Protein AF-A0A2D6K7B0-F1 (afdb_monomer_lite)

Structure (mmCIF, N/CA/C/O backbone):
data_AF-A0A2D6K7B0-F1
#
_entry.id   AF-A0A2D6K7B0-F1
#
loop_
_atom_site.group_PDB
_atom_site.id
_atom_site.type_symbol
_atom_site.label_atom_id
_atom_site.label_alt_id
_atom_site.label_comp_id
_atom_site.label_asym_id
_atom_site.label_entity_id
_atom_site.label_seq_id
_atom_site.pdbx_PDB_ins_code
_atom_site.Cartn_x
_atom_site.Cartn_y
_atom_site.Cartn_z
_atom_site.occupancy
_atom_site.B_iso_or_equiv
_atom_site.auth_seq_id
_atom_site.auth_comp_id
_atom_site.auth_asym_id
_atom_site.auth_atom_id
_atom_site.pdbx_PDB_model_num
ATOM 1 N N . MET A 1 1 ? 42.293 37.777 -3.695 1.00 48.22 1 MET A N 1
ATOM 2 C CA . MET A 1 1 ? 41.413 36.636 -4.018 1.00 48.22 1 MET A CA 1
ATOM 3 C C . MET A 1 1 ? 41.972 35.950 -5.250 1.00 48.22 1 MET A C 1
ATOM 5 O O . MET A 1 1 ? 42.041 36.563 -6.309 1.00 48.22 1 MET A O 1
ATOM 9 N N . GLY A 1 2 ? 42.546 34.761 -5.072 1.00 50.84 2 GLY A N 1
ATOM 10 C CA . GLY A 1 2 ? 43.280 34.048 -6.122 1.00 50.84 2 GLY A CA 1
ATOM 11 C C . GLY A 1 2 ? 42.358 33.192 -6.993 1.00 50.84 2 GLY A C 1
ATOM 12 O O . GLY A 1 2 ? 41.311 32.753 -6.537 1.00 50.84 2 GLY A O 1
ATOM 13 N N . LYS A 1 3 ? 42.783 32.881 -8.224 1.00 57.03 3 LYS A N 1
ATOM 14 C CA . LYS A 1 3 ? 42.071 32.052 -9.228 1.00 57.03 3 LYS A CA 1
ATOM 15 C C . LYS A 1 3 ? 41.494 30.724 -8.673 1.00 57.03 3 LYS A C 1
ATOM 17 O O . LYS A 1 3 ? 40.497 30.215 -9.177 1.00 57.03 3 LYS A O 1
ATOM 22 N N . LYS A 1 4 ? 42.100 30.191 -7.604 1.00 60.16 4 LYS A N 1
ATOM 23 C CA . LYS A 1 4 ? 41.690 28.977 -6.875 1.00 60.16 4 LYS A CA 1
ATOM 24 C C . LYS A 1 4 ? 40.402 29.161 -6.051 1.00 60.16 4 LYS A C 1
ATOM 26 O O . LYS A 1 4 ? 39.578 28.261 -6.008 1.00 60.16 4 LYS A O 1
ATOM 31 N N . GLU A 1 5 ? 40.200 30.337 -5.461 1.00 63.31 5 GLU A N 1
ATOM 32 C CA . GLU A 1 5 ? 39.039 30.683 -4.622 1.00 63.31 5 GLU A CA 1
ATOM 33 C C . GLU A 1 5 ? 37.771 30.871 -5.474 1.00 63.31 5 GLU A C 1
ATOM 35 O O . GLU A 1 5 ? 36.699 30.378 -5.141 1.00 63.31 5 GLU A O 1
ATOM 40 N N . THR A 1 6 ? 37.920 31.469 -6.661 1.00 72.56 6 THR A N 1
ATOM 41 C CA . THR A 1 6 ? 36.835 31.620 -7.647 1.00 72.56 6 THR A CA 1
ATOM 42 C C . THR A 1 6 ? 36.363 30.277 -8.215 1.00 72.56 6 THR A C 1
ATOM 44 O O . THR A 1 6 ? 35.193 30.127 -8.549 1.00 72.56 6 THR A O 1
ATOM 47 N N . THR A 1 7 ? 37.262 29.295 -8.316 1.00 80.69 7 THR A N 1
ATOM 48 C CA . THR A 1 7 ? 36.951 27.959 -8.850 1.00 80.69 7 THR A CA 1
ATOM 49 C C . THR A 1 7 ? 36.152 27.129 -7.840 1.00 80.69 7 THR A C 1
ATOM 51 O O . THR A 1 7 ? 35.154 26.516 -8.201 1.00 80.69 7 THR A O 1
ATOM 54 N N . VAL A 1 8 ? 36.534 27.170 -6.559 1.00 85.00 8 VAL A N 1
ATOM 55 C CA . VAL A 1 8 ? 35.813 26.482 -5.473 1.00 85.00 8 VAL A CA 1
ATOM 56 C C . VAL A 1 8 ? 34.386 27.019 -5.314 1.00 85.00 8 VAL A C 1
ATOM 58 O O . VAL A 1 8 ? 33.452 26.233 -5.179 1.00 85.00 8 VAL A O 1
ATOM 61 N N . ASN A 1 9 ? 34.191 28.338 -5.409 1.00 85.69 9 ASN A N 1
ATOM 62 C CA . ASN A 1 9 ? 32.853 28.931 -5.308 1.00 85.69 9 ASN A CA 1
ATOM 63 C C . ASN A 1 9 ? 31.925 28.479 -6.445 1.00 85.69 9 ASN A C 1
ATOM 65 O O . ASN A 1 9 ? 30.778 28.129 -6.183 1.00 85.69 9 ASN A O 1
ATOM 69 N N . LYS A 1 10 ? 32.429 28.399 -7.685 1.00 89.06 10 LYS A N 1
ATOM 70 C CA . LYS A 1 10 ? 31.655 27.878 -8.826 1.00 89.06 10 LYS A CA 1
ATOM 71 C C . LYS A 1 10 ? 31.235 26.423 -8.632 1.00 89.06 10 LYS A C 1
ATOM 73 O O . LYS A 1 10 ? 30.094 26.073 -8.924 1.00 89.06 10 LYS A O 1
ATOM 78 N N . VAL A 1 11 ? 32.140 25.588 -8.117 1.00 94.00 11 VAL A N 1
ATOM 79 C CA . VAL A 1 11 ? 31.839 24.187 -7.782 1.00 94.00 11 VAL A CA 1
ATOM 80 C C . VAL A 1 11 ? 30.726 24.115 -6.737 1.00 94.00 11 VAL A C 1
ATOM 82 O O . VAL A 1 11 ? 29.757 23.390 -6.941 1.00 94.00 11 VAL A O 1
ATOM 85 N N . MET A 1 12 ? 30.816 24.907 -5.664 1.00 91.62 12 MET A N 1
ATOM 86 C CA . MET A 1 12 ? 29.788 24.945 -4.620 1.00 91.62 12 MET A CA 1
ATOM 87 C C . MET A 1 12 ? 28.432 25.424 -5.147 1.00 91.62 12 MET A C 1
ATOM 89 O O . MET A 1 12 ? 27.411 24.819 -4.839 1.00 91.62 12 MET A O 1
ATOM 93 N N . GLU A 1 13 ? 28.392 26.483 -5.957 1.00 91.25 13 GLU A N 1
ATOM 94 C CA . GLU A 1 13 ? 27.142 27.005 -6.525 1.00 91.25 13 GLU A CA 1
ATOM 95 C C . GLU A 1 13 ? 26.471 26.015 -7.483 1.00 91.25 13 GLU A C 1
ATOM 97 O O . GLU A 1 13 ? 25.242 25.871 -7.458 1.00 91.25 13 GLU A O 1
ATOM 102 N N . THR A 1 14 ? 27.278 25.325 -8.293 1.00 94.25 14 THR A N 1
ATOM 103 C CA . THR A 1 14 ? 26.829 24.280 -9.222 1.00 94.25 14 THR A CA 1
ATOM 104 C C . THR A 1 14 ? 26.290 23.081 -8.450 1.00 94.25 14 THR A C 1
ATOM 106 O O . THR A 1 14 ? 25.169 22.647 -8.702 1.00 94.25 14 THR A O 1
ATOM 109 N N . ALA A 1 15 ? 27.036 22.598 -7.451 1.00 94.62 15 ALA A N 1
ATOM 110 C CA . ALA A 1 15 ? 26.608 21.504 -6.586 1.00 94.62 15 ALA A CA 1
ATOM 111 C C . ALA A 1 15 ? 25.300 21.843 -5.856 1.00 94.62 15 ALA A C 1
ATOM 113 O O . ALA A 1 15 ? 24.371 21.044 -5.879 1.00 94.62 15 ALA A O 1
ATOM 114 N N . GLN A 1 16 ? 25.173 23.051 -5.293 1.00 94.38 16 GLN A N 1
ATOM 115 C CA . GLN A 1 16 ? 23.931 23.503 -4.654 1.00 94.38 16 GLN A CA 1
ATOM 116 C C . GLN A 1 16 ? 22.740 23.460 -5.608 1.00 94.38 16 GLN A C 1
ATOM 118 O O . GLN A 1 16 ? 21.641 23.140 -5.173 1.00 94.38 16 GLN A O 1
ATOM 123 N N . GLN A 1 17 ? 22.934 23.825 -6.880 1.00 93.31 17 GLN A N 1
ATOM 124 C CA . GLN A 1 17 ? 21.851 23.791 -7.860 1.00 93.31 17 GLN A CA 1
ATOM 125 C C . GLN A 1 17 ? 21.443 22.351 -8.162 1.00 93.31 17 GLN A C 1
ATOM 127 O O . GLN A 1 17 ? 20.287 21.994 -7.985 1.00 93.31 17 GLN A O 1
ATOM 132 N N . LEU A 1 18 ? 22.418 21.518 -8.525 1.00 94.75 18 LEU A N 1
ATOM 133 C CA . LEU A 1 18 ? 22.181 20.125 -8.886 1.00 94.75 18 LEU A CA 1
ATOM 134 C C . LEU A 1 18 ? 21.539 19.340 -7.736 1.00 94.75 18 LEU A C 1
ATOM 136 O O . LEU A 1 18 ? 20.592 18.598 -7.961 1.00 94.75 18 LEU A O 1
ATOM 140 N N . PHE A 1 19 ? 21.986 19.550 -6.495 1.00 94.50 19 PHE A N 1
ATOM 141 C CA . PHE A 1 19 ? 21.373 18.903 -5.335 1.00 94.50 19 PHE A CA 1
ATOM 142 C C . PHE A 1 19 ? 19.998 19.472 -4.974 1.00 94.50 19 PHE A C 1
ATOM 144 O O . PHE A 1 19 ? 19.234 18.778 -4.318 1.00 94.50 19 PHE A O 1
ATOM 151 N N . LEU A 1 20 ? 19.646 20.701 -5.351 1.00 90.69 20 LEU A N 1
ATOM 152 C CA . LEU A 1 20 ? 18.271 21.180 -5.175 1.00 90.69 20 LEU A CA 1
ATOM 153 C C . LEU A 1 20 ? 17.330 20.563 -6.211 1.00 90.69 20 LEU A C 1
ATOM 155 O O . LEU A 1 20 ? 16.216 20.192 -5.846 1.00 90.69 20 LEU A O 1
ATOM 159 N N . ASP A 1 21 ? 17.805 20.420 -7.447 1.00 89.44 21 ASP A N 1
ATOM 160 C CA . ASP A 1 21 ? 17.005 19.987 -8.594 1.00 89.44 21 ASP A CA 1
ATOM 161 C C . ASP A 1 21 ? 16.885 18.454 -8.713 1.00 89.44 21 ASP A C 1
ATOM 163 O O . ASP A 1 21 ? 15.920 17.969 -9.294 1.00 89.44 21 ASP A O 1
ATOM 167 N N . GLY A 1 22 ? 17.831 17.690 -8.154 1.00 83.56 22 GLY A N 1
ATOM 168 C CA . GLY A 1 22 ? 17.846 16.221 -8.181 1.00 83.56 22 GLY A CA 1
ATOM 169 C C . GLY A 1 22 ? 18.024 15.581 -6.802 1.00 83.56 22 GLY A C 1
ATOM 170 O O . GLY A 1 22 ? 18.278 16.265 -5.801 1.00 83.56 22 GLY A O 1
ATOM 171 N N . SER A 1 23 ? 17.896 14.253 -6.729 1.00 84.50 23 SER A N 1
ATOM 172 C CA . SER A 1 23 ? 18.199 13.500 -5.509 1.00 84.50 23 SER A CA 1
ATOM 173 C C . SER A 1 23 ? 19.710 13.477 -5.239 1.00 84.50 23 SER A C 1
ATOM 175 O O . SER A 1 23 ? 20.532 13.791 -6.102 1.00 84.50 23 SER A O 1
ATOM 177 N N . TYR A 1 24 ? 20.118 13.109 -4.019 1.00 87.75 24 TYR A N 1
ATOM 178 C CA . TYR A 1 24 ? 21.546 12.947 -3.729 1.00 87.75 24 TYR A CA 1
ATOM 179 C C . TYR A 1 24 ? 22.201 11.897 -4.645 1.00 87.75 24 TYR A C 1
ATOM 181 O O . TYR A 1 24 ? 23.381 12.043 -4.969 1.00 87.75 24 TYR A O 1
ATOM 189 N N . ALA A 1 25 ? 21.457 10.872 -5.076 1.00 83.69 25 ALA A N 1
ATOM 190 C CA . ALA A 1 25 ? 21.939 9.812 -5.957 1.00 83.69 25 ALA A CA 1
ATOM 191 C C . ALA A 1 25 ? 22.197 10.322 -7.386 1.00 83.69 25 ALA A C 1
ATOM 193 O O . ALA A 1 25 ? 23.311 10.140 -7.882 1.00 83.69 25 ALA A O 1
ATOM 194 N N . ASP A 1 26 ? 21.239 11.055 -7.965 1.00 86.56 26 ASP A N 1
ATOM 195 C CA . ASP A 1 26 ? 21.258 11.527 -9.365 1.00 86.56 26 ASP A CA 1
ATOM 196 C C . ASP A 1 26 ? 22.415 12.477 -9.675 1.00 86.56 26 ASP A C 1
ATOM 198 O O . ASP A 1 26 ? 22.890 12.562 -10.809 1.00 86.56 26 ASP A O 1
ATOM 202 N N . VAL A 1 27 ? 22.874 13.218 -8.663 1.00 91.88 27 VAL A N 1
ATOM 203 C CA . VAL A 1 27 ? 23.976 14.164 -8.814 1.00 91.88 27 VAL A CA 1
ATOM 204 C C . VAL A 1 27 ? 25.302 13.412 -8.820 1.00 91.88 27 VAL A C 1
ATOM 206 O O . VAL A 1 27 ? 25.688 12.763 -7.844 1.00 91.88 27 VAL A O 1
ATOM 209 N N . THR A 1 28 ? 26.056 13.548 -9.904 1.00 94.62 28 THR A N 1
ATOM 210 C CA . THR A 1 28 ? 27.384 12.948 -10.061 1.00 94.62 28 THR A CA 1
ATOM 211 C C . THR A 1 28 ? 28.491 13.994 -9.969 1.00 94.62 28 THR A C 1
ATOM 213 O O . THR A 1 28 ? 28.319 15.170 -10.295 1.00 94.62 28 THR A O 1
ATOM 216 N N . MET A 1 29 ? 29.687 13.550 -9.571 1.00 94.94 29 MET A N 1
ATOM 217 C CA . MET A 1 29 ? 30.884 14.401 -9.594 1.00 94.94 29 MET A CA 1
ATOM 218 C C . MET A 1 29 ? 31.209 14.895 -11.013 1.00 94.94 29 MET A C 1
ATOM 220 O O . MET A 1 29 ? 31.764 15.980 -11.167 1.00 94.94 29 MET A O 1
ATOM 224 N N . ASP A 1 30 ? 30.823 14.142 -12.047 1.00 93.62 30 ASP A N 1
ATOM 225 C CA . ASP A 1 30 ? 31.042 14.513 -13.447 1.00 93.62 30 ASP A CA 1
ATOM 226 C C . ASP A 1 30 ? 30.111 15.640 -13.897 1.00 93.62 30 ASP A C 1
ATOM 228 O O . ASP A 1 30 ? 30.575 16.599 -14.512 1.00 93.62 30 ASP A O 1
ATOM 232 N N . GLN A 1 31 ? 28.830 15.590 -13.521 1.00 94.50 31 GLN A N 1
ATOM 233 C CA . GLN A 1 31 ? 27.890 16.690 -13.762 1.00 94.50 31 GLN A CA 1
ATOM 234 C C . GLN A 1 31 ? 28.327 17.971 -13.046 1.00 94.50 31 GLN A C 1
ATOM 236 O O . GLN A 1 31 ? 28.267 19.051 -13.631 1.00 94.50 31 GLN A O 1
ATOM 241 N N . ILE A 1 32 ? 28.810 17.864 -11.803 1.00 95.56 32 ILE A N 1
ATOM 242 C CA . ILE A 1 32 ? 29.315 19.021 -11.052 1.00 95.56 32 ILE A CA 1
ATOM 243 C C . ILE A 1 32 ? 30.571 19.590 -11.721 1.00 95.56 32 ILE A C 1
ATOM 245 O O . ILE A 1 32 ? 30.683 20.805 -11.874 1.00 95.56 32 ILE A O 1
ATOM 249 N N . ALA A 1 33 ? 31.509 18.734 -12.138 1.00 93.88 33 ALA A N 1
ATOM 250 C CA . ALA A 1 33 ? 32.723 19.167 -12.822 1.00 93.88 33 ALA A CA 1
ATOM 251 C C . ALA A 1 33 ? 32.401 19.871 -14.152 1.00 93.88 33 ALA A C 1
ATOM 253 O O . ALA A 1 33 ? 32.903 20.967 -14.405 1.00 93.88 33 ALA A O 1
ATOM 254 N N . ALA A 1 34 ? 31.509 19.282 -14.955 1.00 93.31 34 ALA A N 1
ATOM 255 C CA . ALA A 1 34 ? 31.050 19.852 -16.216 1.00 93.31 34 ALA A CA 1
ATOM 256 C C . ALA A 1 34 ? 30.317 21.187 -16.011 1.00 93.31 34 ALA A C 1
ATOM 258 O O . ALA A 1 34 ? 30.639 22.172 -16.671 1.00 93.31 34 ALA A O 1
ATOM 259 N N . GLY A 1 35 ? 29.379 21.250 -15.061 1.00 91.69 35 GLY A N 1
ATOM 260 C CA . GLY A 1 35 ? 28.611 22.463 -14.769 1.00 91.69 35 GLY A CA 1
ATOM 261 C C . GLY A 1 35 ? 29.456 23.602 -14.188 1.00 91.69 35 GLY A C 1
ATOM 262 O O . GLY A 1 35 ? 29.164 24.770 -14.434 1.00 91.69 35 GLY A O 1
ATOM 263 N N . ALA A 1 36 ? 30.535 23.278 -13.471 1.00 93.00 36 ALA A N 1
ATOM 264 C CA . ALA A 1 36 ? 31.458 24.261 -12.907 1.00 93.00 36 ALA A CA 1
ATOM 265 C C . ALA A 1 36 ? 32.610 24.655 -13.856 1.00 93.00 36 ALA A C 1
ATOM 267 O O . ALA A 1 36 ? 33.428 25.499 -13.477 1.00 93.00 36 ALA A O 1
ATOM 268 N N . ASP A 1 37 ? 32.673 24.074 -15.063 1.00 91.31 37 ASP A N 1
ATOM 269 C CA . ASP A 1 37 ? 33.753 24.251 -16.048 1.00 91.31 37 ASP A CA 1
ATOM 270 C C . ASP A 1 37 ? 35.142 23.907 -15.468 1.00 91.31 37 ASP A C 1
ATOM 272 O O . ASP A 1 37 ? 36.117 24.658 -15.568 1.00 91.31 37 ASP A O 1
ATOM 276 N N . VAL A 1 38 ? 35.226 22.758 -14.786 1.00 92.00 38 VAL A N 1
ATOM 277 C CA . VAL A 1 38 ? 36.466 22.218 -14.213 1.00 92.00 38 VAL A CA 1
ATOM 278 C C . VAL A 1 38 ? 36.691 20.776 -14.652 1.00 92.00 38 VAL A C 1
ATOM 280 O O . VAL A 1 38 ? 35.763 20.026 -14.934 1.00 92.00 38 VAL A O 1
ATOM 283 N N . THR A 1 39 ? 37.950 20.343 -14.682 1.00 90.62 39 THR A N 1
ATOM 284 C CA . THR A 1 39 ? 38.248 18.929 -14.949 1.00 90.62 39 THR A CA 1
ATOM 285 C C . THR A 1 39 ? 37.871 18.059 -13.748 1.00 90.62 39 THR A C 1
ATOM 287 O O . THR A 1 39 ? 38.035 18.476 -12.598 1.00 90.62 39 THR A O 1
ATOM 290 N N . LYS A 1 40 ? 37.457 16.810 -14.003 1.00 88.12 40 LYS A N 1
ATOM 291 C CA . LYS A 1 40 ? 37.200 15.799 -12.961 1.00 88.12 40 LYS A CA 1
ATOM 292 C C . LYS A 1 40 ? 38.375 15.695 -11.980 1.00 88.12 40 LYS A C 1
ATOM 294 O O . LYS A 1 40 ? 38.187 15.796 -10.774 1.00 88.12 40 LYS A O 1
ATOM 299 N N . GLY A 1 41 ? 39.606 15.604 -12.490 1.00 87.44 41 GLY A N 1
ATOM 300 C CA . GLY A 1 41 ? 40.814 15.548 -11.657 1.00 87.44 41 GLY A CA 1
ATOM 301 C C . GLY A 1 41 ? 41.008 16.776 -10.757 1.00 87.44 41 GLY A C 1
ATOM 302 O O . GLY A 1 41 ? 41.420 16.630 -9.609 1.00 87.44 41 GLY A O 1
ATOM 303 N N . ALA A 1 42 ? 40.664 17.978 -11.235 1.00 85.56 42 ALA A N 1
ATOM 304 C CA . ALA A 1 42 ? 40.703 19.185 -10.412 1.00 85.56 42 ALA A CA 1
ATOM 305 C C . ALA A 1 42 ? 39.637 19.162 -9.305 1.00 85.56 42 ALA A C 1
ATOM 307 O O . ALA A 1 42 ? 39.934 19.565 -8.183 1.00 85.56 42 ALA A O 1
ATOM 308 N N . LEU A 1 43 ? 38.432 18.654 -9.582 1.00 91.81 43 LEU A N 1
ATOM 309 C CA . LEU A 1 43 ? 37.383 18.504 -8.570 1.00 91.81 43 LEU A CA 1
ATOM 310 C C . LEU A 1 43 ? 37.795 17.508 -7.471 1.00 91.81 43 LEU A C 1
ATOM 312 O O . LEU A 1 43 ? 37.723 17.844 -6.289 1.00 91.81 43 LEU A O 1
ATOM 316 N N . TYR A 1 44 ? 38.320 16.338 -7.853 1.00 90.06 44 TYR A N 1
ATOM 317 C CA . TYR A 1 44 ? 38.786 15.317 -6.902 1.00 90.06 44 TYR A CA 1
ATOM 318 C C . TYR A 1 44 ? 40.023 15.734 -6.093 1.00 90.06 44 TYR A C 1
ATOM 320 O O . TYR A 1 44 ? 40.237 15.241 -4.990 1.00 90.06 44 TYR A O 1
ATOM 328 N N . HIS A 1 45 ? 40.824 16.681 -6.592 1.00 87.62 45 HIS A N 1
ATOM 329 C CA . HIS A 1 45 ? 41.911 17.278 -5.809 1.00 87.62 45 HIS A CA 1
ATOM 330 C C . HIS A 1 45 ? 41.382 18.123 -4.632 1.00 87.62 45 HIS A C 1
ATOM 332 O O . HIS A 1 45 ? 42.092 18.337 -3.649 1.00 87.62 45 HIS A O 1
ATOM 338 N N . HIS A 1 46 ? 40.161 18.653 -4.734 1.00 87.12 46 HIS A N 1
ATOM 339 C CA . HIS A 1 46 ? 39.543 19.481 -3.697 1.00 87.12 46 HIS A CA 1
ATOM 340 C C . HIS A 1 46 ? 38.601 18.699 -2.778 1.00 87.12 46 HIS A C 1
ATOM 342 O O . HIS A 1 46 ? 38.534 19.016 -1.592 1.00 87.12 46 HIS A O 1
ATOM 348 N N . TYR A 1 47 ? 37.912 17.688 -3.310 1.00 93.50 47 TYR A N 1
ATOM 349 C CA . TYR A 1 47 ? 36.958 16.862 -2.575 1.00 93.50 47 TYR A CA 1
ATOM 350 C C . TYR A 1 47 ? 37.174 15.397 -2.935 1.00 93.50 47 TYR A C 1
ATOM 352 O O . TYR A 1 47 ? 37.007 15.009 -4.089 1.00 93.50 47 TYR A O 1
ATOM 360 N N . SER A 1 48 ? 37.539 14.579 -1.950 1.00 88.94 48 SER A N 1
ATOM 361 C CA . SER A 1 48 ? 37.830 13.154 -2.151 1.00 88.94 48 SER A CA 1
ATOM 362 C C . SER A 1 48 ? 36.610 12.345 -2.595 1.00 88.94 48 SER A C 1
ATOM 364 O O . SER A 1 48 ? 36.767 11.324 -3.264 1.00 88.94 48 SER A O 1
ATOM 366 N N . SER A 1 49 ? 35.402 12.806 -2.273 1.00 93.19 49 SER A N 1
ATOM 367 C CA . SER A 1 49 ? 34.147 12.151 -2.631 1.00 93.19 49 SER A CA 1
ATOM 368 C C . SER A 1 49 ? 33.005 13.155 -2.840 1.00 93.19 49 SER A C 1
ATOM 370 O O . SER A 1 49 ? 33.100 14.328 -2.466 1.00 93.19 49 SER A O 1
ATOM 372 N N . LYS A 1 50 ? 31.894 12.671 -3.417 1.00 93.88 50 LYS A N 1
ATOM 373 C CA . LYS A 1 50 ? 30.623 13.413 -3.496 1.00 93.88 50 LYS A CA 1
ATOM 374 C C . LYS A 1 50 ? 30.118 13.806 -2.107 1.00 93.88 50 LYS A C 1
ATOM 376 O O . LYS A 1 50 ? 29.616 14.911 -1.927 1.00 93.88 50 LYS A O 1
ATOM 381 N N . GLU A 1 51 ? 30.305 12.916 -1.139 1.00 94.19 51 GLU A N 1
ATOM 382 C CA . GLU A 1 51 ? 29.907 13.114 0.251 1.00 94.19 51 GLU A CA 1
ATOM 383 C C . GLU A 1 51 ? 30.718 14.221 0.928 1.00 94.19 51 GLU A C 1
ATOM 385 O O . GLU A 1 51 ? 30.138 15.098 1.566 1.00 94.19 51 GLU A O 1
ATOM 390 N N . ASP A 1 52 ? 32.032 14.263 0.695 1.00 93.62 52 ASP A N 1
ATOM 391 C CA . ASP A 1 52 ? 32.899 15.333 1.201 1.00 93.62 52 ASP A CA 1
ATOM 392 C C . ASP A 1 52 ? 32.514 16.697 0.620 1.00 93.62 52 ASP A C 1
ATOM 394 O O . ASP A 1 52 ? 32.475 17.701 1.336 1.00 93.62 52 ASP A O 1
ATOM 398 N N . LEU A 1 53 ? 32.204 16.742 -0.680 1.00 94.81 53 LEU A N 1
ATOM 399 C CA . LEU A 1 53 ? 31.728 17.956 -1.337 1.00 94.81 53 LEU A CA 1
ATOM 400 C C . LEU A 1 53 ? 30.375 18.402 -0.772 1.00 94.81 53 LEU A C 1
ATOM 402 O O . LEU A 1 53 ? 30.208 19.576 -0.438 1.00 94.81 53 LEU A O 1
ATOM 406 N N . TYR A 1 54 ? 29.427 17.475 -0.639 1.00 94.81 54 TYR A N 1
ATOM 407 C CA . TYR A 1 54 ? 28.105 17.750 -0.088 1.00 94.81 54 TYR A CA 1
ATOM 408 C C . TYR A 1 54 ? 28.194 18.284 1.343 1.00 94.81 54 TYR A C 1
ATOM 410 O O . TYR A 1 54 ? 27.600 19.313 1.669 1.00 94.81 54 TYR A O 1
ATOM 418 N N . LEU A 1 55 ? 28.990 17.636 2.192 1.00 94.81 55 LEU A N 1
ATOM 419 C CA . LEU A 1 55 ? 29.202 18.067 3.565 1.00 94.81 55 LEU A CA 1
ATOM 420 C C . LEU A 1 55 ? 29.855 19.451 3.625 1.00 94.81 55 LEU A C 1
ATOM 422 O O . LEU A 1 55 ? 29.386 20.315 4.364 1.00 94.81 55 LEU A O 1
ATOM 426 N N . ALA A 1 56 ? 30.899 19.697 2.830 1.00 94.62 56 ALA A N 1
ATOM 427 C CA . ALA A 1 56 ? 31.563 20.997 2.779 1.00 94.62 56 ALA A CA 1
ATOM 428 C C . ALA A 1 56 ? 30.611 22.113 2.318 1.00 94.62 56 ALA A C 1
ATOM 430 O O . ALA A 1 56 ? 30.606 23.202 2.900 1.00 94.62 56 ALA A O 1
ATOM 431 N N . MET A 1 57 ? 29.776 21.831 1.314 1.00 94.69 57 MET A N 1
ATOM 432 C CA . MET A 1 57 ? 28.731 22.727 0.822 1.00 94.69 57 MET A CA 1
ATOM 433 C C . MET A 1 57 ? 27.724 23.067 1.926 1.00 94.69 57 MET A C 1
ATOM 435 O O . MET A 1 57 ? 27.480 24.246 2.195 1.00 94.69 57 MET A O 1
ATOM 439 N N . MET A 1 58 ? 27.173 22.048 2.590 1.00 95.25 58 MET A N 1
ATOM 440 C CA . MET A 1 58 ? 26.163 22.221 3.634 1.00 95.25 58 MET A CA 1
ATOM 441 C C . MET A 1 58 ? 26.726 22.920 4.873 1.00 95.25 58 MET A C 1
ATOM 443 O O . MET A 1 58 ? 26.094 23.829 5.404 1.00 95.25 58 MET A O 1
ATOM 447 N N . ILE A 1 59 ? 27.939 22.574 5.312 1.00 94.56 59 ILE A N 1
ATOM 448 C CA . ILE A 1 59 ? 28.602 23.257 6.432 1.00 94.56 59 ILE A CA 1
ATOM 449 C C . ILE A 1 59 ? 28.855 24.729 6.100 1.00 94.56 59 ILE A C 1
ATOM 451 O O . ILE A 1 59 ? 28.684 25.581 6.972 1.00 94.56 59 ILE A O 1
ATOM 455 N N . SER A 1 60 ? 29.269 25.051 4.870 1.00 93.19 60 SER A N 1
ATOM 456 C CA . SER A 1 60 ? 29.475 26.445 4.459 1.00 93.19 60 SER A CA 1
ATOM 457 C C . SER A 1 60 ? 28.177 27.245 4.553 1.00 93.19 60 SER A C 1
ATOM 459 O O . SER A 1 60 ? 28.150 28.318 5.152 1.00 93.19 60 SER A O 1
ATOM 461 N N . ASP A 1 61 ? 27.087 26.692 4.021 1.00 94.00 61 ASP A N 1
ATOM 462 C CA . ASP A 1 61 ? 25.766 27.316 4.057 1.00 94.00 61 ASP A CA 1
ATOM 463 C C . ASP A 1 61 ? 25.230 27.483 5.493 1.00 94.00 61 ASP A C 1
ATOM 465 O O . ASP A 1 61 ? 24.741 28.553 5.861 1.00 94.00 61 ASP A O 1
ATOM 469 N N . LEU A 1 62 ? 25.395 26.469 6.346 1.00 94.38 62 LEU A N 1
ATOM 470 C CA . LEU A 1 62 ? 24.990 26.528 7.753 1.00 94.38 62 LEU A CA 1
ATOM 471 C C . LEU A 1 62 ? 25.829 27.525 8.564 1.00 94.38 62 LEU A C 1
ATOM 473 O O . LEU A 1 62 ? 25.291 28.199 9.440 1.00 94.38 62 LEU A O 1
ATOM 477 N N . LYS A 1 63 ? 27.123 27.686 8.260 1.00 94.19 63 LYS A N 1
ATOM 478 C CA . LYS A 1 63 ? 27.976 28.709 8.891 1.00 94.19 63 LYS A CA 1
ATOM 479 C C . LYS A 1 63 ? 27.537 30.127 8.533 1.00 94.19 63 LYS A C 1
ATOM 481 O O . LYS A 1 63 ? 27.479 30.977 9.421 1.00 94.19 63 LYS A O 1
ATOM 486 N N . GLU A 1 64 ? 27.209 30.377 7.266 1.00 91.56 64 GLU A N 1
ATOM 487 C CA . GLU A 1 64 ? 26.662 31.667 6.824 1.00 91.56 64 GLU A CA 1
ATOM 488 C C . GLU A 1 64 ? 25.346 31.979 7.545 1.00 91.56 64 GLU A C 1
ATOM 490 O O . GLU A 1 64 ? 25.180 33.068 8.100 1.00 91.56 64 GLU A O 1
ATOM 495 N N . LYS A 1 65 ? 24.441 30.995 7.610 1.00 92.62 65 LYS A N 1
ATOM 496 C CA . LYS A 1 65 ? 23.175 31.104 8.343 1.00 92.62 65 LYS A CA 1
ATOM 497 C C . LYS A 1 65 ? 23.389 31.375 9.831 1.00 92.62 65 LYS A C 1
ATOM 499 O O . LYS A 1 65 ? 22.794 32.307 10.361 1.00 92.62 65 LYS A O 1
ATOM 504 N N . LYS A 1 66 ? 24.285 30.632 10.490 1.00 93.31 66 LYS A N 1
ATOM 505 C CA . LYS A 1 66 ? 24.632 30.834 11.905 1.00 93.31 66 LYS A CA 1
ATOM 506 C C . LYS A 1 66 ? 25.084 32.272 12.164 1.00 93.31 66 LYS A C 1
ATOM 508 O O . LYS A 1 66 ? 24.577 32.902 13.081 1.00 93.31 66 LYS A O 1
ATOM 513 N N . ALA A 1 67 ? 25.982 32.817 11.341 1.00 91.56 67 ALA A N 1
ATOM 514 C CA . ALA A 1 67 ? 26.467 34.192 11.492 1.00 91.56 67 ALA A CA 1
ATOM 515 C C . ALA A 1 67 ? 25.354 35.242 11.313 1.00 91.56 67 ALA A C 1
ATOM 517 O O . ALA A 1 67 ? 25.276 36.212 12.077 1.00 91.56 67 ALA A O 1
ATOM 518 N N . LEU A 1 68 ? 24.470 35.031 10.332 1.00 89.19 68 LEU A N 1
ATOM 519 C CA . LEU A 1 68 ? 23.305 35.884 10.108 1.00 89.19 68 LEU A CA 1
ATOM 520 C C . LEU A 1 68 ? 22.349 35.845 11.308 1.00 89.19 68 LEU A C 1
ATOM 522 O O . LEU A 1 68 ? 21.966 36.892 11.830 1.00 89.19 68 LEU A O 1
ATOM 526 N N . PHE A 1 69 ? 21.999 34.649 11.783 1.00 89.31 69 PHE A N 1
ATOM 527 C CA . PHE A 1 69 ? 21.061 34.489 12.891 1.00 89.31 69 PHE A CA 1
ATOM 528 C C . PHE A 1 69 ? 21.641 34.951 14.217 1.00 89.31 69 PHE A C 1
ATOM 530 O O . PHE A 1 69 ? 20.938 35.632 14.949 1.00 89.31 69 PHE A O 1
ATOM 537 N N . SER A 1 70 ? 22.920 34.703 14.508 1.00 88.25 70 SER A N 1
ATOM 538 C CA . SER A 1 70 ? 23.561 35.237 15.716 1.00 88.25 70 SER A CA 1
ATOM 539 C C . SER A 1 70 ? 23.512 36.768 15.765 1.00 88.25 70 SER A C 1
ATOM 541 O O . SER A 1 70 ? 23.352 37.345 16.839 1.00 88.25 70 SER A O 1
ATOM 543 N N . THR A 1 71 ? 23.579 37.436 14.608 1.00 86.50 71 THR A N 1
ATOM 544 C CA . THR A 1 71 ? 23.394 38.893 14.519 1.00 86.50 71 THR A CA 1
ATOM 545 C C . THR A 1 71 ? 21.952 39.295 14.844 1.00 86.50 71 THR A C 1
ATOM 547 O O . THR A 1 71 ? 21.742 40.208 15.638 1.00 86.50 71 THR A O 1
ATOM 550 N N . ALA A 1 72 ? 20.962 38.594 14.278 1.00 83.12 72 ALA A N 1
ATOM 551 C CA . ALA A 1 72 ? 19.541 38.846 14.533 1.00 83.12 72 ALA A CA 1
ATOM 552 C C . ALA A 1 72 ? 19.140 38.572 15.998 1.00 83.12 72 ALA A C 1
ATOM 554 O O . ALA A 1 72 ? 18.414 39.360 16.599 1.00 83.12 72 ALA A O 1
ATOM 555 N N . VAL A 1 73 ? 19.664 37.494 16.592 1.00 81.81 73 VAL A N 1
ATOM 556 C CA . VAL A 1 73 ? 19.446 37.090 17.995 1.00 81.81 73 VAL A CA 1
ATOM 557 C C . VAL A 1 73 ? 20.018 38.116 18.974 1.00 81.81 73 VAL A C 1
ATOM 559 O O . VAL A 1 73 ? 19.442 38.321 20.044 1.00 81.81 73 VAL A O 1
ATOM 562 N N . GLY A 1 74 ? 21.148 38.744 18.622 1.00 80.94 74 GLY A N 1
ATOM 563 C CA . GLY A 1 74 ? 21.842 39.738 19.446 1.00 80.94 74 GLY A CA 1
ATOM 564 C C . GLY A 1 74 ? 21.158 41.107 19.513 1.00 80.94 74 GLY A C 1
ATOM 565 O O . GLY A 1 74 ? 21.588 41.969 20.284 1.00 80.94 74 GLY A O 1
ATOM 566 N N . LEU A 1 75 ? 20.099 41.327 18.728 1.00 83.81 75 LEU A N 1
ATOM 567 C CA . LEU A 1 75 ? 19.275 42.527 18.824 1.00 83.81 75 LEU A CA 1
ATOM 568 C C . LEU A 1 75 ? 18.468 42.515 20.130 1.00 83.81 75 LEU A C 1
ATOM 570 O O . LEU A 1 75 ? 17.937 41.488 20.551 1.00 83.81 75 LEU A O 1
ATOM 574 N N . LYS A 1 76 ? 18.368 43.679 20.779 1.00 85.19 76 LYS A N 1
ATOM 575 C CA . LYS A 1 76 ? 17.545 43.851 21.984 1.00 85.19 76 LYS A CA 1
ATOM 576 C C . LYS A 1 76 ? 16.063 43.858 21.609 1.00 85.19 76 LYS A C 1
ATOM 578 O O . LYS A 1 76 ? 15.700 44.461 20.605 1.00 85.19 76 LYS A O 1
ATOM 583 N N . GLY A 1 77 ? 15.230 43.259 22.452 1.00 89.06 77 GLY A N 1
ATOM 584 C CA . GLY A 1 77 ? 13.779 43.228 22.287 1.00 89.06 77 GLY A CA 1
ATOM 585 C C . GLY A 1 77 ? 13.147 42.103 23.101 1.00 89.06 77 GLY A C 1
ATOM 586 O O . GLY A 1 77 ? 13.859 41.317 23.732 1.00 89.06 77 GLY A O 1
ATOM 587 N N . SER A 1 78 ? 11.821 42.046 23.065 1.00 92.00 78 SER A N 1
ATOM 588 C CA . SER A 1 78 ? 11.011 40.924 23.553 1.00 92.00 78 SER A CA 1
ATOM 589 C C . SER A 1 78 ? 11.349 39.617 22.822 1.00 92.00 78 SER A C 1
ATOM 591 O O . SER A 1 78 ? 11.919 39.617 21.725 1.00 92.00 78 SER A O 1
ATOM 593 N N . CYS A 1 79 ? 10.972 38.484 23.411 1.00 91.94 79 CYS A N 1
ATOM 594 C CA . CYS A 1 79 ? 11.079 37.159 22.804 1.00 91.94 79 CYS A CA 1
ATOM 595 C C . CYS A 1 79 ? 10.418 37.137 21.414 1.00 91.94 79 CYS A C 1
ATOM 597 O O . CYS A 1 79 ? 11.038 36.718 20.436 1.00 91.94 79 CYS A O 1
ATOM 599 N N . GLN A 1 80 ? 9.206 37.693 21.300 1.00 92.81 80 GLN A N 1
ATOM 600 C CA . GLN A 1 80 ? 8.471 37.791 20.037 1.00 92.81 80 GLN A CA 1
ATOM 601 C C . GLN A 1 80 ? 9.212 38.633 18.986 1.00 92.81 80 GLN A C 1
ATOM 603 O O . GLN A 1 80 ? 9.312 38.210 17.835 1.00 92.81 80 GLN A O 1
ATOM 608 N N . GLU A 1 81 ? 9.753 39.799 19.352 1.00 91.81 81 GLU A N 1
ATOM 609 C CA . GLU A 1 81 ? 10.520 40.646 18.424 1.00 91.81 81 GLU A CA 1
ATOM 610 C C . GLU A 1 81 ? 11.795 39.946 17.943 1.00 91.81 81 GLU A C 1
ATOM 612 O O . GLU A 1 81 ? 12.131 40.005 16.761 1.00 91.81 81 GLU A O 1
ATOM 617 N N . ARG A 1 82 ? 12.492 39.230 18.831 1.00 94.00 82 ARG A N 1
ATOM 618 C CA . ARG A 1 82 ? 13.710 38.484 18.479 1.00 94.00 82 ARG A CA 1
ATOM 619 C C . ARG A 1 82 ? 13.406 37.294 17.563 1.00 94.00 82 ARG A C 1
ATOM 621 O O . ARG A 1 82 ? 14.114 37.108 16.573 1.00 94.00 82 ARG A O 1
ATOM 628 N N . LEU A 1 83 ? 12.333 36.539 17.826 1.00 94.75 83 LEU A N 1
ATOM 629 C CA . LEU A 1 83 ? 11.856 35.468 16.937 1.00 94.75 83 LEU A CA 1
ATOM 630 C C . LEU A 1 83 ? 11.403 36.013 15.575 1.00 94.75 83 LEU A C 1
ATOM 632 O O . LEU A 1 83 ? 11.712 35.413 14.540 1.00 94.75 83 LEU A O 1
ATOM 636 N N . ARG A 1 84 ? 10.727 37.170 15.557 1.00 94.25 84 ARG A N 1
ATOM 637 C CA . ARG A 1 84 ? 10.342 37.873 14.325 1.00 94.25 84 ARG A CA 1
ATOM 638 C C . ARG A 1 84 ? 11.572 38.257 13.509 1.00 94.25 84 ARG A C 1
ATOM 640 O O . ARG A 1 84 ? 11.655 37.861 12.352 1.00 94.25 84 ARG A O 1
ATOM 647 N N . ASN A 1 85 ? 12.542 38.940 14.116 1.00 91.50 85 ASN A N 1
ATOM 648 C CA . ASN A 1 85 ? 13.768 39.381 13.444 1.00 91.50 85 ASN A CA 1
ATOM 649 C C . ASN A 1 85 ? 14.565 38.203 12.864 1.00 91.50 85 ASN A C 1
ATOM 651 O O . ASN A 1 85 ? 15.069 38.284 11.744 1.00 91.50 85 ASN A O 1
ATOM 655 N N . LEU A 1 86 ? 14.664 37.092 13.603 1.00 93.31 86 LEU A N 1
ATOM 656 C CA . LEU A 1 86 ? 15.320 35.871 13.127 1.00 93.31 86 LEU A CA 1
ATOM 657 C C . LEU A 1 86 ? 14.592 35.287 11.909 1.00 93.31 86 LEU A C 1
ATOM 659 O O . LEU A 1 86 ? 15.223 34.975 10.896 1.00 93.31 86 LEU A O 1
ATOM 663 N N . THR A 1 87 ? 13.267 35.164 11.992 1.00 93.31 87 THR A N 1
ATOM 664 C CA . THR A 1 87 ? 12.440 34.587 10.922 1.00 93.31 87 THR A CA 1
ATOM 665 C C . THR A 1 87 ? 12.436 35.476 9.680 1.00 93.31 87 THR A C 1
ATOM 667 O O . THR A 1 87 ? 12.569 34.982 8.562 1.00 93.31 87 THR A O 1
ATOM 670 N N . GLU A 1 88 ? 12.365 36.794 9.854 1.00 92.25 88 GLU A N 1
ATOM 671 C CA . GLU A 1 88 ? 12.463 37.764 8.767 1.00 92.25 88 GLU A CA 1
ATOM 672 C C . GLU A 1 88 ? 13.835 37.699 8.085 1.00 92.25 88 GLU A C 1
ATOM 674 O O . GLU A 1 88 ? 13.904 37.584 6.859 1.00 92.25 88 GLU A O 1
ATOM 679 N N . ALA A 1 89 ? 14.927 37.670 8.859 1.00 91.19 89 ALA A N 1
ATOM 680 C CA . ALA A 1 89 ? 16.278 37.512 8.321 1.00 91.19 89 ALA A CA 1
ATOM 681 C C . ALA A 1 89 ? 16.406 36.235 7.474 1.00 91.19 89 ALA A C 1
ATOM 683 O O . ALA A 1 89 ? 17.032 36.253 6.412 1.00 91.19 89 ALA A O 1
ATOM 684 N N . PHE A 1 90 ? 15.763 35.141 7.894 1.00 92.19 90 PHE A N 1
ATOM 685 C CA . PHE A 1 90 ? 15.708 33.910 7.113 1.00 92.19 90 PHE A CA 1
ATOM 686 C C . PHE A 1 90 ? 14.863 34.043 5.836 1.00 92.19 90 PHE A C 1
ATOM 688 O O . PHE A 1 90 ? 15.325 33.675 4.756 1.00 92.19 90 PHE A O 1
ATOM 695 N N . LEU A 1 91 ? 13.647 34.593 5.916 1.00 90.38 91 LEU A N 1
ATOM 696 C CA . LEU A 1 91 ? 12.751 34.769 4.763 1.00 90.38 91 LEU A CA 1
ATOM 697 C C . LEU A 1 91 ? 13.285 35.786 3.739 1.00 90.38 91 LEU A C 1
ATOM 699 O O . LEU A 1 91 ? 12.916 35.746 2.559 1.00 90.38 91 LEU A O 1
ATOM 703 N N . MET A 1 92 ? 14.182 36.677 4.161 1.00 89.94 92 MET A N 1
ATOM 704 C CA . MET A 1 92 ? 14.889 37.619 3.296 1.00 89.94 92 MET A CA 1
ATOM 705 C C . MET A 1 92 ? 16.045 36.995 2.510 1.00 89.94 92 MET A C 1
ATOM 707 O O . MET A 1 92 ? 16.473 37.588 1.518 1.00 89.94 92 MET A O 1
ATOM 711 N N . LEU A 1 93 ? 16.491 35.783 2.860 1.00 90.12 93 LEU A N 1
ATOM 712 C CA . LEU A 1 93 ? 17.495 35.071 2.076 1.00 90.12 93 LEU A CA 1
ATOM 713 C C . LEU A 1 93 ? 17.003 34.779 0.643 1.00 90.12 93 LEU A C 1
ATOM 715 O O . LEU A 1 93 ? 15.808 34.526 0.415 1.00 90.12 93 LEU A O 1
ATOM 719 N N . PRO A 1 94 ? 17.927 34.729 -0.337 1.00 89.69 94 PRO A N 1
ATOM 720 C CA . PRO A 1 94 ? 17.614 34.273 -1.686 1.00 89.69 94 PRO A CA 1
ATOM 721 C C . PRO A 1 94 ? 16.896 32.909 -1.672 1.00 89.69 94 PRO A C 1
ATOM 723 O O . PRO A 1 94 ? 17.269 32.052 -0.865 1.00 89.69 94 PRO A O 1
ATOM 726 N N . PRO A 1 95 ? 15.908 32.657 -2.560 1.00 85.75 95 PRO A N 1
ATOM 727 C CA . PRO A 1 95 ? 15.134 31.409 -2.571 1.00 85.75 95 PRO A CA 1
ATOM 728 C C . PRO A 1 95 ? 15.997 30.145 -2.511 1.00 85.75 95 PRO A C 1
ATOM 730 O O . PRO A 1 95 ? 15.778 29.294 -1.654 1.00 85.75 95 PRO A O 1
ATOM 733 N N . LYS A 1 96 ? 17.055 30.086 -3.328 1.00 86.44 96 LYS A N 1
ATOM 734 C CA . LYS A 1 96 ? 18.034 28.991 -3.334 1.00 86.44 96 LYS A CA 1
ATOM 735 C C . LYS A 1 96 ? 18.629 28.733 -1.944 1.00 86.44 96 LYS A C 1
ATOM 737 O O . LYS A 1 96 ? 18.604 27.610 -1.457 1.00 86.44 96 LYS A O 1
ATOM 742 N N . LYS A 1 97 ? 19.093 29.786 -1.263 1.00 88.88 97 LYS A N 1
ATOM 743 C CA . LYS A 1 97 ? 19.689 29.706 0.082 1.00 88.88 97 LYS A CA 1
ATOM 744 C C . LYS A 1 97 ? 18.673 29.292 1.150 1.00 88.88 97 LYS A C 1
ATOM 746 O O . LYS A 1 97 ? 19.060 28.612 2.096 1.00 88.88 97 LYS A O 1
ATOM 751 N N . ARG A 1 98 ? 17.392 29.652 1.008 1.00 89.25 98 ARG A N 1
ATOM 752 C CA . ARG A 1 98 ? 16.322 29.167 1.903 1.00 89.25 98 ARG A CA 1
ATOM 753 C C . ARG A 1 98 ? 16.086 27.670 1.727 1.00 89.25 98 ARG A C 1
ATOM 755 O O . ARG A 1 98 ? 16.002 26.953 2.714 1.00 89.25 98 ARG A O 1
ATOM 762 N N . LEU A 1 99 ? 16.030 27.199 0.482 1.00 88.44 99 LEU A N 1
ATOM 763 C CA . LEU A 1 99 ? 15.694 25.811 0.157 1.00 88.44 99 LEU A CA 1
ATOM 764 C C . LEU A 1 99 ? 16.789 24.804 0.513 1.00 88.44 99 LEU A C 1
ATOM 766 O O . LEU A 1 99 ? 16.455 23.660 0.810 1.00 88.44 99 LEU A O 1
ATOM 770 N N . LEU A 1 100 ? 18.062 25.219 0.569 1.00 90.50 100 LEU A N 1
ATOM 771 C CA . LEU A 1 100 ? 19.161 24.336 0.988 1.00 90.50 100 LEU A CA 1
ATOM 772 C C . LEU A 1 100 ? 18.908 23.679 2.349 1.00 90.50 100 LEU A C 1
ATOM 774 O O . LEU A 1 100 ? 19.355 22.559 2.570 1.00 90.50 100 LEU A O 1
ATOM 778 N N . ILE A 1 101 ? 18.135 24.313 3.239 1.00 88.19 101 ILE A N 1
ATOM 779 C CA . ILE A 1 101 ? 17.843 23.724 4.547 1.00 88.19 101 ILE A CA 1
ATOM 780 C C . ILE A 1 101 ? 17.065 22.406 4.452 1.00 88.19 101 ILE A C 1
ATOM 782 O O . ILE A 1 101 ? 17.298 21.490 5.238 1.00 88.19 101 ILE A O 1
ATOM 786 N N . LYS A 1 102 ? 16.217 22.264 3.424 1.00 85.25 102 LYS A N 1
ATOM 787 C CA . LYS A 1 102 ? 15.447 21.041 3.175 1.00 85.25 102 LYS A CA 1
ATOM 788 C C . LYS A 1 102 ? 16.348 19.860 2.820 1.00 85.25 102 LYS A C 1
ATOM 790 O O . LYS A 1 102 ? 15.998 18.721 3.118 1.00 85.25 102 LYS A O 1
ATOM 795 N N . LEU A 1 103 ? 17.524 20.123 2.241 1.00 89.12 103 LEU A N 1
ATOM 796 C CA . LEU A 1 103 ? 18.486 19.082 1.881 1.00 89.12 103 LEU A CA 1
ATOM 797 C C . LEU A 1 103 ? 19.050 18.364 3.107 1.00 89.12 103 LEU A C 1
ATOM 799 O O . LEU A 1 103 ? 19.396 17.189 3.003 1.00 89.12 103 LEU A O 1
ATOM 803 N N . VAL A 1 104 ? 19.107 19.035 4.268 1.00 86.25 104 VAL A N 1
ATOM 804 C CA . VAL A 1 104 ? 19.522 18.389 5.519 1.00 86.25 104 VAL A CA 1
ATOM 805 C C . VAL A 1 104 ? 18.593 17.222 5.805 1.00 86.25 104 VAL A C 1
ATOM 807 O O . VAL A 1 104 ? 19.072 16.103 5.835 1.00 86.25 104 VAL A O 1
ATOM 810 N N . ARG A 1 105 ? 17.277 17.440 5.920 1.00 78.56 105 ARG A N 1
ATOM 811 C CA . ARG A 1 105 ? 16.317 16.354 6.191 1.00 78.56 105 ARG A CA 1
ATOM 812 C C . ARG A 1 105 ? 16.239 15.345 5.047 1.00 78.56 105 ARG A C 1
ATOM 814 O O . ARG A 1 105 ? 16.278 14.150 5.307 1.00 78.56 105 ARG A O 1
ATOM 821 N N . ARG A 1 106 ? 16.185 15.824 3.799 1.00 81.75 106 ARG A N 1
ATOM 822 C CA . ARG A 1 106 ? 15.993 14.976 2.612 1.00 81.75 106 ARG A CA 1
ATOM 823 C C . ARG A 1 106 ? 17.105 13.944 2.428 1.00 81.75 106 ARG A C 1
ATOM 825 O O . ARG A 1 106 ? 16.825 12.815 2.059 1.00 81.75 106 ARG A O 1
ATOM 832 N N . ASN A 1 107 ? 18.356 14.324 2.689 1.00 85.94 107 ASN A N 1
ATOM 833 C CA . ASN A 1 107 ? 19.510 13.477 2.384 1.00 85.94 107 ASN A CA 1
ATOM 834 C C . ASN A 1 107 ? 20.225 12.962 3.650 1.00 85.94 107 ASN A C 1
ATOM 836 O O . ASN A 1 107 ? 21.267 12.329 3.539 1.00 85.94 107 ASN A O 1
ATOM 840 N N . ILE A 1 108 ? 19.733 13.221 4.874 1.00 81.69 108 ILE A N 1
ATOM 841 C CA . ILE A 1 108 ? 20.490 12.857 6.091 1.00 81.69 108 ILE A CA 1
ATOM 842 C C . ILE A 1 108 ? 20.746 11.351 6.212 1.00 81.69 108 ILE A C 1
ATOM 844 O O . ILE A 1 108 ? 21.775 10.940 6.747 1.00 81.69 108 ILE A O 1
ATOM 848 N N . ASN A 1 109 ? 19.820 10.544 5.695 1.00 79.12 109 ASN A N 1
ATOM 849 C CA . ASN A 1 109 ? 19.897 9.088 5.723 1.00 79.12 109 ASN A CA 1
ATOM 850 C C . ASN A 1 109 ? 20.741 8.510 4.574 1.00 79.12 109 ASN A C 1
ATOM 852 O O . ASN A 1 109 ? 21.032 7.321 4.595 1.00 79.12 109 ASN A O 1
ATOM 856 N N . THR A 1 110 ? 21.182 9.334 3.614 1.00 82.12 110 THR A N 1
ATOM 857 C CA . THR A 1 110 ? 22.032 8.905 2.488 1.00 82.12 110 THR A CA 1
ATOM 858 C C . THR A 1 110 ? 23.527 9.092 2.761 1.00 82.12 110 THR A C 1
ATOM 860 O O . THR A 1 110 ? 24.354 8.747 1.921 1.00 82.12 110 THR A O 1
ATOM 863 N N . LEU A 1 111 ? 23.889 9.696 3.897 1.00 85.56 111 LEU A N 1
ATOM 864 C CA . LEU A 1 111 ? 25.272 9.995 4.274 1.00 85.56 111 LEU A CA 1
ATOM 865 C C . LEU A 1 111 ? 25.805 8.941 5.247 1.00 85.56 111 LEU A C 1
ATOM 867 O O . LEU A 1 111 ? 25.080 8.456 6.120 1.00 85.56 111 LEU A O 1
ATOM 871 N N . GLY A 1 112 ? 27.101 8.646 5.163 1.00 84.88 112 GLY A N 1
ATOM 872 C CA . GLY A 1 112 ? 27.786 7.807 6.133 1.00 84.88 112 GLY A CA 1
ATOM 873 C C . GLY A 1 112 ? 27.717 8.399 7.544 1.00 84.88 112 GLY A C 1
ATOM 874 O O . GLY A 1 112 ? 27.684 9.618 7.736 1.00 84.88 112 GLY A O 1
ATOM 875 N N . ILE A 1 113 ? 27.733 7.530 8.560 1.00 81.00 113 ILE A N 1
ATOM 876 C CA . ILE A 1 113 ? 27.578 7.905 9.980 1.00 81.00 113 ILE A CA 1
ATOM 877 C C . ILE A 1 113 ? 28.481 9.090 10.399 1.00 81.00 113 ILE A C 1
ATOM 879 O O . ILE A 1 113 ? 27.972 10.011 11.047 1.00 81.00 113 ILE A O 1
ATOM 883 N N . PRO A 1 114 ? 29.784 9.146 10.040 1.00 85.81 114 PRO A N 1
ATOM 884 C CA . PRO A 1 114 ? 30.643 10.265 10.434 1.00 85.81 114 PRO A CA 1
ATOM 885 C C . PRO A 1 114 ? 30.179 11.608 9.855 1.00 85.81 114 PRO A C 1
ATOM 887 O O . PRO A 1 114 ? 30.085 12.598 10.582 1.00 85.81 114 PRO A O 1
ATOM 890 N N . THR A 1 115 ? 29.849 11.632 8.566 1.00 87.94 115 THR A N 1
ATOM 891 C CA . THR A 1 115 ? 29.389 12.816 7.831 1.00 87.94 115 THR A CA 1
ATOM 892 C C . THR A 1 115 ? 28.024 13.273 8.327 1.00 87.94 115 THR A C 1
ATOM 894 O O . THR A 1 115 ? 27.822 14.457 8.600 1.00 87.94 115 THR A O 1
ATOM 897 N N . ARG A 1 116 ? 27.104 12.321 8.518 1.00 87.50 116 ARG A N 1
ATOM 898 C CA . ARG A 1 116 ? 25.775 12.548 9.087 1.00 87.50 116 ARG A CA 1
ATOM 899 C C . ARG A 1 116 ? 25.864 13.253 10.438 1.00 87.50 116 ARG A C 1
ATOM 901 O O . ARG A 1 116 ? 25.212 14.275 10.638 1.00 87.50 116 ARG A O 1
ATOM 908 N N . ASN A 1 117 ? 26.702 12.752 11.344 1.00 86.75 117 ASN A N 1
ATOM 909 C CA . ASN A 1 117 ? 26.871 13.345 12.671 1.00 86.75 117 ASN A CA 1
ATOM 910 C C . ASN A 1 117 ? 27.433 14.772 12.596 1.00 86.75 117 ASN A C 1
ATOM 912 O O . ASN A 1 117 ? 26.960 15.659 13.306 1.00 86.75 117 ASN A O 1
ATOM 916 N N . GLN A 1 118 ? 28.402 15.022 11.709 1.00 91.81 118 GLN A N 1
ATOM 917 C CA . GLN A 1 118 ? 28.936 16.371 11.495 1.00 91.81 118 GLN A CA 1
ATOM 918 C C . GLN A 1 118 ? 27.871 17.334 10.962 1.00 91.81 118 GLN A C 1
ATOM 920 O O . GLN A 1 118 ? 27.772 18.465 11.441 1.00 91.81 118 GLN A O 1
ATOM 925 N N . LEU A 1 119 ? 27.050 16.882 10.012 1.00 92.88 119 LEU A N 1
ATOM 926 C CA . LEU A 1 119 ? 25.975 17.686 9.444 1.00 92.88 119 LEU A CA 1
ATOM 927 C C . LEU A 1 119 ? 24.881 17.998 10.475 1.00 92.88 119 LEU A C 1
ATOM 929 O O . LEU A 1 119 ? 24.462 19.150 10.575 1.00 92.88 119 LEU A O 1
ATOM 933 N N . ILE A 1 120 ? 24.459 17.010 11.275 1.00 89.56 120 ILE A N 1
ATOM 934 C CA . ILE A 1 120 ? 23.470 17.200 12.350 1.00 89.56 120 ILE A CA 1
ATOM 935 C C . ILE A 1 120 ? 23.971 18.230 13.358 1.00 89.56 120 ILE A C 1
ATOM 937 O O . ILE A 1 120 ? 23.239 19.162 13.686 1.00 89.56 120 ILE A O 1
ATOM 941 N N . ASN A 1 121 ? 25.220 18.106 13.811 1.00 90.94 121 ASN A N 1
ATOM 942 C CA . ASN A 1 121 ? 25.796 19.042 14.776 1.00 90.94 121 ASN A CA 1
ATOM 943 C C . ASN A 1 121 ? 25.873 20.464 14.199 1.00 90.94 121 ASN A C 1
ATOM 945 O O . ASN A 1 121 ? 25.471 21.423 14.857 1.00 90.94 121 ASN A O 1
ATOM 949 N N . ALA A 1 122 ? 26.317 20.610 12.946 1.00 93.25 122 ALA A N 1
ATOM 950 C CA . ALA A 1 122 ? 26.362 21.909 12.278 1.00 93.25 122 ALA A CA 1
ATOM 951 C C . ALA A 1 122 ? 24.964 22.533 12.124 1.00 93.25 122 ALA A C 1
ATOM 953 O O . ALA A 1 122 ? 24.801 23.735 12.331 1.00 93.25 122 ALA A O 1
ATOM 954 N N . TYR A 1 123 ? 23.952 21.724 11.794 1.00 93.31 123 TYR A N 1
ATOM 955 C CA . TYR A 1 123 ? 22.565 22.172 11.676 1.00 93.31 123 TYR A CA 1
ATOM 956 C C . TYR A 1 123 ? 22.005 22.618 13.031 1.00 93.31 123 TYR A C 1
ATOM 958 O O . TYR A 1 123 ? 21.449 23.712 13.136 1.00 93.31 123 TYR A O 1
ATOM 966 N N . GLN A 1 124 ? 22.219 21.815 14.078 1.00 90.19 124 GLN A N 1
ATOM 967 C CA . GLN A 1 124 ? 21.810 22.121 15.451 1.00 90.19 124 GLN A CA 1
ATOM 968 C C . GLN A 1 124 ? 22.386 23.453 15.935 1.00 90.19 124 GLN A C 1
ATOM 970 O O . GLN A 1 124 ? 21.656 24.308 16.436 1.00 90.19 124 GLN A O 1
ATOM 975 N N . GLU A 1 125 ? 23.686 23.663 15.732 1.00 90.69 125 GLU A N 1
ATOM 976 C CA . GLU A 1 125 ? 24.353 24.905 16.114 1.00 90.69 125 GLU A CA 1
ATOM 977 C C . GLU A 1 125 ? 23.872 26.129 15.332 1.00 90.69 125 GLU A C 1
ATOM 979 O O . GLU A 1 125 ? 23.858 27.240 15.875 1.00 90.69 125 GLU A O 1
ATOM 984 N N . ALA A 1 126 ? 23.545 25.940 14.053 1.00 90.06 126 ALA A N 1
ATOM 985 C CA . ALA A 1 126 ? 23.151 27.023 13.169 1.00 90.06 126 ALA A CA 1
ATOM 986 C C . ALA A 1 126 ? 21.719 27.497 13.422 1.00 90.06 126 ALA A C 1
ATOM 988 O O . ALA A 1 126 ? 21.470 28.691 13.294 1.00 90.06 126 ALA A O 1
ATOM 989 N N . LEU A 1 127 ? 20.800 26.593 13.773 1.00 88.12 127 LEU A N 1
ATOM 990 C CA . LEU A 1 127 ? 19.366 26.882 13.840 1.00 88.12 127 LEU A CA 1
ATOM 991 C C . LEU A 1 127 ? 18.760 26.646 15.236 1.00 88.12 127 LEU A C 1
ATOM 993 O O . LEU A 1 127 ? 18.585 27.646 15.941 1.00 88.12 127 LEU A O 1
ATOM 997 N N . PRO A 1 128 ? 18.459 25.401 15.684 1.00 89.75 128 PRO A N 1
ATOM 998 C CA . PRO A 1 128 ? 17.815 25.176 16.978 1.00 89.75 128 PRO A CA 1
ATOM 999 C C . PRO A 1 128 ? 18.502 25.872 18.150 1.00 89.75 128 PRO A C 1
ATOM 1001 O O . PRO A 1 128 ? 17.813 26.472 18.963 1.00 89.75 128 PRO A O 1
ATOM 1004 N N . ASN A 1 129 ? 19.837 25.882 18.218 1.00 92.25 129 ASN A N 1
ATOM 1005 C CA . ASN A 1 129 ? 20.547 26.503 19.341 1.00 92.25 129 ASN A CA 1
ATOM 1006 C C . ASN A 1 129 ? 20.355 28.030 19.395 1.00 92.25 129 ASN A C 1
ATOM 1008 O O . ASN A 1 129 ? 20.308 28.609 20.479 1.00 92.25 129 ASN A O 1
ATOM 1012 N N . GLN A 1 130 ? 20.232 28.691 18.237 1.00 91.38 130 GLN A N 1
ATOM 1013 C CA . GLN A 1 130 ? 19.964 30.132 18.176 1.00 91.38 130 GLN A CA 1
ATOM 1014 C C . GLN A 1 130 ? 18.563 30.439 18.713 1.00 91.38 130 GLN A C 1
ATOM 1016 O O . GLN A 1 130 ? 18.400 31.325 19.550 1.00 91.38 130 GLN A O 1
ATOM 1021 N N . VAL A 1 131 ? 17.566 29.661 18.283 1.00 94.56 131 VAL A N 1
ATOM 1022 C CA . VAL A 1 131 ? 16.183 29.794 18.752 1.00 94.56 131 VAL A CA 1
ATOM 1023 C C . VAL A 1 131 ? 16.070 29.435 20.233 1.00 94.56 131 VAL A C 1
ATOM 1025 O O . VAL A 1 131 ? 15.453 30.180 20.985 1.00 94.56 131 VAL A O 1
ATOM 1028 N N . GLN A 1 132 ? 16.721 28.357 20.676 1.00 95.44 132 GLN A N 1
ATOM 1029 C CA . GLN A 1 132 ? 16.699 27.897 22.064 1.00 95.44 132 GLN A CA 1
ATOM 1030 C C . GLN A 1 132 ? 17.128 29.001 23.029 1.00 95.44 132 GLN A C 1
ATOM 1032 O O . GLN A 1 132 ? 16.431 29.224 24.011 1.00 95.44 132 GLN A O 1
ATOM 1037 N N . SER A 1 133 ? 18.185 29.757 22.715 1.00 93.25 133 SER A N 1
ATOM 1038 C CA . SER A 1 133 ? 18.592 30.897 23.550 1.00 93.25 133 SER A CA 1
ATOM 1039 C C . SER A 1 133 ? 17.494 31.962 23.707 1.00 93.25 133 SER A C 1
ATOM 1041 O O . SER A 1 133 ? 17.300 32.494 24.795 1.00 93.25 133 SER A O 1
ATOM 1043 N N . ILE A 1 134 ? 16.721 32.241 22.647 1.00 94.88 134 ILE A N 1
ATOM 1044 C CA . ILE A 1 134 ? 15.604 33.199 22.695 1.00 94.88 134 ILE A CA 1
ATOM 1045 C C . ILE A 1 134 ? 14.449 32.636 23.537 1.00 94.88 134 ILE A C 1
ATOM 1047 O O . ILE A 1 134 ? 13.800 33.381 24.273 1.00 94.88 134 ILE A O 1
ATOM 1051 N N . ILE A 1 135 ? 14.191 31.330 23.432 1.00 96.06 135 ILE A N 1
ATOM 1052 C CA . ILE A 1 135 ? 13.147 30.645 24.200 1.00 96.06 135 ILE A CA 1
ATOM 1053 C C . ILE A 1 135 ? 13.501 30.594 25.689 1.00 96.06 135 ILE A C 1
ATOM 1055 O O . ILE A 1 135 ? 12.644 30.878 26.521 1.00 96.06 135 ILE A O 1
ATOM 1059 N N . GLU A 1 136 ? 14.749 30.274 26.036 1.00 95.75 136 GLU A N 1
ATOM 1060 C CA . GLU A 1 136 ? 15.242 30.272 27.419 1.00 95.75 136 GLU A CA 1
ATOM 1061 C C . GLU A 1 136 ? 15.075 31.651 28.066 1.00 95.75 136 GLU A C 1
ATOM 1063 O O . GLU A 1 136 ? 14.506 31.752 29.157 1.00 95.75 136 GLU A O 1
ATOM 1068 N N . ASP A 1 137 ? 15.479 32.712 27.360 1.00 93.62 137 ASP A N 1
ATOM 1069 C CA . ASP A 1 137 ? 15.282 34.093 27.803 1.00 93.62 137 ASP A CA 1
ATOM 1070 C C . ASP A 1 137 ? 13.790 34.422 27.977 1.00 93.62 137 ASP A C 1
ATOM 1072 O O . ASP A 1 137 ? 13.407 34.994 28.996 1.00 93.62 137 ASP A O 1
ATOM 1076 N N . GLY A 1 138 ? 12.943 34.024 27.020 1.00 94.50 138 GLY A N 1
ATOM 1077 C CA . GLY A 1 138 ? 11.496 34.260 27.052 1.00 94.50 138 GLY A CA 1
ATOM 1078 C C . GLY A 1 138 ? 10.776 33.527 28.189 1.00 94.50 138 GLY A C 1
ATOM 1079 O O . GLY A 1 138 ? 9.842 34.063 28.783 1.00 94.50 138 GLY A O 1
ATOM 1080 N N . ILE A 1 139 ? 11.218 32.317 28.542 1.00 95.12 139 ILE A N 1
ATOM 1081 C CA . ILE A 1 139 ? 10.709 31.586 29.712 1.00 95.12 139 ILE A CA 1
ATOM 1082 C C . ILE A 1 139 ? 11.168 32.282 30.999 1.00 95.12 139 ILE A C 1
ATOM 1084 O O . ILE A 1 139 ? 10.364 32.490 31.911 1.00 95.12 139 ILE A O 1
ATOM 1088 N N . ALA A 1 140 ? 12.441 32.684 31.079 1.00 93.56 140 ALA A N 1
ATOM 1089 C CA . ALA A 1 140 ? 12.994 33.367 32.247 1.00 93.56 140 ALA A CA 1
ATOM 1090 C C . ALA A 1 140 ? 12.340 34.740 32.493 1.00 93.56 140 ALA A C 1
ATOM 1092 O O . ALA A 1 140 ? 12.077 35.101 33.645 1.00 93.56 140 ALA A O 1
ATOM 1093 N N . SER A 1 141 ? 12.026 35.482 31.426 1.00 93.31 141 SER A N 1
ATOM 1094 C CA . SER A 1 141 ? 11.309 36.762 31.477 1.00 93.31 141 SER A CA 1
ATOM 1095 C C . SER A 1 141 ? 9.790 36.614 31.630 1.00 93.31 141 SER A C 1
ATOM 1097 O O . SER A 1 141 ? 9.108 37.618 31.839 1.00 93.31 141 SER A O 1
ATOM 1099 N N . LYS A 1 142 ? 9.264 35.377 31.608 1.00 92.19 142 LYS A N 1
ATOM 1100 C CA . LYS A 1 142 ? 7.830 35.030 31.665 1.00 92.19 142 LYS A CA 1
ATOM 1101 C C . LYS A 1 142 ? 7.005 35.529 30.473 1.00 92.19 142 LYS A C 1
ATOM 1103 O O . LYS A 1 142 ? 5.792 35.683 30.586 1.00 92.19 142 LYS A O 1
ATOM 1108 N N . GLU A 1 143 ? 7.649 35.761 29.336 1.00 91.38 143 GLU A N 1
ATOM 1109 C CA . GLU A 1 143 ? 6.980 36.009 28.055 1.00 91.38 143 GLU A CA 1
ATOM 1110 C C . GLU A 1 143 ? 6.446 34.711 27.431 1.00 91.38 143 GLU A C 1
ATOM 1112 O O . GLU A 1 143 ? 5.454 34.736 26.707 1.00 91.38 143 GLU A O 1
ATOM 1117 N N . LEU A 1 144 ? 7.073 33.570 27.742 1.00 92.06 144 LEU A N 1
ATOM 1118 C CA . LEU A 1 144 ? 6.636 32.233 27.338 1.00 92.06 144 LEU A CA 1
ATOM 1119 C C . LEU A 1 144 ? 6.233 31.384 28.549 1.00 92.06 144 LEU A C 1
ATOM 1121 O O . LEU A 1 144 ? 6.731 31.563 29.663 1.00 92.06 144 LEU A O 1
ATOM 1125 N N . LYS A 1 145 ? 5.337 30.416 28.318 1.00 89.06 145 LYS A N 1
ATOM 1126 C CA . LYS A 1 145 ? 4.955 29.422 29.332 1.00 89.06 145 LYS A CA 1
ATOM 1127 C C . LYS A 1 145 ? 6.151 28.515 29.679 1.00 89.06 145 LYS A C 1
ATOM 1129 O O . LYS A 1 145 ? 6.970 28.245 28.800 1.00 89.06 145 LYS A O 1
ATOM 1134 N N . PRO A 1 146 ? 6.242 27.991 30.919 1.00 88.81 146 PRO A N 1
ATOM 1135 C CA . PRO A 1 146 ? 7.252 26.996 31.272 1.00 88.81 146 PRO A CA 1
ATOM 1136 C C . PRO A 1 146 ? 7.165 25.754 30.374 1.00 88.81 146 PRO A C 1
ATOM 1138 O O . PRO A 1 146 ? 6.074 25.244 30.125 1.00 88.81 146 PRO A O 1
ATOM 1141 N N . GLY A 1 147 ? 8.313 25.250 29.925 1.00 90.00 147 GLY A N 1
ATOM 1142 C CA . GLY A 1 147 ? 8.428 24.070 29.070 1.00 90.00 147 GLY A CA 1
ATOM 1143 C C . GLY A 1 147 ? 9.892 23.724 28.802 1.00 90.00 147 GLY A C 1
ATOM 1144 O O . GLY A 1 147 ? 10.784 24.447 29.247 1.00 90.00 147 GLY A O 1
ATOM 1145 N N . ASP A 1 148 ? 10.143 22.626 28.087 1.00 94.12 148 ASP A N 1
ATOM 1146 C CA . ASP A 1 148 ? 11.495 22.273 27.643 1.00 94.12 148 ASP A CA 1
ATOM 1147 C C . ASP A 1 148 ? 11.939 23.238 26.519 1.00 94.12 148 ASP A C 1
ATOM 1149 O O . ASP A 1 148 ? 11.334 23.234 25.437 1.00 94.12 148 ASP A O 1
ATOM 1153 N N . PRO A 1 149 ? 12.970 24.081 26.734 1.00 92.69 149 PRO A N 1
ATOM 1154 C CA . PRO A 1 149 ? 13.355 25.103 25.761 1.00 92.69 149 PRO A CA 1
ATOM 1155 C C . PRO A 1 149 ? 13.870 24.518 24.446 1.00 92.69 149 PRO A C 1
ATOM 1157 O O . PRO A 1 149 ? 13.704 25.126 23.387 1.00 92.69 149 PRO A O 1
ATOM 1160 N N . ARG A 1 150 ? 14.480 23.329 24.501 1.00 90.62 150 ARG A N 1
ATOM 1161 C CA . ARG A 1 150 ? 14.986 22.639 23.319 1.00 90.62 150 ARG A CA 1
ATOM 1162 C C . ARG A 1 150 ? 13.811 22.161 22.476 1.00 90.62 150 ARG A C 1
ATOM 1164 O O . ARG A 1 150 ? 13.781 22.471 21.289 1.00 90.62 150 ARG A O 1
ATOM 1171 N N . LEU A 1 151 ? 12.827 21.476 23.060 1.00 88.62 151 LEU A N 1
ATOM 1172 C CA . LEU A 1 151 ? 11.633 21.032 22.329 1.00 88.62 151 LEU A CA 1
ATOM 1173 C C . LEU A 1 151 ? 10.903 22.209 21.671 1.00 88.62 151 LEU A C 1
ATOM 1175 O O . LEU A 1 151 ? 10.599 22.150 20.483 1.00 88.62 151 LEU A O 1
ATOM 1179 N N . LEU A 1 152 ? 10.705 23.309 22.400 1.00 94.06 152 LEU A N 1
ATOM 1180 C CA . LEU A 1 152 ? 10.073 24.517 21.864 1.00 94.06 152 LEU A CA 1
ATOM 1181 C C . LEU A 1 152 ? 10.865 25.135 20.701 1.00 94.06 152 LEU A C 1
ATOM 1183 O O . LEU A 1 152 ? 10.272 25.544 19.702 1.00 94.06 152 LEU A O 1
ATOM 1187 N N . ALA A 1 153 ? 12.196 25.162 20.788 1.00 94.94 153 ALA A N 1
ATOM 1188 C CA . ALA A 1 153 ? 13.045 25.648 19.705 1.00 94.94 153 ALA A CA 1
ATOM 1189 C C . ALA A 1 153 ? 12.941 24.781 18.443 1.00 94.94 153 ALA A C 1
ATOM 1191 O O . ALA A 1 153 ? 12.841 25.311 17.336 1.00 94.94 153 ALA A O 1
ATOM 1192 N N . TRP A 1 154 ? 12.920 23.455 18.600 1.00 91.56 154 TRP A N 1
ATOM 1193 C CA . TRP A 1 154 ? 12.733 22.526 17.483 1.00 91.56 154 TRP A CA 1
ATOM 1194 C C . TRP A 1 154 ? 11.352 22.668 16.838 1.00 91.56 154 TRP A C 1
ATOM 1196 O O . TRP A 1 154 ? 11.265 22.702 15.610 1.00 91.56 154 TRP A O 1
ATOM 1206 N N . SER A 1 155 ? 10.297 22.834 17.639 1.00 93.88 155 SER A N 1
ATOM 1207 C CA . SER A 1 155 ? 8.947 23.107 17.137 1.00 93.88 155 SER A CA 1
ATOM 1208 C C . SER A 1 155 ? 8.891 24.409 16.338 1.00 93.88 155 SER A C 1
ATOM 1210 O O . SER A 1 155 ? 8.339 24.433 15.240 1.00 93.88 155 SER A O 1
ATOM 1212 N N . PHE A 1 156 ? 9.521 25.482 16.827 1.00 95.62 156 PHE A N 1
ATOM 1213 C CA . PHE A 1 156 ? 9.579 26.754 16.103 1.00 95.62 156 PHE A CA 1
ATOM 1214 C C . PHE A 1 156 ? 10.305 26.626 14.758 1.00 95.62 156 PHE A C 1
ATOM 1216 O O . PHE A 1 156 ? 9.803 27.085 13.732 1.00 95.62 156 PHE A O 1
ATOM 1223 N N . VAL A 1 157 ? 11.470 25.964 14.737 1.00 93.31 157 VAL A N 1
ATOM 1224 C CA . VAL A 1 157 ? 12.223 25.721 13.495 1.00 93.31 157 VAL A CA 1
ATOM 1225 C C . VAL A 1 157 ? 11.389 24.906 12.505 1.00 93.31 157 VAL A C 1
ATOM 1227 O O . VAL A 1 157 ? 1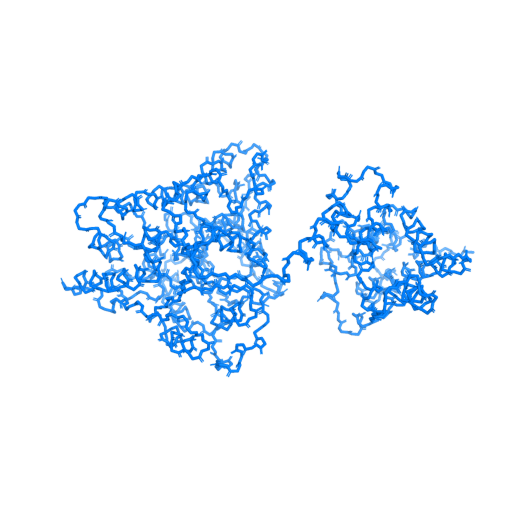1.370 25.233 11.319 1.00 93.31 157 VAL A O 1
ATOM 1230 N N . ALA A 1 158 ? 10.651 23.895 12.975 1.00 90.81 158 ALA A N 1
ATOM 1231 C CA . ALA A 1 158 ? 9.758 23.115 12.125 1.00 90.81 158 ALA A CA 1
ATOM 1232 C C . ALA A 1 158 ? 8.662 23.986 11.486 1.00 90.81 158 ALA A C 1
ATOM 1234 O O . ALA A 1 158 ? 8.460 23.895 10.279 1.00 90.81 158 ALA A O 1
ATOM 1235 N N . LEU A 1 159 ? 8.026 24.887 12.246 1.00 94.62 159 LEU A N 1
ATOM 1236 C CA . LEU A 1 159 ? 7.026 25.821 11.707 1.00 94.62 159 LEU A CA 1
ATOM 1237 C C . LEU A 1 159 ? 7.602 26.727 10.607 1.00 94.62 159 LEU A C 1
ATOM 1239 O O . LEU A 1 159 ? 6.969 26.923 9.567 1.00 94.62 159 LEU A O 1
ATOM 1243 N N . VAL A 1 160 ? 8.817 27.247 10.807 1.00 92.81 160 VAL A N 1
ATOM 1244 C CA . VAL A 1 160 ? 9.516 28.067 9.802 1.00 92.81 160 VAL A CA 1
ATOM 1245 C C . VAL A 1 160 ? 9.822 27.259 8.537 1.00 92.81 160 VAL A C 1
ATOM 1247 O O . VAL A 1 160 ? 9.683 27.772 7.426 1.00 92.81 160 VAL A O 1
ATOM 1250 N N . GLU A 1 161 ? 10.230 25.998 8.669 1.00 90.06 161 GLU A N 1
ATOM 1251 C CA . GLU A 1 161 ? 10.505 25.131 7.519 1.00 90.06 161 GLU A CA 1
ATOM 1252 C C . GLU A 1 161 ? 9.223 24.759 6.751 1.00 90.06 161 GLU A C 1
ATOM 1254 O O . GLU A 1 161 ? 9.245 24.731 5.517 1.00 90.06 161 GLU A O 1
ATOM 1259 N N . THR A 1 162 ? 8.094 24.568 7.443 1.00 89.12 162 THR A N 1
ATOM 1260 C CA . THR A 1 162 ? 6.783 24.278 6.832 1.00 89.12 162 THR A CA 1
ATOM 1261 C C . THR A 1 162 ? 6.342 25.374 5.863 1.00 89.12 162 THR A C 1
ATOM 1263 O O . THR A 1 162 ? 5.886 25.081 4.751 1.00 89.12 162 THR A O 1
ATOM 1266 N N . VAL A 1 163 ? 6.551 26.649 6.215 1.00 91.81 163 VAL A N 1
ATOM 1267 C CA . VAL A 1 163 ? 6.177 27.777 5.341 1.00 91.81 163 VAL A CA 1
ATOM 1268 C C . VAL A 1 163 ? 7.093 27.949 4.122 1.00 91.81 163 VAL A C 1
ATOM 1270 O O . VAL A 1 163 ? 6.845 28.813 3.279 1.00 91.81 163 VAL A O 1
ATOM 1273 N N . LEU A 1 164 ? 8.137 27.128 3.973 1.00 87.00 164 LEU A N 1
ATOM 1274 C CA . LEU A 1 164 ? 8.952 27.060 2.754 1.00 87.00 164 LEU A CA 1
ATOM 1275 C C . LEU A 1 164 ? 8.387 26.094 1.705 1.00 87.00 164 LEU A C 1
ATOM 1277 O O . LEU A 1 164 ? 9.001 25.933 0.649 1.00 87.00 164 LEU A O 1
ATOM 1281 N N . SER A 1 165 ? 7.311 25.364 1.999 1.00 82.69 165 SER A N 1
ATOM 1282 C CA . SER A 1 165 ? 6.678 24.444 1.048 1.00 82.69 165 SER A CA 1
ATOM 1283 C C . SER A 1 165 ? 6.014 25.187 -0.118 1.00 82.69 165 SER A C 1
ATOM 1285 O O . SER A 1 165 ? 5.593 26.337 0.020 1.00 82.69 165 SER A O 1
ATOM 1287 N N . LEU A 1 166 ? 5.888 24.504 -1.263 1.00 78.75 166 LEU A N 1
ATOM 1288 C CA . LEU A 1 166 ? 5.154 25.031 -2.419 1.00 78.75 166 LEU A CA 1
ATOM 1289 C C . LEU A 1 166 ? 3.679 25.272 -2.076 1.00 78.75 166 LEU A C 1
ATOM 1291 O O . LEU A 1 166 ? 3.093 26.245 -2.534 1.00 78.75 166 LEU A O 1
ATOM 1295 N N . HIS A 1 167 ? 3.096 24.425 -1.223 1.00 81.25 167 HIS A N 1
ATOM 1296 C CA . HIS A 1 167 ? 1.743 24.618 -0.713 1.00 81.25 167 HIS A CA 1
ATOM 1297 C C . HIS A 1 167 ? 1.624 25.933 0.073 1.00 81.25 167 HIS A C 1
ATOM 1299 O O . HIS A 1 167 ? 0.755 26.755 -0.213 1.00 81.25 167 HIS A O 1
ATOM 1305 N N . ALA A 1 168 ? 2.555 26.200 0.994 1.00 85.38 168 ALA A N 1
ATOM 1306 C CA . ALA A 1 168 ? 2.572 27.460 1.729 1.00 85.38 168 ALA A CA 1
ATOM 1307 C C . ALA A 1 168 ? 2.800 28.683 0.822 1.00 85.38 168 ALA A C 1
ATOM 1309 O O . ALA A 1 168 ? 2.278 29.748 1.127 1.00 85.38 168 ALA A O 1
ATOM 1310 N N . ASP A 1 169 ? 3.551 28.569 -0.283 1.00 82.75 169 ASP A N 1
ATOM 1311 C CA . ASP A 1 169 ? 3.655 29.640 -1.294 1.00 82.75 169 ASP A CA 1
ATOM 1312 C C . ASP A 1 169 ? 2.309 29.949 -1.983 1.00 82.75 169 ASP A C 1
ATOM 1314 O O . ASP A 1 169 ? 2.086 31.096 -2.361 1.00 82.75 169 ASP A O 1
ATOM 1318 N N . ARG A 1 170 ? 1.411 28.961 -2.134 1.00 79.94 170 ARG A N 1
ATOM 1319 C CA . ARG A 1 170 ? 0.078 29.149 -2.742 1.00 79.94 170 ARG A CA 1
ATOM 1320 C C . ARG A 1 170 ? -0.923 29.793 -1.781 1.00 79.94 170 ARG A C 1
ATOM 1322 O O . ARG A 1 170 ? -1.750 30.588 -2.213 1.00 79.94 170 ARG A O 1
ATOM 1329 N N . ILE A 1 171 ? -0.863 29.422 -0.501 1.00 86.50 171 ILE A N 1
ATOM 1330 C CA . ILE A 1 171 ? -1.844 29.843 0.511 1.00 86.50 171 ILE A CA 1
ATOM 1331 C C . ILE A 1 171 ? -1.426 31.138 1.222 1.00 86.50 171 ILE A C 1
ATOM 1333 O O . ILE A 1 171 ? -2.265 31.986 1.519 1.00 86.50 171 ILE A O 1
ATOM 1337 N N . LEU A 1 172 ? -0.131 31.314 1.501 1.00 88.94 172 LEU A N 1
ATOM 1338 C CA . LEU A 1 172 ? 0.390 32.460 2.245 1.00 88.94 172 LEU A CA 1
ATOM 1339 C C . LEU A 1 172 ? 1.027 33.457 1.273 1.00 88.94 172 LEU A C 1
ATOM 1341 O O . LEU A 1 172 ? 2.142 33.260 0.781 1.00 88.94 172 LEU A O 1
ATOM 1345 N N . ASN A 1 173 ? 0.308 34.553 1.021 1.00 78.94 173 ASN A N 1
ATOM 1346 C CA . ASN A 1 173 ? 0.664 35.574 0.036 1.00 78.94 173 ASN A CA 1
ATOM 1347 C C . ASN A 1 173 ? 1.870 36.425 0.467 1.00 78.94 173 ASN A C 1
ATOM 1349 O O . ASN A 1 173 ? 1.746 37.559 0.927 1.00 78.94 173 ASN A O 1
ATOM 1353 N N . GLY A 1 174 ? 3.070 35.894 0.244 1.00 82.31 174 GLY A N 1
ATOM 1354 C CA . GLY A 1 174 ? 4.325 36.608 0.449 1.00 82.31 174 GLY A CA 1
ATOM 1355 C C . GLY A 1 174 ? 4.937 36.417 1.837 1.00 82.31 174 GLY A C 1
ATOM 1356 O O . GLY A 1 174 ? 4.465 35.651 2.674 1.00 82.31 174 GLY A O 1
ATOM 1357 N N . LYS A 1 175 ? 6.073 37.085 2.060 1.00 87.62 175 LYS A N 1
ATOM 1358 C CA . LYS A 1 175 ? 6.922 36.861 3.241 1.00 87.62 175 LYS A CA 1
ATOM 1359 C C . LYS A 1 175 ? 6.245 37.272 4.549 1.00 87.62 175 LYS A C 1
ATOM 1361 O O . LYS A 1 175 ? 6.408 36.561 5.533 1.00 87.62 175 LYS A O 1
ATOM 1366 N N . GLU A 1 176 ? 5.480 38.365 4.544 1.00 88.88 176 GLU A N 1
ATOM 1367 C CA . GLU A 1 176 ? 4.826 38.863 5.761 1.00 88.88 176 GLU A CA 1
ATOM 1368 C C . GLU A 1 176 ? 3.743 37.897 6.246 1.00 88.88 176 GLU A C 1
ATOM 1370 O O . GLU A 1 176 ? 3.762 37.504 7.404 1.00 88.88 176 GLU A O 1
ATOM 1375 N N . SER A 1 177 ? 2.882 37.392 5.355 1.00 89.69 177 SER A N 1
ATOM 1376 C CA . SER A 1 177 ? 1.864 36.401 5.733 1.00 89.69 177 SER A CA 1
ATOM 1377 C C . SER A 1 177 ? 2.476 35.111 6.284 1.00 89.69 177 SER A C 1
ATOM 1379 O O . SER A 1 177 ? 1.928 34.507 7.200 1.00 89.69 177 SER A O 1
ATOM 1381 N N . LYS A 1 178 ? 3.641 34.695 5.770 1.00 93.12 178 LYS A N 1
ATOM 1382 C CA . LYS A 1 178 ? 4.390 33.545 6.304 1.00 93.12 178 LYS A CA 1
ATOM 1383 C C . LYS A 1 178 ? 4.965 33.817 7.687 1.00 93.12 178 LYS A C 1
ATOM 1385 O O . LYS A 1 178 ? 4.892 32.956 8.558 1.00 93.12 178 LYS A O 1
ATOM 1390 N N . LEU A 1 179 ? 5.530 35.005 7.879 1.00 93.12 179 LEU A N 1
ATOM 1391 C CA . LEU A 1 179 ? 6.068 35.456 9.157 1.00 93.12 179 LEU A CA 1
ATOM 1392 C C . LEU A 1 179 ? 4.969 35.529 10.225 1.00 93.12 179 LEU A C 1
ATOM 1394 O O . LEU A 1 179 ? 5.136 34.986 11.315 1.00 93.12 179 LEU A O 1
ATOM 1398 N N . GLU A 1 180 ? 3.835 36.147 9.895 1.00 91.12 180 GLU A N 1
ATOM 1399 C CA . GLU A 1 180 ? 2.675 36.242 10.781 1.00 91.12 180 GLU A CA 1
ATOM 1400 C C . GLU A 1 180 ? 2.099 34.869 11.114 1.00 91.12 180 GLU A C 1
ATOM 1402 O O . GLU A 1 180 ? 1.846 34.600 12.286 1.00 91.12 180 GLU A O 1
ATOM 1407 N N . PHE A 1 181 ? 1.956 33.982 10.124 1.00 93.25 181 PHE A N 1
ATOM 1408 C CA . PHE A 1 181 ? 1.476 32.617 10.342 1.00 93.25 181 PHE A CA 1
ATOM 1409 C C . PHE A 1 181 ? 2.348 31.861 11.352 1.00 93.25 181 PHE A C 1
ATOM 1411 O O . PHE A 1 181 ? 1.829 31.332 12.332 1.00 93.25 181 PHE A O 1
ATOM 1418 N N . VAL A 1 182 ? 3.673 31.857 11.154 1.00 95.31 182 VAL A N 1
ATOM 1419 C CA . VAL A 1 182 ? 4.616 31.166 12.051 1.00 95.31 182 VAL A CA 1
ATOM 1420 C C . VAL A 1 182 ? 4.544 31.730 13.467 1.00 95.31 182 VAL A C 1
ATOM 1422 O O . VAL A 1 182 ? 4.433 30.969 14.426 1.00 95.31 182 VAL A O 1
ATOM 1425 N N . LEU A 1 183 ? 4.608 33.057 13.609 1.00 94.06 183 LEU A N 1
ATOM 1426 C CA . LEU A 1 183 ? 4.618 33.697 14.924 1.00 94.06 183 LEU A CA 1
ATOM 1427 C C . LEU A 1 183 ? 3.290 33.506 15.657 1.00 94.06 183 LEU A C 1
ATOM 1429 O O . LEU A 1 183 ? 3.301 33.216 16.850 1.00 94.06 183 LEU A O 1
ATOM 1433 N N . ASN A 1 184 ? 2.163 33.654 14.960 1.00 91.44 184 ASN A N 1
ATOM 1434 C CA . ASN A 1 184 ? 0.841 33.506 15.556 1.00 91.44 184 ASN A CA 1
ATOM 1435 C C . ASN A 1 184 ? 0.615 32.064 16.015 1.00 91.44 184 ASN A C 1
ATOM 1437 O O . ASN A 1 184 ? 0.313 31.838 17.182 1.00 91.44 184 ASN A O 1
ATOM 1441 N N . LEU A 1 185 ? 0.873 31.088 15.141 1.00 93.19 185 LEU A N 1
ATOM 1442 C CA . LEU A 1 185 ? 0.713 29.678 15.478 1.00 93.19 185 LEU A CA 1
ATOM 1443 C C . LEU A 1 185 ? 1.621 29.261 16.643 1.00 93.19 185 LEU A C 1
ATOM 1445 O O . LEU A 1 185 ? 1.193 28.516 17.520 1.00 93.19 185 LEU A O 1
ATOM 1449 N N . PHE A 1 186 ? 2.857 29.762 16.695 1.00 94.69 186 PHE A N 1
ATOM 1450 C CA . PHE A 1 186 ? 3.771 29.426 17.785 1.00 94.69 186 PHE A CA 1
ATOM 1451 C C . PHE A 1 186 ? 3.393 30.076 19.122 1.00 94.69 186 PHE A C 1
ATOM 1453 O O . PHE A 1 186 ? 3.461 29.422 20.160 1.00 94.69 186 PHE A O 1
ATOM 1460 N N . LEU A 1 187 ? 3.020 31.359 19.118 1.00 91.19 187 LEU A N 1
ATOM 1461 C CA . LEU A 1 187 ? 2.754 32.110 20.350 1.00 91.19 187 LEU A CA 1
ATOM 1462 C C . LEU A 1 187 ? 1.334 31.892 20.883 1.00 91.19 187 LEU A C 1
ATOM 1464 O O . LEU A 1 187 ? 1.137 31.876 22.097 1.00 91.19 187 LEU A O 1
ATOM 1468 N N . ASN A 1 188 ? 0.362 31.704 19.990 1.00 87.62 188 ASN A N 1
ATOM 1469 C CA . ASN A 1 188 ? -1.060 31.638 20.328 1.00 87.62 188 ASN A CA 1
ATOM 1470 C C . ASN A 1 188 ? -1.684 30.253 20.083 1.00 87.62 188 ASN A C 1
ATOM 1472 O O . ASN A 1 188 ? -2.783 29.998 20.570 1.00 87.62 188 ASN A O 1
ATOM 1476 N N . GLY A 1 189 ? -0.989 29.342 19.394 1.00 85.62 189 GLY A N 1
ATOM 1477 C CA . GLY A 1 189 ? -1.525 28.032 19.020 1.00 85.62 189 GLY A CA 1
ATOM 1478 C C . GLY A 1 189 ? -2.465 28.089 17.810 1.00 85.62 189 GLY A C 1
ATOM 1479 O O . GLY A 1 189 ? -2.607 29.119 17.158 1.00 85.62 189 GLY A O 1
ATOM 1480 N N . ALA A 1 190 ? -3.084 26.950 17.485 1.00 82.50 190 ALA A N 1
ATOM 1481 C CA . ALA A 1 190 ? -3.994 26.813 16.339 1.00 82.50 190 ALA A CA 1
ATOM 1482 C C . ALA A 1 190 ? -5.474 27.059 16.688 1.00 82.50 190 ALA A C 1
ATOM 1484 O O . ALA A 1 190 ? -6.311 27.135 15.791 1.00 82.50 190 ALA A O 1
ATOM 1485 N N . CYS A 1 191 ? -5.811 27.148 17.978 1.00 75.31 191 CYS A N 1
ATOM 1486 C CA . CYS A 1 191 ? -7.184 27.366 18.422 1.00 75.31 191 CYS A CA 1
ATOM 1487 C C . CYS A 1 191 ? -7.626 28.806 18.145 1.00 75.31 191 CYS A C 1
ATOM 1489 O O . CYS A 1 191 ? -6.883 29.754 18.401 1.00 75.31 191 CYS A O 1
ATOM 1491 N N . ASP A 1 192 ? -8.868 28.977 17.691 1.00 66.06 192 ASP A N 1
ATOM 1492 C CA . ASP A 1 192 ? -9.478 30.301 17.589 1.00 66.06 192 ASP A CA 1
ATOM 1493 C C . ASP A 1 192 ? -9.626 30.899 19.002 1.00 66.06 192 ASP A C 1
ATOM 1495 O O . ASP A 1 192 ? -10.157 30.259 19.920 1.00 66.06 192 ASP A O 1
ATOM 1499 N N . GLN A 1 193 ? -9.165 32.137 19.201 1.00 56.78 193 GLN A N 1
ATOM 1500 C CA . GLN A 1 193 ? -9.311 32.838 20.480 1.00 56.78 193 GLN A CA 1
ATOM 1501 C C . GLN A 1 193 ? -10.791 32.953 20.886 1.00 56.78 193 GLN A C 1
ATOM 1503 O O . GLN A 1 193 ? -11.095 32.855 22.073 1.00 56.78 193 GLN A O 1
ATOM 1508 N N . LYS A 1 194 ? -11.723 33.025 19.920 1.00 55.47 194 LYS A N 1
ATOM 1509 C CA . LYS A 1 194 ? -13.174 32.993 20.190 1.00 55.47 194 LYS A CA 1
ATOM 1510 C C . LYS A 1 194 ? -13.684 31.625 20.650 1.00 55.47 194 LYS A C 1
ATOM 1512 O O . LYS A 1 194 ? -14.592 31.559 21.473 1.00 55.47 194 LYS A O 1
ATOM 1517 N N . ALA A 1 195 ? -13.099 30.535 20.155 1.00 52.47 195 ALA A N 1
ATOM 1518 C CA . ALA A 1 195 ? -13.425 29.185 20.618 1.00 52.47 195 ALA A CA 1
ATOM 1519 C C . ALA A 1 195 ? -12.879 28.931 22.033 1.00 52.47 195 ALA A C 1
ATOM 1521 O O . ALA A 1 195 ? -13.465 28.178 22.802 1.00 52.47 195 ALA A O 1
ATOM 1522 N N . THR A 1 196 ? -11.786 29.602 22.403 1.00 48.53 196 THR A N 1
ATOM 1523 C CA . THR A 1 196 ? -11.150 29.448 23.718 1.00 48.53 196 THR A CA 1
ATOM 1524 C C . THR A 1 196 ? -11.980 30.091 24.839 1.00 48.53 196 THR A C 1
ATOM 1526 O O . THR A 1 196 ? -12.076 29.521 25.924 1.00 48.53 196 THR A O 1
ATOM 1529 N N . GLU A 1 197 ? -12.650 31.220 24.576 1.00 50.06 197 GLU A N 1
ATOM 1530 C CA . GLU A 1 197 ? -13.632 31.809 25.506 1.00 50.06 197 GLU A CA 1
ATOM 1531 C C . GLU A 1 197 ? -14.854 30.888 25.684 1.00 50.06 197 GLU A C 1
ATOM 1533 O O . GLU A 1 197 ? -15.216 30.575 26.815 1.00 50.06 197 GLU A O 1
ATOM 1538 N N . ALA A 1 198 ? -15.390 30.324 24.594 1.00 49.88 198 ALA A N 1
ATOM 1539 C CA . ALA A 1 198 ? -16.513 29.379 24.643 1.00 49.88 198 ALA A CA 1
ATOM 1540 C C . ALA A 1 198 ? -16.183 28.065 25.384 1.00 49.88 198 ALA A C 1
ATOM 1542 O O . ALA A 1 198 ? -17.031 27.513 26.081 1.00 49.88 198 ALA A O 1
ATOM 1543 N N . VAL A 1 199 ? -14.943 27.571 25.276 1.00 49.59 199 VAL A N 1
ATOM 1544 C CA . VAL A 1 199 ? -14.466 26.389 26.020 1.00 49.59 199 VAL A CA 1
ATOM 1545 C C . VAL A 1 199 ? -14.239 26.711 27.501 1.00 49.59 199 VAL A C 1
ATOM 1547 O O . VAL A 1 199 ? -14.449 25.850 28.353 1.00 49.59 199 VAL A O 1
ATOM 1550 N N . THR A 1 200 ? -13.857 27.946 27.836 1.00 49.03 200 THR A N 1
ATOM 1551 C CA . THR A 1 200 ? -13.690 28.373 29.235 1.00 49.03 200 THR A CA 1
ATOM 1552 C C . THR A 1 200 ? -15.044 28.517 29.940 1.00 49.03 200 THR A C 1
ATOM 1554 O O . THR A 1 200 ? -15.155 28.126 31.102 1.00 49.03 200 THR A O 1
ATOM 1557 N N . ASP A 1 201 ? -16.077 28.972 29.224 1.00 48.69 201 ASP A N 1
ATOM 1558 C CA . ASP A 1 201 ? -17.464 28.995 29.710 1.00 48.69 201 ASP A CA 1
ATOM 1559 C C . ASP A 1 201 ? -18.033 27.570 29.870 1.00 48.69 201 ASP A C 1
ATOM 1561 O O . ASP A 1 201 ? -18.619 27.247 30.904 1.00 48.69 201 ASP A O 1
ATOM 1565 N N . LEU A 1 202 ? -17.756 26.659 28.924 1.00 48.50 202 LEU A N 1
ATOM 1566 C CA . LEU A 1 202 ? -18.162 25.246 29.024 1.00 48.50 202 LEU A CA 1
ATOM 1567 C C . LEU A 1 202 ? -17.529 24.515 30.222 1.00 48.50 202 LEU A C 1
ATOM 1569 O O . LEU A 1 202 ? -18.149 23.638 30.823 1.00 48.50 202 LEU A O 1
ATOM 1573 N N . LEU A 1 203 ? -16.293 24.869 30.587 1.00 46.66 203 LEU A N 1
ATOM 1574 C CA . LEU A 1 203 ? -15.588 24.281 31.730 1.00 46.66 203 LEU A CA 1
ATOM 1575 C C . LEU A 1 203 ? -16.069 24.828 33.085 1.00 46.66 203 LEU A C 1
ATOM 1577 O O . LEU A 1 203 ? -15.798 24.201 34.110 1.00 46.66 203 LEU A O 1
ATOM 1581 N N . GLN A 1 204 ? -16.799 25.950 33.112 1.00 48.62 204 GLN A N 1
ATOM 1582 C CA . GLN A 1 204 ? -17.464 26.450 34.322 1.00 48.62 204 GLN A CA 1
ATOM 1583 C C . GLN A 1 204 ? -18.839 25.799 34.551 1.00 48.62 204 GLN A C 1
ATOM 1585 O O . GLN A 1 204 ? -19.207 25.574 35.705 1.00 48.62 204 GLN A O 1
ATOM 1590 N N . ASP A 1 205 ? -19.547 25.405 33.487 1.00 44.00 205 ASP A N 1
ATOM 1591 C CA . ASP A 1 205 ? -20.855 24.730 33.580 1.00 44.00 205 ASP A CA 1
ATOM 1592 C C . ASP A 1 205 ? -20.767 23.231 33.942 1.00 44.00 205 ASP A C 1
ATOM 1594 O O . ASP A 1 205 ? -21.724 22.650 34.460 1.00 44.00 205 ASP A O 1
ATOM 1598 N N . LEU A 1 206 ? -19.594 22.604 33.794 1.00 40.59 206 LEU A N 1
ATOM 1599 C CA . LEU A 1 206 ? -19.343 21.200 34.168 1.00 40.59 206 LEU A CA 1
ATOM 1600 C C . LEU A 1 206 ? -19.227 20.942 35.690 1.00 40.59 206 LEU A C 1
ATOM 1602 O O . LEU A 1 206 ? -18.866 19.844 36.112 1.00 40.59 206 LEU A O 1
ATOM 1606 N N . ALA A 1 207 ? -19.569 21.920 36.537 1.00 38.59 207 ALA A N 1
ATOM 1607 C CA . ALA A 1 207 ? -19.622 21.774 37.996 1.00 38.59 207 ALA A CA 1
ATOM 1608 C C . ALA A 1 207 ? -21.010 21.380 38.548 1.00 38.59 207 ALA A C 1
ATOM 1610 O O . ALA A 1 207 ? -21.233 21.466 39.759 1.00 38.59 207 ALA A O 1
ATOM 1611 N N . THR A 1 208 ? -21.946 20.926 37.708 1.00 45.00 208 THR A N 1
ATOM 1612 C CA . THR A 1 208 ? -23.228 20.372 38.173 1.00 45.00 208 THR A CA 1
ATOM 1613 C C . THR A 1 208 ? -23.429 18.936 37.698 1.00 45.00 208 THR A C 1
ATOM 1615 O O . THR A 1 208 ? -23.156 18.573 36.559 1.00 45.00 208 THR A O 1
ATOM 1618 N N . THR A 1 209 ? -23.815 18.087 38.646 1.00 33.06 209 THR A N 1
ATOM 1619 C CA . THR A 1 209 ? -23.942 16.631 38.515 1.00 33.06 209 THR A CA 1
ATOM 1620 C C . THR A 1 209 ? -25.151 16.282 37.638 1.00 33.06 209 THR A C 1
ATOM 1622 O O . THR A 1 209 ? -26.217 16.849 37.883 1.00 33.06 209 THR A O 1
ATOM 1625 N N . PRO A 1 210 ? -25.060 15.345 36.674 1.00 34.00 210 PRO A N 1
ATOM 1626 C CA . PRO A 1 210 ? -26.239 14.903 35.941 1.00 34.00 210 PRO A CA 1
ATOM 1627 C C . PRO A 1 210 ? -27.071 13.920 36.777 1.00 34.00 210 PRO A C 1
ATOM 1629 O O . PRO A 1 210 ? -26.531 13.046 37.457 1.00 34.00 210 PRO A O 1
ATOM 1632 N N . THR A 1 211 ? -28.394 14.079 36.721 1.00 37.81 211 THR A N 1
ATOM 1633 C CA . THR A 1 211 ? -29.399 13.121 37.204 1.00 37.81 211 THR A CA 1
ATOM 1634 C C . THR A 1 211 ? -29.748 12.092 36.126 1.00 37.81 211 THR A C 1
ATOM 1636 O O . THR A 1 211 ? -29.652 12.379 34.939 1.00 37.81 211 THR A O 1
ATOM 1639 N N . GLU A 1 212 ? -30.171 10.908 36.571 1.00 34.56 212 GLU A N 1
ATOM 1640 C CA . GLU A 1 212 ? -30.306 9.633 35.838 1.00 34.56 212 GLU A CA 1
ATOM 1641 C C . GLU A 1 212 ? -31.381 9.525 34.738 1.00 34.56 212 GLU A C 1
ATOM 1643 O O . GLU A 1 212 ? -31.542 8.447 34.178 1.00 34.56 212 GLU A O 1
ATOM 1648 N N . ASP A 1 213 ? -32.077 10.590 34.358 1.00 32.91 213 ASP A N 1
ATOM 1649 C CA . ASP A 1 213 ? -33.165 10.499 33.378 1.00 32.91 213 ASP A CA 1
ATOM 1650 C C . ASP A 1 213 ? -32.910 11.452 32.211 1.00 32.91 213 ASP A C 1
ATOM 1652 O O . ASP A 1 213 ? -33.304 12.607 32.281 1.00 32.91 213 ASP A O 1
ATOM 1656 N N . ASP A 1 214 ? -32.202 10.971 31.182 1.00 32.06 214 ASP A N 1
ATOM 1657 C CA . ASP A 1 214 ? -32.364 11.373 29.772 1.00 32.06 214 ASP A CA 1
ATOM 1658 C C . ASP A 1 214 ? -31.406 10.556 28.879 1.00 32.06 214 ASP A C 1
ATOM 1660 O O . ASP A 1 214 ? -30.412 11.046 28.342 1.00 32.06 214 ASP A O 1
ATOM 1664 N N . ILE A 1 215 ? -31.703 9.262 28.702 1.00 30.08 215 ILE A N 1
ATOM 1665 C CA . ILE A 1 215 ? -31.139 8.478 27.594 1.00 30.08 215 ILE A CA 1
ATOM 1666 C C . ILE A 1 215 ? -32.103 8.605 26.416 1.00 30.08 215 ILE A C 1
ATOM 1668 O O . ILE A 1 215 ? -33.057 7.840 26.278 1.00 30.08 215 ILE A O 1
ATOM 1672 N N . ILE A 1 216 ? -31.837 9.576 25.546 1.00 28.89 216 ILE A N 1
ATOM 1673 C CA . ILE A 1 216 ? -32.383 9.581 24.190 1.00 28.89 216 ILE A CA 1
ATOM 1674 C C . ILE A 1 216 ? -31.399 8.803 23.319 1.00 28.89 216 ILE A C 1
ATOM 1676 O O . ILE A 1 216 ? -30.325 9.291 22.979 1.00 28.89 216 ILE A O 1
ATOM 1680 N N . ILE A 1 217 ? -31.774 7.574 22.967 1.00 28.86 217 ILE A N 1
ATOM 1681 C CA . ILE A 1 217 ? -31.127 6.801 21.904 1.00 28.86 217 ILE A CA 1
ATOM 1682 C C . ILE A 1 217 ? -31.473 7.492 20.577 1.00 28.86 217 ILE A C 1
ATOM 1684 O O . ILE A 1 217 ? -32.664 7.588 20.257 1.00 28.86 217 ILE A O 1
ATOM 1688 N N . PRO A 1 218 ? -30.503 7.952 19.768 1.00 27.59 218 PRO A N 1
ATOM 1689 C CA . PRO A 1 218 ? -30.799 8.349 18.404 1.00 27.59 218 PRO A CA 1
ATOM 1690 C C . PRO A 1 218 ? -31.127 7.083 17.609 1.00 27.59 218 PRO A C 1
ATOM 1692 O O . PRO A 1 218 ? -30.260 6.262 17.323 1.00 27.59 218 PRO A O 1
ATOM 1695 N N . SER A 1 219 ? -32.405 6.912 17.273 1.00 27.28 219 SER A N 1
ATOM 1696 C CA . SER A 1 219 ? -32.835 5.955 16.260 1.00 27.28 219 SER A CA 1
ATOM 1697 C C . SER A 1 219 ? -32.719 6.625 14.893 1.00 27.28 219 SER A C 1
ATOM 1699 O O . SER A 1 219 ? -33.486 7.543 14.602 1.00 27.28 219 SER A O 1
ATOM 1701 N N . ALA A 1 220 ? -31.766 6.176 14.086 1.00 28.17 220 ALA A N 1
ATOM 1702 C CA . ALA A 1 220 ? -31.831 6.080 12.628 1.00 28.17 220 ALA A CA 1
ATOM 1703 C C . ALA A 1 220 ? -30.427 5.718 12.139 1.00 28.17 220 ALA A C 1
ATOM 1705 O O . ALA A 1 220 ? -29.491 6.489 12.339 1.00 28.17 220 ALA A O 1
ATOM 1706 N N . ALA A 1 221 ? -30.289 4.558 11.497 1.00 28.28 221 ALA A N 1
ATOM 1707 C CA . ALA A 1 221 ? -29.107 4.252 10.706 1.00 28.28 221 ALA A CA 1
ATOM 1708 C C . ALA A 1 221 ? -28.914 5.381 9.673 1.00 28.28 221 ALA A C 1
ATOM 1710 O O . ALA A 1 221 ? -29.863 5.680 8.933 1.00 28.28 221 ALA A O 1
ATOM 1711 N N . PRO A 1 222 ? -27.749 6.051 9.629 1.00 35.19 222 PRO A N 1
ATOM 1712 C CA . PRO A 1 222 ? -27.494 7.029 8.595 1.00 35.19 222 PRO A CA 1
ATOM 1713 C C . PRO A 1 222 ? -27.447 6.309 7.249 1.00 35.19 222 PRO A C 1
ATOM 1715 O O . PRO A 1 222 ? -26.780 5.294 7.067 1.00 35.19 222 PRO A O 1
ATOM 1718 N N . THR A 1 223 ? -28.192 6.846 6.292 1.00 37.22 223 THR A N 1
ATOM 1719 C CA . THR A 1 223 ? -28.092 6.486 4.880 1.00 37.22 223 THR A CA 1
ATOM 1720 C C . THR A 1 223 ? -26.631 6.534 4.433 1.00 37.22 223 THR A C 1
ATOM 1722 O O . THR A 1 223 ? -25.974 7.553 4.648 1.00 37.22 223 THR A O 1
ATOM 1725 N N . ARG A 1 224 ? -26.166 5.445 3.798 1.00 56.19 224 ARG A N 1
ATOM 1726 C CA . ARG A 1 224 ? -24.834 5.210 3.203 1.00 56.19 224 ARG A CA 1
ATOM 1727 C C . ARG A 1 224 ? -24.501 6.233 2.104 1.00 56.19 224 ARG A C 1
ATOM 1729 O O . ARG A 1 224 ? -24.471 5.900 0.921 1.00 56.19 224 ARG A O 1
ATOM 1736 N N . SER A 1 225 ? -24.372 7.506 2.466 1.00 49.03 225 SER A N 1
ATOM 1737 C CA . SER A 1 225 ? -24.182 8.580 1.500 1.00 49.03 225 SER A CA 1
ATOM 1738 C C . SER A 1 225 ? -22.708 8.916 1.325 1.00 49.03 225 SER A C 1
ATOM 1740 O O . SER A 1 225 ? -21.974 9.127 2.285 1.00 49.03 225 SER A O 1
ATOM 1742 N N . VAL A 1 226 ? -22.323 9.073 0.062 1.00 58.94 226 VAL A N 1
ATOM 1743 C CA . VAL A 1 226 ? -21.046 9.634 -0.392 1.00 58.94 226 VAL A CA 1
ATOM 1744 C C . VAL A 1 226 ? -20.890 11.116 0.025 1.00 58.94 226 VAL A C 1
ATOM 1746 O O . VAL A 1 226 ? -19.850 11.732 -0.211 1.00 58.94 226 VAL A O 1
ATOM 1749 N N . ASP A 1 227 ? -21.904 11.707 0.657 1.00 59.06 227 ASP A N 1
ATOM 1750 C CA . ASP A 1 227 ? -21.920 13.102 1.101 1.00 59.06 227 ASP A CA 1
ATOM 1751 C C . ASP A 1 227 ? -21.031 13.388 2.326 1.00 59.06 227 ASP A C 1
ATOM 1753 O O . ASP A 1 227 ? -20.648 14.542 2.510 1.00 59.06 227 ASP A O 1
ATOM 1757 N N . ASP A 1 228 ? -20.644 12.370 3.107 1.00 76.50 228 ASP A N 1
ATOM 1758 C CA . ASP A 1 228 ? -19.708 12.498 4.241 1.00 76.50 228 ASP A CA 1
ATOM 1759 C C . ASP A 1 228 ? -18.447 11.630 4.026 1.00 76.50 228 ASP A C 1
ATOM 1761 O O . ASP A 1 228 ? -18.330 10.533 4.582 1.00 76.50 228 ASP A O 1
ATOM 1765 N N . PRO A 1 229 ? -17.538 12.050 3.122 1.00 88.94 229 PRO A N 1
ATOM 1766 C CA . PRO A 1 229 ? -16.334 11.291 2.795 1.00 88.94 229 PRO A CA 1
ATOM 1767 C C . PRO A 1 229 ? -15.360 11.207 3.963 1.00 88.94 229 PRO A C 1
ATOM 1769 O O . PRO A 1 229 ? -15.077 12.207 4.625 1.00 88.94 229 PRO A O 1
ATOM 1772 N N . VAL A 1 230 ? -14.714 10.051 4.112 1.00 94.56 230 VAL A N 1
ATOM 1773 C CA . VAL A 1 230 ? -13.541 9.949 4.991 1.00 94.56 230 VAL A CA 1
ATOM 1774 C C . VAL A 1 230 ? -12.264 10.394 4.283 1.00 94.56 230 VAL A C 1
ATOM 1776 O O . VAL A 1 230 ? -11.285 10.692 4.964 1.00 94.56 230 VAL A O 1
ATOM 1779 N N . PHE A 1 231 ? -12.268 10.489 2.948 1.00 96.31 231 PHE A N 1
ATOM 1780 C CA . PHE A 1 231 ? -11.142 10.938 2.127 1.00 96.31 231 PHE A CA 1
ATOM 1781 C C . PHE A 1 231 ? -11.556 12.066 1.151 1.00 96.31 231 PHE A C 1
ATOM 1783 O O . PHE A 1 231 ? -11.511 11.902 -0.067 1.00 96.31 231 PHE A O 1
ATOM 1790 N N . PRO A 1 232 ? -11.990 13.245 1.642 1.00 93.19 232 PRO A N 1
ATOM 1791 C CA . PRO A 1 232 ? -12.400 14.372 0.798 1.00 93.19 232 PRO A CA 1
ATOM 1792 C C . PRO A 1 232 ? -11.277 14.970 -0.057 1.00 93.19 232 PRO A C 1
ATOM 1794 O O . PRO A 1 232 ? -11.568 15.686 -1.015 1.00 93.19 232 PRO A O 1
ATOM 1797 N N . GLU A 1 233 ? -10.013 14.734 0.296 1.00 93.62 233 GLU A N 1
ATOM 1798 C CA . GLU A 1 233 ? -8.860 15.470 -0.213 1.00 93.62 233 GLU A CA 1
ATOM 1799 C C . GLU A 1 233 ? -8.715 15.396 -1.731 1.00 93.62 233 GLU A C 1
ATOM 1801 O O . GLU A 1 233 ? -8.287 16.376 -2.333 1.00 93.62 233 GLU A O 1
ATOM 1806 N N . TRP A 1 234 ? -9.091 14.289 -2.371 1.00 94.06 234 TRP A N 1
ATOM 1807 C CA . TRP A 1 234 ? -8.964 14.116 -3.821 1.00 94.06 234 TRP A CA 1
ATOM 1808 C C . TRP A 1 234 ? -10.081 14.809 -4.625 1.00 94.06 234 TRP A C 1
ATOM 1810 O O . TRP A 1 234 ? -9.950 15.014 -5.833 1.00 94.06 234 TRP A O 1
ATOM 1820 N N . ARG A 1 235 ? -11.204 15.179 -3.996 1.00 91.06 235 ARG A N 1
ATOM 1821 C CA . ARG A 1 235 ? -12.396 15.640 -4.725 1.00 91.06 235 ARG A CA 1
ATOM 1822 C C . ARG A 1 235 ? -12.154 16.957 -5.462 1.00 91.06 235 ARG A C 1
ATOM 1824 O O . ARG A 1 235 ? -11.652 17.927 -4.902 1.00 91.06 235 ARG A O 1
ATOM 1831 N N . GLY A 1 236 ? -12.600 17.010 -6.718 1.00 87.88 236 GLY A N 1
ATOM 1832 C CA . GLY A 1 236 ? -12.557 18.220 -7.548 1.00 87.88 236 GLY A CA 1
ATOM 1833 C C . GLY A 1 236 ? -11.161 18.622 -8.038 1.00 87.88 236 GLY A C 1
ATOM 1834 O O . GLY A 1 236 ? -11.017 19.716 -8.584 1.00 87.88 236 GLY A O 1
ATOM 1835 N N . LYS A 1 237 ? -10.154 17.764 -7.849 1.00 91.75 237 LYS A N 1
ATOM 1836 C CA . LYS A 1 237 ? -8.785 17.951 -8.341 1.00 91.75 237 LYS A CA 1
ATOM 1837 C C . LYS A 1 237 ? -8.605 17.360 -9.741 1.00 91.75 237 LYS A C 1
ATOM 1839 O O . LYS A 1 237 ? -9.453 16.611 -10.230 1.00 91.75 237 LYS A O 1
ATOM 1844 N N . ASP A 1 238 ? -7.513 17.733 -10.402 1.00 94.06 238 ASP A N 1
ATOM 1845 C CA . ASP A 1 238 ? -7.082 17.047 -11.619 1.00 94.06 238 ASP A CA 1
ATOM 1846 C C . ASP A 1 238 ? -6.458 15.678 -11.295 1.00 94.06 238 ASP A C 1
ATOM 1848 O O . ASP A 1 238 ? -6.280 15.317 -10.133 1.00 94.06 238 ASP A O 1
ATOM 1852 N N . LEU A 1 239 ? -6.174 14.881 -12.328 1.00 95.75 239 LEU A N 1
ATOM 1853 C CA . LEU A 1 239 ? -5.727 13.500 -12.150 1.00 95.75 239 LEU A CA 1
ATOM 1854 C C . LEU A 1 239 ? -4.409 13.406 -11.373 1.00 95.75 239 LEU A C 1
ATOM 1856 O O . LEU A 1 239 ? -4.268 12.517 -10.539 1.00 95.75 239 LEU A O 1
ATOM 1860 N N . ASP A 1 240 ? -3.452 14.292 -11.640 1.00 92.25 240 ASP A N 1
ATOM 1861 C CA . ASP A 1 240 ? -2.122 14.205 -11.035 1.00 92.25 240 ASP A CA 1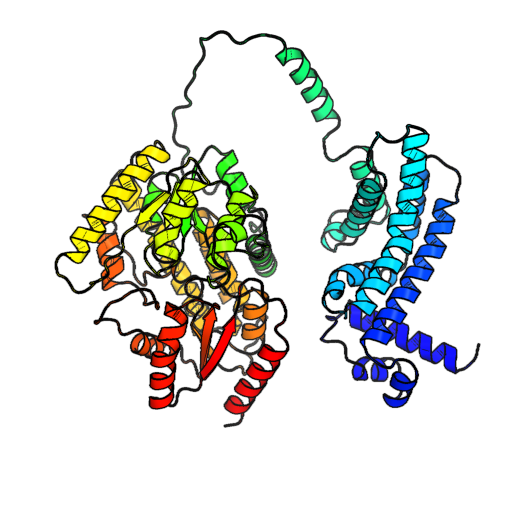
ATOM 1862 C C . ASP A 1 240 ? -2.178 14.556 -9.550 1.00 92.25 240 ASP A C 1
ATOM 1864 O O . ASP A 1 240 ? -1.567 13.869 -8.726 1.00 92.25 240 ASP A O 1
ATOM 1868 N N . ASP A 1 241 ? -2.972 15.572 -9.208 1.00 92.56 241 ASP A N 1
ATOM 1869 C CA . ASP A 1 241 ? -3.255 15.933 -7.828 1.00 92.56 241 ASP A CA 1
ATOM 1870 C C . ASP A 1 241 ? -4.061 14.821 -7.117 1.00 92.56 241 ASP A C 1
ATOM 1872 O O . ASP A 1 241 ? -3.744 14.489 -5.979 1.00 92.56 241 ASP A O 1
ATOM 1876 N N . ILE A 1 242 ? -5.040 14.170 -7.767 1.00 97.06 242 ILE A N 1
ATOM 1877 C CA . ILE A 1 242 ? -5.761 13.015 -7.183 1.00 97.06 242 ILE A CA 1
ATOM 1878 C C . ILE A 1 242 ? -4.801 11.861 -6.863 1.00 97.06 242 ILE A C 1
ATOM 1880 O O . ILE A 1 242 ? -4.855 11.290 -5.772 1.00 97.06 242 ILE A O 1
ATOM 1884 N N . LEU A 1 243 ? -3.926 11.503 -7.806 1.00 96.25 243 LEU A N 1
ATOM 1885 C CA . LEU A 1 243 ? -2.955 10.422 -7.619 1.00 96.25 243 LEU A CA 1
ATOM 1886 C C . LEU A 1 243 ? -1.941 10.767 -6.523 1.00 96.25 243 LEU A C 1
ATOM 1888 O O . LEU A 1 243 ? -1.531 9.881 -5.776 1.00 96.25 243 LEU A O 1
ATOM 1892 N N . LEU A 1 244 ? -1.575 12.046 -6.381 1.00 92.94 244 LEU A N 1
ATOM 1893 C CA . LEU A 1 244 ? -0.754 12.513 -5.268 1.00 92.94 244 LEU A CA 1
ATOM 1894 C C . LEU A 1 244 ? -1.447 12.306 -3.920 1.00 92.94 244 LEU A C 1
ATOM 1896 O O . LEU A 1 244 ? -0.842 11.692 -3.051 1.00 92.94 244 LEU A O 1
ATOM 1900 N N . GLU A 1 245 ? -2.711 12.710 -3.772 1.00 96.38 245 GLU A N 1
ATOM 1901 C CA . GLU A 1 245 ? -3.461 12.470 -2.528 1.00 96.38 245 GLU A CA 1
ATOM 1902 C C . GLU A 1 245 ? -3.575 10.972 -2.207 1.00 96.38 245 GLU A C 1
ATOM 1904 O O . GLU A 1 245 ? -3.496 10.571 -1.048 1.00 96.38 245 GLU A O 1
ATOM 1909 N N . CYS A 1 246 ? -3.737 10.118 -3.226 1.00 97.69 246 CYS A N 1
ATOM 1910 C CA . CYS A 1 246 ? -3.773 8.666 -3.028 1.00 97.69 246 CYS A CA 1
ATOM 1911 C C . CYS A 1 246 ? -2.433 8.122 -2.513 1.00 97.69 246 CYS A C 1
ATOM 1913 O O . CYS A 1 246 ? -2.427 7.228 -1.669 1.00 97.69 246 CYS A O 1
ATOM 1915 N N . ARG A 1 247 ? -1.301 8.636 -3.013 1.00 96.06 247 ARG A N 1
ATOM 1916 C CA . ARG A 1 247 ? 0.035 8.273 -2.512 1.00 96.06 247 ARG A CA 1
ATOM 1917 C C . ARG A 1 247 ? 0.233 8.761 -1.082 1.00 96.06 247 ARG A C 1
ATOM 1919 O O . ARG A 1 247 ? 0.581 7.950 -0.230 1.00 96.06 247 ARG A O 1
ATOM 1926 N N . ASP A 1 248 ? -0.089 10.025 -0.820 1.00 94.31 248 ASP A N 1
ATOM 1927 C CA . ASP A 1 248 ? 0.039 10.635 0.503 1.00 94.31 248 ASP A CA 1
ATOM 1928 C C . ASP A 1 248 ? -0.776 9.849 1.544 1.00 94.31 248 ASP A C 1
ATOM 1930 O O . ASP A 1 248 ? -0.240 9.486 2.585 1.00 94.31 248 ASP A O 1
ATOM 1934 N N . LEU A 1 249 ? -2.025 9.473 1.238 1.00 95.06 249 LEU A N 1
ATOM 1935 C CA . LEU A 1 249 ? -2.846 8.655 2.139 1.00 95.06 249 LEU A CA 1
ATOM 1936 C C . LEU A 1 249 ? -2.294 7.230 2.335 1.00 95.06 249 LEU A C 1
ATOM 1938 O O . LEU A 1 249 ? -2.426 6.660 3.416 1.00 95.06 249 LEU A O 1
ATOM 1942 N N . VAL A 1 250 ? -1.691 6.624 1.308 1.00 94.56 250 VAL A N 1
ATOM 1943 C CA . VAL A 1 250 ? -1.067 5.294 1.427 1.00 94.56 250 VAL A CA 1
ATOM 1944 C C . VAL A 1 250 ? 0.171 5.317 2.323 1.00 94.56 250 VAL A C 1
ATOM 1946 O O . VAL A 1 250 ? 0.429 4.313 2.989 1.00 94.56 250 VAL A O 1
ATOM 1949 N N . GLU A 1 251 ? 0.921 6.418 2.323 1.00 89.62 251 GLU A N 1
ATOM 1950 C CA . GLU A 1 251 ? 2.138 6.613 3.121 1.00 89.62 251 GLU A CA 1
ATOM 1951 C C . GLU A 1 251 ? 1.866 7.226 4.509 1.00 89.62 251 GLU A C 1
ATOM 1953 O O . GLU A 1 251 ? 2.751 7.209 5.367 1.00 89.62 251 GLU A O 1
ATOM 1958 N N . ASP A 1 252 ? 0.654 7.736 4.756 1.00 89.38 252 ASP A N 1
ATOM 1959 C CA . ASP A 1 252 ? 0.261 8.342 6.029 1.00 89.38 252 ASP A CA 1
ATOM 1960 C C . ASP A 1 252 ? 0.117 7.291 7.145 1.00 89.38 252 ASP A C 1
ATOM 1962 O O . ASP A 1 252 ? -0.854 6.533 7.231 1.00 89.38 252 ASP A O 1
ATOM 1966 N N . ASP A 1 253 ? 1.089 7.284 8.058 1.00 84.88 253 ASP A N 1
ATOM 1967 C CA . ASP A 1 253 ? 1.158 6.369 9.198 1.00 84.88 253 ASP A CA 1
ATOM 1968 C C . ASP A 1 253 ? 0.198 6.726 10.355 1.00 84.88 253 ASP A C 1
ATOM 1970 O O . ASP A 1 253 ? 0.175 6.032 11.382 1.00 84.88 253 ASP A O 1
ATOM 1974 N N . THR A 1 254 ? -0.596 7.794 10.209 1.00 87.44 254 THR A N 1
ATOM 1975 C CA . THR A 1 254 ? -1.608 8.246 11.178 1.00 87.44 254 THR A CA 1
ATOM 1976 C C . THR A 1 254 ? -3.025 7.778 10.843 1.00 87.44 254 THR A C 1
ATOM 1978 O O . THR A 1 254 ? -3.917 7.907 11.681 1.00 87.44 254 THR A O 1
ATOM 1981 N N . TYR A 1 255 ? -3.237 7.190 9.657 1.00 93.88 255 TYR A N 1
ATOM 1982 C CA . TYR A 1 255 ? -4.517 6.611 9.223 1.00 93.88 255 TYR A CA 1
ATOM 1983 C C . TYR A 1 255 ? -5.727 7.554 9.426 1.00 93.88 255 TYR A C 1
ATOM 1985 O O . TYR A 1 255 ? -6.704 7.198 10.105 1.00 93.88 255 TYR A O 1
ATOM 1993 N N . PRO A 1 256 ? -5.713 8.764 8.834 1.00 94.12 256 PRO A N 1
ATOM 1994 C CA . PRO A 1 256 ? -6.738 9.782 9.077 1.00 94.12 256 PRO A CA 1
ATOM 1995 C C . PRO A 1 256 ? -8.148 9.332 8.669 1.00 94.12 256 PRO A C 1
ATOM 1997 O O . PRO A 1 256 ? -9.123 9.693 9.329 1.00 94.12 256 PRO A O 1
ATOM 2000 N N . THR A 1 257 ? -8.280 8.502 7.630 1.00 96.44 257 THR A N 1
ATOM 2001 C CA . THR A 1 257 ? -9.578 7.983 7.164 1.00 96.44 257 THR A CA 1
ATOM 2002 C C . THR A 1 257 ? -10.232 7.058 8.188 1.00 96.44 257 THR A C 1
ATOM 2004 O O . THR A 1 257 ? -11.440 7.139 8.413 1.00 96.44 257 THR A O 1
ATOM 2007 N N . LEU A 1 258 ? -9.437 6.223 8.866 1.00 96.19 258 LEU A N 1
ATOM 2008 C CA . LEU A 1 258 ? -9.916 5.357 9.942 1.00 96.19 258 LEU A CA 1
ATOM 2009 C C . LEU A 1 258 ? -10.358 6.191 11.147 1.00 96.19 258 LEU A C 1
ATOM 2011 O O . LEU A 1 258 ? -11.399 5.918 11.742 1.00 96.19 258 LEU A O 1
ATOM 2015 N N . SER A 1 259 ? -9.598 7.237 11.479 1.00 94.38 259 SER A N 1
ATOM 2016 C CA . SER A 1 259 ? -9.948 8.160 12.563 1.00 94.38 259 SER A CA 1
ATOM 2017 C C . SER A 1 259 ? -11.285 8.862 12.296 1.00 94.38 259 SER A C 1
ATOM 2019 O O . SER A 1 259 ? -12.188 8.770 13.126 1.00 94.38 259 SER A O 1
ATOM 2021 N N . ARG A 1 260 ? -11.471 9.440 11.100 1.00 94.62 260 ARG A N 1
ATOM 2022 C CA . ARG A 1 260 ? -12.739 10.068 10.675 1.00 94.62 260 ARG A CA 1
ATOM 2023 C C . ARG A 1 260 ? -13.911 9.087 10.687 1.00 94.62 260 ARG A C 1
ATOM 2025 O O . ARG A 1 260 ? -14.997 9.420 11.158 1.00 94.62 260 ARG A O 1
ATOM 2032 N N . TRP A 1 261 ? -13.694 7.852 10.224 1.00 94.62 261 TRP A N 1
ATOM 2033 C CA . TRP A 1 261 ? -14.720 6.809 10.294 1.00 94.62 261 TRP A CA 1
ATOM 2034 C C . TRP A 1 261 ? -15.160 6.553 11.739 1.00 94.62 261 TRP A C 1
ATOM 2036 O O . TRP A 1 261 ? -16.357 6.531 12.026 1.00 94.62 261 TRP A O 1
ATOM 2046 N N . ARG A 1 262 ? -14.217 6.428 12.677 1.00 92.81 262 ARG A N 1
ATOM 2047 C CA . ARG A 1 262 ? -14.545 6.229 14.098 1.00 92.81 262 ARG A CA 1
ATOM 2048 C C . ARG A 1 262 ? -15.230 7.431 14.738 1.00 92.81 262 ARG A C 1
ATOM 2050 O O . ARG A 1 262 ? -16.104 7.237 15.577 1.00 92.81 262 ARG A O 1
ATOM 2057 N N . GLU A 1 263 ? -14.854 8.653 14.370 1.00 92.12 263 GLU A N 1
ATOM 2058 C CA . GLU A 1 263 ? -15.465 9.887 14.892 1.00 92.12 263 GLU A CA 1
ATOM 2059 C C . GLU A 1 263 ? -16.966 9.974 14.576 1.00 92.12 263 GLU A C 1
ATOM 2061 O O . GLU A 1 263 ? -17.727 10.531 15.364 1.00 92.12 263 GLU A O 1
ATOM 2066 N N . SER A 1 264 ? -17.415 9.331 13.492 1.00 88.31 264 SER A N 1
ATOM 2067 C CA . SER A 1 264 ? -18.843 9.178 13.172 1.00 88.31 264 SER A CA 1
ATOM 2068 C C . SER A 1 264 ? -19.589 8.145 14.039 1.00 88.31 264 SER A C 1
ATOM 2070 O O . SER A 1 264 ? -20.774 7.901 13.830 1.00 88.31 264 SER A O 1
ATOM 2072 N N . GLY A 1 265 ? -18.914 7.518 15.010 1.00 89.88 265 GLY A N 1
ATOM 2073 C CA . GLY A 1 265 ? -19.481 6.505 15.908 1.00 89.88 265 GLY A CA 1
ATOM 2074 C C . GLY A 1 265 ? -19.533 5.087 15.328 1.00 89.88 265 GLY A C 1
ATOM 2075 O O . GLY A 1 265 ? -20.005 4.171 16.002 1.00 89.88 265 GLY A O 1
ATOM 2076 N N . ARG A 1 266 ? -19.037 4.890 14.101 1.00 90.75 266 ARG A N 1
ATOM 2077 C CA . ARG A 1 266 ? -19.002 3.591 13.416 1.00 90.75 266 ARG A CA 1
ATOM 2078 C C . ARG A 1 266 ? -17.762 2.781 13.789 1.00 90.75 266 ARG A C 1
ATOM 2080 O O . ARG A 1 266 ? -16.737 3.319 14.213 1.00 90.75 266 ARG A O 1
ATOM 2087 N N . LYS A 1 267 ? -17.863 1.461 13.626 1.00 97.31 267 LYS A N 1
ATOM 2088 C CA . LYS A 1 267 ? -16.846 0.498 14.073 1.00 97.31 267 LYS A CA 1
ATOM 2089 C C . LYS A 1 267 ? -15.939 0.047 12.934 1.00 97.31 267 LYS A C 1
ATOM 2091 O O . LYS A 1 267 ? -16.317 0.096 11.763 1.00 97.31 267 LYS A O 1
ATOM 2096 N N . ILE A 1 268 ? -14.735 -0.391 13.285 1.00 98.44 268 ILE A N 1
ATOM 2097 C CA . ILE A 1 268 ? -13.711 -0.860 12.347 1.00 98.44 268 ILE A CA 1
ATOM 2098 C C . ILE A 1 268 ? -13.409 -2.331 12.613 1.00 98.44 268 ILE A C 1
ATOM 2100 O O . ILE A 1 268 ? -13.046 -2.713 13.729 1.00 98.44 268 ILE A O 1
ATOM 2104 N N . LEU A 1 269 ? -13.503 -3.141 11.559 1.00 98.56 269 LEU A N 1
ATOM 2105 C CA . LEU A 1 269 ? -13.035 -4.520 11.544 1.00 98.56 269 LEU A CA 1
ATOM 2106 C C . LEU A 1 269 ? -11.703 -4.563 10.802 1.00 98.56 269 LEU A C 1
ATOM 2108 O O . LEU A 1 269 ? -11.659 -4.378 9.589 1.00 98.56 269 LEU A O 1
ATOM 2112 N N . GLY A 1 270 ? -10.616 -4.826 11.522 1.00 98.38 270 GLY A N 1
ATOM 2113 C CA . GLY A 1 270 ? -9.325 -5.091 10.897 1.00 98.38 270 GLY A CA 1
ATOM 2114 C C . GLY A 1 270 ? -9.258 -6.538 10.425 1.00 98.38 270 GLY A C 1
ATOM 2115 O O . GLY A 1 270 ? -9.474 -7.452 11.217 1.00 98.38 270 GLY A O 1
ATOM 2116 N N . HIS A 1 271 ? -8.931 -6.778 9.160 1.00 98.19 271 HIS A N 1
ATOM 2117 C CA . HIS A 1 271 ? -8.657 -8.127 8.665 1.00 98.19 271 HIS A CA 1
ATOM 2118 C C . HIS A 1 271 ? -7.237 -8.236 8.133 1.00 98.19 271 HIS A C 1
ATOM 2120 O O . HIS A 1 271 ? -6.763 -7.387 7.379 1.00 98.19 271 HIS A O 1
ATOM 2126 N N . PHE A 1 272 ? -6.549 -9.295 8.545 1.00 97.50 272 PHE A N 1
ATOM 2127 C CA . PHE A 1 272 ? -5.247 -9.641 8.001 1.00 97.50 272 PHE A CA 1
ATOM 2128 C C . PHE A 1 272 ? -5.389 -10.143 6.560 1.00 97.50 272 PHE A C 1
ATOM 2130 O O . PHE A 1 272 ? -6.422 -10.695 6.171 1.00 97.50 272 PHE A O 1
ATOM 2137 N N . GLN A 1 273 ? -4.318 -10.021 5.779 1.00 92.75 273 GLN A N 1
ATOM 2138 C CA . GLN A 1 273 ? -4.204 -10.666 4.469 1.00 92.75 273 GLN A CA 1
ATOM 2139 C C . GLN A 1 273 ? -4.548 -12.179 4.573 1.00 92.75 273 GLN A C 1
ATOM 2141 O O . GLN A 1 273 ? -4.371 -12.807 5.615 1.00 92.75 273 GLN A O 1
ATOM 2146 N N . VAL A 1 274 ? -5.085 -12.855 3.559 1.00 92.81 274 VAL A N 1
ATOM 2147 C CA . VAL A 1 274 ? -5.351 -12.415 2.181 1.00 92.81 274 VAL A CA 1
ATOM 2148 C C . VAL A 1 274 ? -6.859 -12.396 1.890 1.00 92.81 274 VAL A C 1
ATOM 2150 O O . VAL A 1 274 ? -7.352 -11.394 1.381 1.00 92.81 274 VAL A O 1
ATOM 2153 N N . TYR A 1 275 ? -7.597 -13.454 2.246 1.00 94.38 275 TYR A N 1
ATOM 2154 C CA . TYR A 1 275 ? -8.944 -13.737 1.725 1.00 94.38 275 TYR A CA 1
ATOM 2155 C C . TYR A 1 275 ? -10.058 -13.507 2.752 1.00 94.38 275 TYR A C 1
ATOM 2157 O O . TYR A 1 275 ? -10.561 -14.452 3.358 1.00 94.38 275 TYR A O 1
ATOM 2165 N N . PHE A 1 276 ? -10.461 -12.252 2.922 1.00 97.00 276 PHE A N 1
ATOM 2166 C CA . PHE A 1 276 ? -11.589 -11.888 3.776 1.00 97.00 276 PHE A CA 1
ATOM 2167 C C . PHE A 1 276 ? -12.797 -11.446 2.929 1.00 97.00 276 PHE A C 1
ATOM 2169 O O . PHE A 1 276 ? -12.610 -10.632 2.018 1.00 97.00 276 PHE A O 1
ATOM 2176 N N . PRO A 1 277 ? -14.020 -11.943 3.201 1.00 97.38 277 PRO A N 1
ATOM 2177 C CA . PRO A 1 277 ? -15.247 -11.478 2.550 1.00 97.38 277 PRO A CA 1
ATOM 2178 C C . PRO A 1 277 ? -15.697 -10.135 3.153 1.00 97.38 277 PRO A C 1
ATOM 2180 O O . PRO A 1 277 ? -16.535 -10.081 4.056 1.00 97.38 277 PRO A O 1
ATOM 2183 N N . GLU A 1 278 ? -15.103 -9.041 2.672 1.00 98.31 278 GLU A N 1
ATOM 2184 C CA . GLU A 1 278 ? -15.353 -7.671 3.147 1.00 98.31 278 GLU A CA 1
ATOM 2185 C C . GLU A 1 278 ? -16.838 -7.269 3.109 1.00 98.31 278 GLU A C 1
ATOM 2187 O O . GLU A 1 278 ? -17.265 -6.440 3.915 1.00 98.31 278 GLU A O 1
ATOM 2192 N N . GLU A 1 279 ? -17.635 -7.895 2.239 1.00 98.62 279 GLU A N 1
ATOM 2193 C CA . GLU A 1 279 ? -19.080 -7.695 2.148 1.00 98.62 279 GLU A CA 1
ATOM 2194 C C . GLU A 1 279 ? -19.817 -7.937 3.467 1.00 98.62 279 GLU A C 1
ATOM 2196 O O . GLU A 1 279 ? -20.769 -7.227 3.777 1.00 98.62 279 GLU A O 1
ATOM 2201 N N . ILE A 1 280 ? -19.378 -8.913 4.266 1.00 98.44 280 ILE A N 1
ATOM 2202 C CA . ILE A 1 280 ? -20.052 -9.258 5.525 1.00 98.44 280 ILE A CA 1
ATOM 2203 C C . ILE A 1 280 ? -19.877 -8.126 6.546 1.00 98.44 280 ILE A C 1
ATOM 2205 O O . ILE A 1 280 ? -20.837 -7.713 7.191 1.00 98.44 280 ILE A O 1
ATOM 2209 N N . ALA A 1 281 ? -18.660 -7.586 6.659 1.00 98.25 281 ALA A N 1
ATOM 2210 C CA . ALA A 1 281 ? -18.365 -6.462 7.549 1.00 98.25 281 ALA A CA 1
ATOM 2211 C C . ALA A 1 281 ? -19.072 -5.181 7.089 1.00 98.25 281 ALA A C 1
ATOM 2213 O O . ALA A 1 281 ? -19.677 -4.476 7.894 1.00 98.25 281 ALA A O 1
ATOM 2214 N N . HIS A 1 282 ? -19.040 -4.917 5.781 1.00 98.06 282 HIS A N 1
ATOM 2215 C CA . HIS A 1 282 ? -19.704 -3.766 5.186 1.00 98.06 282 HIS A CA 1
ATOM 2216 C C . HIS A 1 282 ? -21.229 -3.814 5.373 1.00 98.06 282 HIS A C 1
ATOM 2218 O O . HIS A 1 282 ? -21.841 -2.805 5.718 1.00 98.06 282 HIS A O 1
ATOM 2224 N N . ALA A 1 283 ? -21.864 -4.974 5.165 1.00 97.94 283 ALA A N 1
ATOM 2225 C CA . ALA A 1 283 ? -23.309 -5.116 5.337 1.00 97.94 283 ALA A CA 1
ATOM 2226 C C . ALA A 1 283 ? -23.764 -4.810 6.776 1.00 97.94 283 ALA A C 1
ATOM 2228 O O . ALA A 1 283 ? -24.881 -4.336 6.959 1.00 97.94 283 ALA A O 1
ATOM 2229 N N . ALA A 1 284 ? -22.879 -5.000 7.761 1.00 97.00 284 ALA A N 1
ATOM 2230 C CA . ALA A 1 284 ? -23.090 -4.668 9.169 1.00 97.00 284 ALA A CA 1
ATOM 2231 C C . ALA A 1 284 ? -22.702 -3.219 9.552 1.00 97.00 284 ALA A C 1
ATOM 2233 O O . ALA A 1 284 ? -22.629 -2.897 10.739 1.00 97.00 284 ALA A O 1
ATOM 2234 N N . ASP A 1 285 ? -22.428 -2.346 8.574 1.00 95.12 285 ASP A N 1
ATOM 2235 C CA . ASP A 1 285 ? -21.974 -0.957 8.776 1.00 95.12 285 ASP A CA 1
ATOM 2236 C C . ASP A 1 285 ? -20.646 -0.845 9.558 1.00 95.12 285 ASP A C 1
ATOM 2238 O O . ASP A 1 285 ? -20.395 0.094 10.318 1.00 95.12 285 ASP A O 1
ATOM 2242 N N . MET A 1 286 ? -19.757 -1.824 9.373 1.00 96.94 286 MET A N 1
ATOM 2243 C CA . MET A 1 286 ? -18.362 -1.723 9.798 1.00 96.94 286 MET A CA 1
ATOM 2244 C C . MET A 1 286 ? -17.474 -1.376 8.605 1.00 96.94 286 MET A C 1
ATOM 2246 O O . MET A 1 286 ? -17.711 -1.834 7.489 1.00 96.94 286 MET A O 1
ATOM 2250 N N . LEU A 1 287 ? -16.394 -0.632 8.848 1.00 97.94 287 LEU A N 1
ATOM 2251 C CA . LEU A 1 287 ? -15.336 -0.459 7.852 1.00 97.94 287 LEU A CA 1
ATOM 2252 C C . LEU A 1 287 ? -14.422 -1.695 7.863 1.00 97.94 287 LEU A C 1
ATOM 2254 O O . LEU A 1 287 ? -13.748 -1.919 8.877 1.00 97.94 287 LEU A O 1
ATOM 2258 N N . PRO A 1 288 ? -14.359 -2.489 6.775 1.00 98.12 288 PRO A N 1
ATOM 2259 C CA . PRO A 1 288 ? -13.344 -3.523 6.630 1.00 98.12 288 PRO A CA 1
ATOM 2260 C C . PRO A 1 288 ? -11.985 -2.873 6.338 1.00 98.12 288 PRO A C 1
ATOM 2262 O O . PRO A 1 288 ? -11.682 -2.497 5.210 1.00 98.12 288 PRO A O 1
ATOM 2265 N N . PHE A 1 289 ? -11.154 -2.734 7.367 1.00 98.25 289 PHE A N 1
ATOM 2266 C CA . PHE A 1 289 ? -9.794 -2.223 7.240 1.00 98.25 289 PHE A CA 1
ATOM 2267 C C . PHE A 1 289 ? -8.828 -3.354 6.869 1.00 98.25 289 PHE A C 1
ATOM 2269 O O . PHE A 1 289 ? -8.668 -4.325 7.618 1.00 98.25 289 PHE A O 1
ATOM 2276 N N . LYS A 1 290 ? -8.141 -3.211 5.731 1.00 97.50 290 LYS A N 1
ATOM 2277 C CA . LYS A 1 290 ? -7.122 -4.165 5.279 1.00 97.50 290 LYS A CA 1
ATOM 2278 C C . LYS A 1 290 ? -5.822 -3.957 6.055 1.00 97.50 290 LYS A C 1
ATOM 2280 O O . LYS A 1 290 ? -5.018 -3.086 5.727 1.00 97.50 290 LYS A O 1
ATOM 2285 N N . VAL A 1 291 ? -5.574 -4.807 7.047 1.00 96.81 291 VAL A N 1
ATOM 2286 C CA . VAL A 1 291 ? -4.336 -4.787 7.831 1.00 96.81 291 VAL A CA 1
ATOM 2287 C C . VAL A 1 291 ? -3.205 -5.380 6.983 1.00 96.81 291 VAL A C 1
ATOM 2289 O O . VAL A 1 291 ? -3.193 -6.578 6.691 1.00 96.81 291 VAL A O 1
ATOM 2292 N N . ARG A 1 292 ? -2.270 -4.529 6.548 1.00 93.19 292 ARG A N 1
ATOM 2293 C CA . ARG A 1 292 ? -1.237 -4.865 5.548 1.00 93.19 292 ARG A CA 1
ATOM 2294 C C . ARG A 1 292 ? 0.197 -4.536 5.979 1.00 93.19 292 ARG A C 1
ATOM 2296 O O . ARG A 1 292 ? 1.047 -4.358 5.116 1.00 93.19 292 ARG A O 1
ATOM 2303 N N . GLY A 1 293 ? 0.446 -4.453 7.283 1.00 91.75 293 GLY A N 1
ATOM 2304 C CA . GLY A 1 293 ? 1.699 -3.913 7.809 1.00 91.75 293 GLY A CA 1
ATOM 2305 C C . GLY A 1 293 ? 1.788 -2.402 7.606 1.00 91.75 293 GLY A C 1
ATOM 2306 O O . GLY A 1 293 ? 0.771 -1.733 7.401 1.00 91.75 293 GLY A O 1
ATOM 2307 N N . GLY A 1 294 ? 2.997 -1.864 7.688 1.00 86.44 294 GLY A N 1
ATOM 2308 C CA . GLY A 1 294 ? 3.258 -0.441 7.493 1.00 86.44 294 GLY A CA 1
ATOM 2309 C C . GLY A 1 294 ? 4.688 -0.066 7.855 1.00 86.44 294 GLY A C 1
ATOM 2310 O O . GLY A 1 294 ? 5.359 -0.804 8.574 1.00 86.44 294 GLY A O 1
ATOM 2311 N N . THR A 1 295 ? 5.130 1.102 7.390 1.00 83.94 295 THR A N 1
ATOM 2312 C CA . THR A 1 295 ? 6.493 1.621 7.586 1.00 83.94 295 THR A CA 1
ATOM 2313 C C . THR A 1 295 ? 6.695 2.152 9.009 1.00 83.94 295 THR A C 1
ATOM 2315 O O . THR A 1 295 ? 6.917 3.340 9.240 1.00 83.94 295 THR A O 1
ATOM 2318 N N . VAL A 1 296 ? 6.553 1.265 9.992 1.00 87.00 296 VAL A N 1
ATOM 2319 C CA . VAL A 1 296 ? 6.700 1.547 11.420 1.00 87.00 296 VAL A CA 1
ATOM 2320 C C . VAL A 1 296 ? 7.745 0.620 12.027 1.00 87.00 296 VAL A C 1
ATOM 2322 O O . VAL A 1 296 ? 7.852 -0.554 11.674 1.00 87.00 296 VAL A O 1
ATOM 2325 N N . GLU A 1 297 ? 8.523 1.148 12.967 1.00 87.62 297 GLU A N 1
ATOM 2326 C CA . GLU A 1 297 ? 9.484 0.348 13.726 1.00 87.62 297 GLU A CA 1
ATOM 2327 C C . GLU A 1 297 ? 8.745 -0.452 14.814 1.00 87.62 297 GLU A C 1
ATOM 2329 O O . GLU A 1 297 ? 8.075 0.164 15.646 1.00 87.62 297 GLU A O 1
ATOM 2334 N N . PRO A 1 298 ? 8.847 -1.797 14.850 1.00 85.31 298 PRO A N 1
ATOM 2335 C CA . PRO A 1 298 ? 8.080 -2.656 15.756 1.00 85.31 298 PRO A CA 1
ATOM 2336 C C . PRO A 1 298 ? 8.628 -2.650 17.197 1.00 85.31 298 PRO A C 1
ATOM 2338 O O . PRO A 1 298 ? 9.086 -3.667 17.717 1.00 85.31 298 PRO A O 1
ATOM 2341 N N . THR A 1 299 ? 8.579 -1.501 17.871 1.00 86.88 299 THR A N 1
ATOM 2342 C CA . THR A 1 299 ? 9.138 -1.319 19.220 1.00 86.88 299 THR A CA 1
ATOM 2343 C C . THR A 1 299 ? 8.394 -2.099 20.305 1.00 86.88 299 THR A C 1
ATOM 2345 O O . THR A 1 299 ? 9.017 -2.600 21.247 1.00 86.88 299 THR A O 1
ATOM 2348 N N . HIS A 1 300 ? 7.074 -2.238 20.181 1.00 91.06 300 HIS A N 1
ATOM 2349 C CA . HIS A 1 300 ? 6.243 -2.980 21.124 1.00 91.06 300 HIS A CA 1
ATOM 2350 C C . HIS A 1 300 ? 6.038 -4.429 20.664 1.00 91.06 300 HIS A C 1
ATOM 2352 O O . HIS A 1 300 ? 6.132 -5.364 21.474 1.00 91.06 300 HIS A O 1
ATOM 2358 N N . ALA A 1 301 ? 5.802 -4.625 19.367 1.00 92.06 301 ALA A N 1
ATOM 2359 C CA . ALA A 1 301 ? 5.487 -5.912 18.764 1.00 92.06 301 ALA A CA 1
ATOM 2360 C C . ALA A 1 301 ? 6.649 -6.917 18.818 1.00 92.06 301 ALA A C 1
ATOM 2362 O O . ALA A 1 301 ? 6.395 -8.108 19.001 1.00 92.06 301 ALA A O 1
ATOM 2363 N N . ASP A 1 302 ? 7.913 -6.479 18.757 1.00 89.38 302 ASP A N 1
ATOM 2364 C CA . ASP A 1 302 ? 9.085 -7.377 18.752 1.00 89.38 302 ASP A CA 1
ATOM 2365 C C . ASP A 1 302 ? 9.140 -8.326 19.958 1.00 89.38 302 ASP A C 1
ATOM 2367 O O . ASP A 1 302 ? 9.617 -9.452 19.870 1.00 89.38 302 ASP A O 1
ATOM 2371 N N . SER A 1 303 ? 8.591 -7.916 21.099 1.00 91.00 303 SER A N 1
ATOM 2372 C CA . SER A 1 303 ? 8.542 -8.758 22.301 1.00 91.00 303 SER A CA 1
ATOM 2373 C C . SER A 1 303 ? 7.442 -9.835 22.279 1.00 91.00 303 SER A C 1
ATOM 2375 O O . SER A 1 303 ? 7.337 -10.625 23.219 1.00 91.00 303 SER A O 1
ATOM 2377 N N . ARG A 1 304 ? 6.603 -9.866 21.233 1.00 92.00 304 ARG A N 1
ATOM 2378 C CA . ARG A 1 304 ? 5.513 -10.839 21.027 1.00 92.00 304 ARG A CA 1
ATOM 2379 C C . ARG A 1 304 ? 5.837 -11.863 19.941 1.00 92.00 304 ARG A C 1
ATOM 2381 O O . ARG A 1 304 ? 5.177 -12.899 19.881 1.00 92.00 304 ARG A O 1
ATOM 2388 N N . PHE A 1 305 ? 6.844 -11.595 19.114 1.00 92.62 305 PHE A N 1
ATOM 2389 C CA . PHE A 1 305 ? 7.178 -12.389 17.938 1.00 92.62 305 PHE A CA 1
ATOM 2390 C C . PHE A 1 305 ? 8.644 -12.830 17.952 1.00 92.62 305 PHE A C 1
ATOM 2392 O O . PHE A 1 305 ? 9.510 -12.182 18.530 1.00 92.62 305 PHE A O 1
ATOM 2399 N N . GLY A 1 306 ? 8.937 -13.962 17.308 1.00 88.88 306 GLY A N 1
ATOM 2400 C CA . GLY A 1 306 ? 10.320 -14.355 17.042 1.00 88.88 306 GLY A CA 1
ATOM 2401 C C . GLY A 1 306 ? 10.942 -13.464 15.965 1.00 88.88 306 GLY A C 1
ATOM 2402 O O . GLY A 1 306 ? 10.260 -13.052 15.030 1.00 88.88 306 GLY A O 1
ATOM 2403 N N . SER A 1 307 ? 12.253 -13.224 16.043 1.00 88.62 307 SER A N 1
ATOM 2404 C CA . SER A 1 307 ? 12.988 -12.424 15.046 1.00 88.62 307 SER A CA 1
ATOM 2405 C C . SER A 1 307 ? 13.030 -13.047 13.644 1.00 88.62 307 SER A C 1
ATOM 2407 O O . SER A 1 307 ? 13.374 -12.370 12.683 1.00 88.62 307 SER A O 1
ATOM 2409 N N . TYR A 1 308 ? 12.682 -14.329 13.528 1.00 88.69 308 TYR A N 1
ATOM 2410 C CA . TYR A 1 308 ? 12.640 -15.106 12.288 1.00 88.69 308 TYR A CA 1
ATOM 2411 C C . TYR A 1 308 ? 11.262 -15.092 11.604 1.00 88.69 308 TYR A C 1
ATOM 2413 O O . TYR A 1 308 ? 11.020 -15.896 10.710 1.00 88.69 308 TYR A O 1
ATOM 2421 N N . LEU A 1 309 ? 10.339 -14.235 12.048 1.00 92.75 309 LEU A N 1
ATOM 2422 C CA . LEU A 1 309 ? 9.023 -14.064 11.433 1.00 92.75 309 LEU A CA 1
ATOM 2423 C C . LEU A 1 309 ? 9.003 -12.832 10.520 1.00 92.75 309 LEU A C 1
ATOM 2425 O O . LEU A 1 309 ? 9.713 -11.858 10.785 1.00 92.75 309 LEU A O 1
ATOM 2429 N N . CYS A 1 310 ? 8.176 -12.877 9.469 1.00 93.19 310 CYS A N 1
ATOM 2430 C CA . CYS A 1 310 ? 8.027 -11.775 8.516 1.00 93.19 310 CYS A CA 1
ATOM 2431 C C . CYS A 1 310 ? 7.570 -10.479 9.202 1.00 93.19 310 CYS A C 1
ATOM 2433 O O . CYS A 1 310 ? 6.903 -10.497 10.247 1.00 93.19 310 CYS A O 1
ATOM 2435 N N . SER A 1 311 ? 7.969 -9.344 8.632 1.00 93.94 311 SER A N 1
ATOM 2436 C CA . SER A 1 311 ? 7.786 -8.033 9.249 1.00 93.94 311 SER A CA 1
ATOM 2437 C C . SER A 1 311 ? 6.321 -7.624 9.320 1.00 93.94 311 SER A C 1
ATOM 2439 O O . SER A 1 311 ? 5.914 -7.142 10.379 1.00 93.94 311 SER A O 1
ATOM 2441 N N . ILE A 1 312 ? 5.506 -7.979 8.314 1.00 95.38 312 ILE A N 1
ATOM 2442 C CA . ILE A 1 312 ? 4.079 -7.623 8.266 1.00 95.38 312 ILE A CA 1
ATOM 2443 C C . ILE A 1 312 ? 3.318 -7.999 9.542 1.00 95.38 312 ILE A C 1
ATOM 2445 O O . ILE A 1 312 ? 2.412 -7.282 9.956 1.00 95.38 312 ILE A O 1
ATOM 2449 N N . LEU A 1 313 ? 3.660 -9.109 10.202 1.00 95.00 313 LEU A N 1
ATOM 2450 C CA . LEU A 1 313 ? 2.998 -9.532 11.444 1.00 95.00 313 LEU A CA 1
ATOM 2451 C C . LEU A 1 313 ? 3.273 -8.548 12.581 1.00 95.00 313 LEU A C 1
ATOM 2453 O O . LEU A 1 313 ? 2.376 -8.195 13.347 1.00 95.00 313 LEU A O 1
ATOM 2457 N N . LYS A 1 314 ? 4.536 -8.126 12.674 1.00 94.62 314 LYS A N 1
ATOM 2458 C CA . LYS A 1 314 ? 5.055 -7.256 13.722 1.00 94.62 314 LYS A CA 1
ATOM 2459 C C . LYS A 1 314 ? 4.538 -5.844 13.514 1.00 94.62 314 LYS A C 1
ATOM 2461 O O . LYS A 1 314 ? 3.948 -5.287 14.431 1.00 94.62 314 LYS A O 1
ATOM 2466 N N . THR A 1 315 ? 4.677 -5.298 12.312 1.00 94.94 315 THR A N 1
ATOM 2467 C CA . THR A 1 315 ? 4.224 -3.937 12.001 1.00 94.94 315 THR A CA 1
ATOM 2468 C C . THR A 1 315 ? 2.708 -3.818 12.055 1.00 94.94 315 THR A C 1
ATOM 2470 O O . THR A 1 315 ? 2.209 -2.877 12.660 1.00 94.94 315 THR A O 1
ATOM 2473 N N . SER A 1 316 ? 1.954 -4.814 11.574 1.00 95.94 316 SER A N 1
ATOM 2474 C CA . SER A 1 316 ? 0.489 -4.842 11.729 1.00 95.94 316 SER A CA 1
ATOM 2475 C C . SER A 1 316 ? 0.055 -4.755 13.193 1.00 95.94 316 SER A C 1
ATOM 2477 O O . SER A 1 316 ? -0.922 -4.080 13.509 1.00 95.94 316 SER A O 1
ATOM 2479 N N . MET A 1 317 ? 0.770 -5.436 14.095 1.00 95.62 317 MET A N 1
ATOM 2480 C CA . MET A 1 317 ? 0.479 -5.379 15.527 1.00 95.62 317 MET A CA 1
ATOM 2481 C C . MET A 1 317 ? 0.955 -4.065 16.143 1.00 95.62 317 MET A C 1
ATOM 2483 O O . MET A 1 317 ? 0.260 -3.505 16.988 1.00 95.62 317 MET A O 1
ATOM 2487 N N . GLU A 1 318 ? 2.107 -3.558 15.703 1.00 95.56 318 GLU A N 1
ATOM 2488 C CA . GLU A 1 318 ? 2.663 -2.280 16.141 1.00 95.56 318 GLU A CA 1
ATOM 2489 C C . GLU A 1 318 ? 1.699 -1.127 15.862 1.00 95.56 318 GLU A C 1
ATOM 2491 O O . GLU A 1 318 ? 1.512 -0.285 16.735 1.00 95.56 318 GLU A O 1
ATOM 2496 N N . LEU A 1 319 ? 1.026 -1.112 14.705 1.00 95.31 319 LEU A N 1
ATOM 2497 C CA . LEU A 1 319 ? 0.020 -0.096 14.370 1.00 95.31 319 LEU A CA 1
ATOM 2498 C C . LEU A 1 319 ? -1.071 0.028 15.439 1.00 95.31 319 LEU A C 1
ATOM 2500 O O . LEU A 1 319 ? -1.512 1.129 15.757 1.00 95.31 319 LEU A O 1
ATOM 2504 N N . VAL A 1 320 ? -1.490 -1.097 16.017 1.00 95.44 320 VAL A N 1
ATOM 2505 C CA . VAL A 1 320 ? -2.524 -1.107 17.055 1.00 95.44 320 VAL A CA 1
ATOM 2506 C C . VAL A 1 320 ? -1.921 -0.878 18.444 1.00 95.44 320 VAL A C 1
ATOM 2508 O O . VAL A 1 320 ? -2.479 -0.129 19.238 1.00 95.44 320 VAL A O 1
ATOM 2511 N N . LEU A 1 321 ? -0.762 -1.474 18.747 1.00 95.44 321 LEU A N 1
ATOM 2512 C CA . LEU A 1 321 ? -0.073 -1.298 20.035 1.00 95.44 321 LEU A CA 1
ATOM 2513 C C . LEU A 1 321 ? 0.403 0.142 20.272 1.00 95.44 321 LEU A C 1
ATOM 2515 O O . LEU A 1 321 ? 0.494 0.565 21.420 1.00 95.44 321 LEU A O 1
ATOM 2519 N N . SER A 1 322 ? 0.714 0.874 19.202 1.00 93.69 322 SER A N 1
ATOM 2520 C CA . SER A 1 322 ? 1.139 2.279 19.236 1.00 93.69 322 SER A CA 1
ATOM 2521 C C . SER A 1 322 ? -0.022 3.274 19.107 1.00 93.69 322 SER A C 1
ATOM 2523 O O . SER A 1 322 ? 0.219 4.459 18.889 1.00 93.69 322 SER A O 1
ATOM 2525 N N . ASP A 1 323 ? -1.274 2.811 19.232 1.00 92.38 323 ASP A N 1
ATOM 2526 C CA . ASP A 1 323 ? -2.501 3.621 19.145 1.00 92.38 323 ASP A CA 1
ATOM 2527 C C . ASP A 1 323 ? -2.714 4.363 17.806 1.00 92.38 323 ASP A C 1
ATOM 2529 O O . ASP A 1 323 ? -3.600 5.214 17.706 1.00 92.38 323 ASP A O 1
ATOM 2533 N N . ARG A 1 324 ? -1.961 4.018 16.751 1.00 93.25 324 ARG A N 1
ATOM 2534 C CA . ARG A 1 324 ? -2.146 4.584 15.401 1.00 93.25 324 ARG A CA 1
ATOM 2535 C C . ARG A 1 324 ? -3.448 4.116 14.762 1.00 93.25 324 ARG A C 1
ATOM 2537 O O . ARG A 1 324 ? -4.092 4.871 14.044 1.00 93.25 324 ARG A O 1
ATOM 2544 N N . VAL A 1 325 ? -3.844 2.874 15.035 1.00 95.25 325 VAL A N 1
ATOM 2545 C CA . VAL A 1 325 ? -5.097 2.285 14.559 1.00 95.25 325 VAL A CA 1
ATOM 2546 C C . VAL A 1 325 ? -5.868 1.685 15.728 1.00 95.25 325 VAL A C 1
ATOM 2548 O O . VAL A 1 325 ? -5.325 0.913 16.514 1.00 95.25 325 VAL A O 1
ATOM 2551 N N . LYS A 1 326 ? -7.168 1.987 15.810 1.00 95.81 326 LYS A N 1
ATOM 2552 C CA . LYS A 1 326 ? -8.084 1.416 16.808 1.00 95.81 326 LYS A CA 1
ATOM 2553 C C . LYS A 1 326 ? -9.125 0.533 16.136 1.00 95.81 326 LYS A C 1
ATOM 2555 O O . LYS A 1 326 ? -9.915 1.011 15.320 1.00 95.81 326 LYS A O 1
ATOM 2560 N N . LEU A 1 327 ? -9.129 -0.743 16.508 1.00 97.62 327 LEU A N 1
ATOM 2561 C CA . LEU A 1 327 ? -10.034 -1.762 15.982 1.00 97.62 327 LEU A CA 1
ATOM 2562 C C . LEU A 1 327 ? -11.107 -2.117 17.013 1.00 97.62 327 LEU A C 1
ATOM 2564 O O . LEU A 1 327 ? -10.851 -2.069 18.214 1.00 97.62 327 LEU A O 1
ATOM 2568 N N . ASP A 1 328 ? -12.281 -2.518 16.531 1.00 98.25 328 ASP A N 1
ATOM 2569 C CA . ASP A 1 328 ? -13.354 -3.098 17.353 1.00 98.25 328 ASP A CA 1
ATOM 2570 C C . ASP A 1 328 ? -13.450 -4.622 17.163 1.00 98.25 328 ASP A C 1
ATOM 2572 O O . ASP A 1 328 ? -14.103 -5.318 17.937 1.00 98.25 328 ASP A O 1
ATOM 2576 N N . MET A 1 329 ? -12.785 -5.146 16.132 1.00 97.88 329 MET A N 1
ATOM 2577 C CA . MET A 1 329 ? -12.632 -6.568 15.856 1.00 97.88 329 MET A CA 1
ATOM 2578 C C . MET A 1 329 ? -11.375 -6.791 15.017 1.00 97.88 329 MET A C 1
ATOM 2580 O O . MET A 1 329 ? -11.052 -5.972 14.151 1.00 97.88 329 MET A O 1
ATOM 2584 N N . PHE A 1 330 ? -10.701 -7.922 15.226 1.00 98.44 330 PHE A N 1
ATOM 2585 C CA . PHE A 1 330 ? -9.635 -8.382 14.340 1.00 98.44 330 PHE A CA 1
ATOM 2586 C C . PHE A 1 330 ? -9.922 -9.786 13.803 1.00 98.44 330 PHE A C 1
ATOM 2588 O O . PHE A 1 330 ? -10.304 -10.680 14.558 1.00 98.44 330 PHE A O 1
ATOM 2595 N N . VAL A 1 331 ? -9.712 -9.996 12.504 1.00 98.44 331 VAL A N 1
ATOM 2596 C CA . VAL A 1 331 ? -9.849 -11.303 11.851 1.00 98.44 331 VAL A CA 1
ATOM 2597 C C . VAL A 1 331 ? -8.543 -11.682 11.169 1.00 98.44 331 VAL A C 1
ATOM 2599 O O . VAL A 1 331 ? -7.967 -10.902 10.415 1.00 98.44 331 VAL A O 1
ATOM 2602 N N . THR A 1 332 ? -8.080 -12.904 11.404 1.00 97.50 332 THR A N 1
ATOM 2603 C CA . THR A 1 332 ? -6.942 -13.489 10.688 1.00 97.50 332 THR A CA 1
ATOM 2604 C C . THR A 1 332 ? -7.311 -14.829 10.063 1.00 97.50 332 THR A C 1
ATOM 2606 O O . THR A 1 332 ? -8.392 -15.368 10.301 1.00 97.50 332 THR A O 1
ATOM 2609 N N . HIS A 1 333 ? -6.391 -15.386 9.284 1.00 94.00 333 HIS A N 1
ATOM 2610 C CA . HIS A 1 333 ? -6.580 -16.620 8.535 1.00 94.00 333 HIS A CA 1
ATOM 2611 C C . HIS A 1 333 ? -5.402 -17.567 8.784 1.00 94.00 333 HIS A C 1
ATOM 2613 O O . HIS A 1 333 ? -4.262 -17.111 8.922 1.00 94.00 333 HIS A O 1
ATOM 2619 N N . PRO A 1 334 ? -5.619 -18.891 8.774 1.00 93.31 334 PRO A N 1
ATOM 2620 C CA . PRO A 1 334 ? -4.542 -19.867 8.853 1.00 93.31 334 PRO A CA 1
ATOM 2621 C C . PRO A 1 334 ? -3.853 -20.049 7.489 1.00 93.31 334 PRO A C 1
ATOM 2623 O O . PRO A 1 334 ? -3.808 -21.150 6.953 1.00 93.31 334 PRO A O 1
ATOM 2626 N N . ILE A 1 335 ? -3.354 -18.951 6.914 1.00 92.81 335 ILE A N 1
ATOM 2627 C CA . ILE A 1 335 ? -2.682 -18.926 5.603 1.00 92.81 335 ILE A CA 1
ATOM 2628 C C . ILE A 1 335 ? -1.209 -19.347 5.672 1.00 92.81 335 ILE A C 1
ATOM 2630 O O . ILE A 1 335 ? -0.644 -19.785 4.681 1.00 92.81 335 ILE A O 1
ATOM 2634 N N . CYS A 1 336 ? -0.587 -19.219 6.841 1.00 93.81 336 CYS A N 1
ATOM 2635 C CA . CYS A 1 336 ? 0.756 -19.709 7.133 1.00 93.81 336 CYS A CA 1
ATOM 2636 C C . CYS A 1 336 ? 0.884 -19.991 8.635 1.00 93.81 336 CYS A C 1
ATOM 2638 O O . CYS A 1 336 ? 0.001 -19.628 9.427 1.00 93.81 336 CYS A O 1
ATOM 2640 N N . ASP A 1 337 ? 1.999 -20.595 9.046 1.00 91.81 337 ASP A N 1
ATOM 2641 C CA . ASP A 1 337 ? 2.242 -20.943 10.449 1.00 91.81 337 ASP A CA 1
ATOM 2642 C C . ASP A 1 337 ? 2.329 -19.734 11.383 1.00 91.81 337 ASP A C 1
ATOM 2644 O O . ASP A 1 337 ? 1.973 -19.817 12.561 1.00 91.81 337 ASP A O 1
ATOM 2648 N N . ALA A 1 338 ? 2.734 -18.580 10.867 1.00 92.75 338 ALA A N 1
ATOM 2649 C CA . ALA A 1 338 ? 2.770 -17.365 11.658 1.00 92.75 338 ALA A CA 1
ATOM 2650 C C . ALA A 1 338 ? 1.373 -16.719 11.767 1.00 92.75 338 ALA A C 1
ATOM 2652 O O . ALA A 1 338 ? 0.894 -16.453 12.873 1.00 92.75 338 ALA A O 1
ATOM 2653 N N . ALA A 1 339 ? 0.668 -16.561 10.639 1.00 94.25 339 ALA A N 1
ATOM 2654 C CA . ALA A 1 339 ? -0.659 -15.943 10.573 1.00 94.25 339 ALA A CA 1
ATOM 2655 C C . ALA A 1 339 ? -1.722 -16.716 11.372 1.00 94.25 339 ALA A C 1
ATOM 2657 O O . ALA A 1 339 ? -2.513 -16.113 12.095 1.00 94.25 339 ALA A O 1
ATOM 2658 N N . ARG A 1 340 ? -1.691 -18.059 11.349 1.00 92.75 340 ARG A N 1
ATOM 2659 C CA . ARG A 1 340 ? -2.643 -18.895 12.109 1.00 92.75 340 ARG A CA 1
ATOM 2660 C C . ARG A 1 340 ? -2.609 -18.655 13.623 1.00 92.75 340 ARG A C 1
ATOM 2662 O O . ARG A 1 340 ? -3.569 -18.990 14.311 1.00 92.75 340 ARG A O 1
ATOM 2669 N N . ASN A 1 341 ? -1.504 -18.119 14.147 1.00 93.56 341 ASN A N 1
ATOM 2670 C CA . ASN A 1 341 ? -1.327 -17.824 15.567 1.00 93.56 341 ASN A CA 1
ATOM 2671 C C . ASN A 1 341 ? -1.689 -16.372 15.924 1.00 93.56 341 ASN A C 1
ATOM 2673 O O . ASN A 1 341 ? -1.812 -16.058 17.111 1.00 93.56 341 ASN A O 1
ATOM 2677 N N . LEU A 1 342 ? -1.897 -15.493 14.934 1.00 94.88 342 LEU A N 1
ATOM 2678 C CA . LEU A 1 342 ? -2.090 -14.061 15.166 1.00 94.88 342 LEU A CA 1
ATOM 2679 C C . LEU A 1 342 ? -3.282 -13.759 16.064 1.00 94.88 342 LEU A C 1
ATOM 2681 O O . LEU A 1 342 ? -3.127 -12.972 16.987 1.00 94.88 342 LEU A O 1
ATOM 2685 N N . ALA A 1 343 ? -4.435 -14.405 15.866 1.00 95.38 343 ALA A N 1
ATOM 2686 C CA . ALA A 1 343 ? -5.622 -14.142 16.684 1.00 95.38 343 ALA A CA 1
ATOM 2687 C C . ALA A 1 343 ? -5.358 -14.393 18.177 1.00 95.38 343 ALA A C 1
ATOM 2689 O O . ALA A 1 343 ? -5.788 -13.616 19.024 1.00 95.38 343 ALA A O 1
ATOM 2690 N N . ALA A 1 344 ? -4.595 -15.441 18.507 1.00 94.62 344 ALA A N 1
ATOM 2691 C CA . ALA A 1 344 ? -4.240 -15.760 19.886 1.00 94.62 344 ALA A CA 1
ATOM 2692 C C . ALA A 1 344 ? -3.180 -14.807 20.466 1.00 94.62 344 ALA A C 1
ATOM 2694 O O . ALA A 1 344 ? -3.121 -14.622 21.683 1.00 94.62 344 ALA A O 1
ATOM 2695 N N . VAL A 1 345 ? -2.311 -14.233 19.631 1.00 95.31 345 VAL A N 1
ATOM 2696 C CA . VAL A 1 345 ? -1.368 -13.185 20.053 1.00 95.31 345 VAL A CA 1
ATOM 2697 C C . VAL A 1 345 ? -2.118 -11.869 20.281 1.00 95.31 345 VAL A C 1
ATOM 2699 O O . VAL A 1 345 ? -1.952 -11.249 21.331 1.00 95.31 345 VAL A O 1
ATOM 2702 N N . TRP A 1 346 ? -3.003 -11.492 19.359 1.00 95.88 346 TRP A N 1
ATOM 2703 C CA . TRP A 1 346 ? -3.854 -10.304 19.446 1.00 95.88 346 TRP A CA 1
ATOM 2704 C C . TRP A 1 346 ? -4.767 -10.340 20.672 1.00 95.88 346 TRP A C 1
ATOM 2706 O O . TRP A 1 346 ? -4.715 -9.431 21.494 1.00 95.88 346 TRP A O 1
ATOM 2716 N N . GLY A 1 347 ? -5.501 -11.437 20.880 1.00 95.38 347 GLY A N 1
ATOM 2717 C CA . GLY A 1 347 ? -6.414 -11.593 22.018 1.00 95.38 347 GLY A CA 1
ATOM 2718 C C . GLY A 1 347 ? -5.735 -11.642 23.394 1.00 95.38 347 GLY A C 1
ATOM 2719 O O . GLY A 1 347 ? -6.416 -11.663 24.411 1.00 95.38 347 GLY A O 1
ATOM 2720 N N . ARG A 1 348 ? -4.394 -11.672 23.461 1.00 95.69 348 ARG A N 1
ATOM 2721 C CA . ARG A 1 348 ? -3.637 -11.476 24.715 1.00 95.69 348 ARG A CA 1
ATOM 2722 C C . ARG A 1 348 ? -3.279 -10.018 24.994 1.00 95.69 348 ARG A C 1
ATOM 2724 O O . ARG A 1 348 ? -2.825 -9.723 26.095 1.00 95.69 348 ARG A O 1
ATOM 2731 N N . ASN A 1 349 ? -3.394 -9.145 23.998 1.00 96.19 349 ASN A N 1
ATOM 2732 C CA . ASN A 1 349 ? -2.979 -7.746 24.075 1.00 96.19 349 ASN A CA 1
ATOM 2733 C C . ASN A 1 349 ? -4.164 -6.776 23.976 1.00 96.19 349 ASN A C 1
ATOM 2735 O O . ASN A 1 349 ? -3.996 -5.613 24.327 1.00 96.19 349 ASN A O 1
ATOM 2739 N N . PHE A 1 350 ? -5.337 -7.238 23.532 1.00 96.12 350 PHE A N 1
ATOM 2740 C CA . PHE A 1 350 ? -6.521 -6.407 23.339 1.00 96.12 350 PHE A CA 1
ATOM 2741 C C . PHE A 1 350 ? -7.788 -7.098 23.844 1.00 96.12 350 PHE A C 1
ATOM 2743 O O . PHE A 1 350 ? -7.897 -8.322 23.779 1.00 96.12 350 PHE A O 1
ATOM 2750 N N . ASP A 1 351 ? -8.753 -6.294 24.293 1.00 95.12 351 ASP A N 1
ATOM 2751 C CA . ASP A 1 351 ? -10.013 -6.771 24.880 1.00 95.12 351 ASP A CA 1
ATOM 2752 C C . ASP A 1 351 ? -11.132 -6.986 23.844 1.00 95.12 351 ASP A C 1
ATOM 2754 O O . ASP A 1 351 ? -12.186 -7.533 24.170 1.00 95.12 351 ASP A O 1
ATOM 2758 N N . TYR A 1 352 ? -10.926 -6.564 22.593 1.00 95.88 352 TYR A N 1
ATOM 2759 C CA . TYR A 1 352 ? -11.898 -6.772 21.522 1.00 95.88 352 TYR A CA 1
ATOM 2760 C C . TYR A 1 352 ? -11.781 -8.174 20.892 1.00 95.88 352 TYR A C 1
ATOM 2762 O O . TYR A 1 352 ? -10.707 -8.790 20.912 1.00 95.88 352 TYR A O 1
ATOM 2770 N N . PRO A 1 353 ? -12.861 -8.703 20.282 1.00 96.62 353 PRO A N 1
ATOM 2771 C CA . PRO A 1 353 ? -12.845 -10.039 19.698 1.00 96.62 353 PRO A CA 1
ATOM 2772 C C . PRO A 1 353 ? -11.812 -10.202 18.576 1.00 96.62 353 PRO A C 1
ATOM 2774 O O . PRO A 1 353 ? -11.758 -9.427 17.620 1.00 96.62 353 PRO A O 1
ATOM 2777 N N . CYS A 1 354 ? -11.020 -11.269 18.683 1.00 97.19 354 CYS A N 1
ATOM 2778 C CA . CYS A 1 354 ? -10.000 -11.649 17.710 1.00 97.19 354 CYS A CA 1
ATOM 2779 C C . CYS A 1 354 ? -10.326 -13.043 17.161 1.00 97.19 354 CYS A C 1
ATOM 2781 O O . CYS A 1 354 ? -10.206 -14.040 17.875 1.00 97.19 354 CYS A O 1
ATOM 2783 N N . GLN A 1 355 ? -10.772 -13.114 15.909 1.00 96.81 355 GLN A N 1
ATOM 2784 C CA . GLN A 1 355 ? -11.286 -14.333 15.286 1.00 96.81 355 GLN A CA 1
ATOM 2785 C C . GLN A 1 355 ? -10.306 -14.914 14.267 1.00 96.81 355 GLN A C 1
ATOM 2787 O O . GLN A 1 355 ? -9.543 -14.202 13.614 1.00 96.81 355 GLN A O 1
ATOM 2792 N N . ILE A 1 356 ? -10.369 -16.234 14.103 1.00 97.31 356 ILE A N 1
ATOM 2793 C CA . ILE A 1 356 ? -9.764 -16.929 12.966 1.00 97.31 356 ILE A CA 1
ATOM 2794 C C . ILE A 1 356 ? -10.899 -17.264 12.003 1.00 97.31 356 ILE A C 1
ATOM 2796 O O . ILE A 1 356 ? -11.864 -17.900 12.424 1.00 97.31 356 ILE A O 1
ATOM 2800 N N . LEU A 1 357 ? -10.795 -16.854 10.742 1.00 97.38 357 LEU A N 1
ATOM 2801 C CA . LEU A 1 357 ? -11.627 -17.364 9.655 1.00 97.38 357 LEU A CA 1
ATOM 2802 C C . LEU A 1 357 ? -10.911 -18.573 9.046 1.00 97.38 357 LEU A C 1
ATOM 2804 O O . LEU A 1 357 ? -9.848 -18.439 8.431 1.00 97.38 357 LEU A O 1
ATOM 2808 N N . TYR A 1 358 ? -11.460 -19.770 9.259 1.00 95.25 358 TYR A N 1
ATOM 2809 C CA . TYR A 1 358 ? -10.828 -20.996 8.790 1.00 95.25 358 TYR A CA 1
ATOM 2810 C C . TYR A 1 358 ? -11.152 -21.248 7.319 1.00 95.25 358 TYR A C 1
ATOM 2812 O O . TYR A 1 358 ? -12.229 -21.713 6.956 1.00 95.25 358 TYR A O 1
ATOM 2820 N N . LEU A 1 359 ? -10.176 -20.962 6.461 1.00 92.75 359 LEU A N 1
ATOM 2821 C CA . LEU A 1 359 ? -10.255 -21.286 5.042 1.00 92.75 359 LEU A CA 1
ATOM 2822 C C . LEU A 1 359 ? -10.029 -22.790 4.814 1.00 92.75 359 LEU A C 1
ATOM 2824 O O . LEU A 1 359 ? -9.220 -23.414 5.517 1.00 92.75 359 LEU A O 1
ATOM 2828 N N . PRO A 1 360 ? -10.717 -23.394 3.833 1.00 91.56 360 PRO A N 1
ATOM 2829 C CA . PRO A 1 360 ? -10.615 -24.821 3.585 1.00 91.56 360 PRO A CA 1
ATOM 2830 C C . PRO A 1 360 ? -9.254 -25.199 2.995 1.00 91.56 360 PRO A C 1
ATOM 2832 O O . PRO A 1 360 ? -8.855 -24.707 1.947 1.00 91.56 360 PRO A O 1
ATOM 2835 N N . GLN A 1 361 ? -8.573 -26.147 3.641 1.00 86.75 361 GLN A N 1
ATOM 2836 C CA . GLN A 1 361 ? -7.279 -26.672 3.176 1.00 86.75 361 GLN A CA 1
ATOM 2837 C C . GLN A 1 361 ? -7.420 -27.703 2.046 1.00 86.75 361 GLN A C 1
ATOM 2839 O O . GLN A 1 361 ? -6.484 -27.940 1.292 1.00 86.75 361 GLN A O 1
ATOM 2844 N N . ASN A 1 362 ? -8.591 -28.335 1.931 1.00 89.25 362 ASN A N 1
ATOM 2845 C CA . ASN A 1 362 ? -8.926 -29.235 0.832 1.00 89.25 362 ASN A CA 1
ATOM 2846 C C . ASN A 1 362 ? -10.055 -28.614 0.004 1.00 89.25 362 ASN A C 1
ATOM 2848 O O . ASN A 1 362 ? -11.232 -28.935 0.200 1.00 89.25 362 ASN A O 1
ATOM 2852 N N . ALA A 1 363 ? -9.694 -27.714 -0.913 1.00 88.94 363 ALA A N 1
ATOM 2853 C CA . ALA A 1 363 ? -10.642 -27.040 -1.802 1.00 88.94 363 ALA A CA 1
ATOM 2854 C C . ALA A 1 363 ? -11.460 -28.020 -2.668 1.00 88.94 363 ALA A C 1
ATOM 2856 O O . ALA A 1 363 ? -12.570 -27.711 -3.082 1.00 88.94 363 ALA A O 1
ATOM 2857 N N . ASN A 1 364 ? -10.945 -29.232 -2.895 1.00 88.31 364 ASN A N 1
ATOM 2858 C CA . ASN A 1 364 ? -11.495 -30.212 -3.832 1.00 88.31 364 ASN A CA 1
ATOM 2859 C C . ASN A 1 364 ? -12.575 -31.135 -3.234 1.00 88.31 364 ASN A C 1
ATOM 2861 O O . ASN A 1 364 ? -13.120 -31.982 -3.944 1.00 88.31 364 ASN A O 1
ATOM 2865 N N . SER A 1 365 ? -12.877 -31.021 -1.937 1.00 91.69 365 SER A N 1
ATOM 2866 C CA . SER A 1 365 ? -13.946 -31.799 -1.298 1.00 91.69 365 SER A CA 1
ATOM 2867 C C . SER A 1 365 ? -15.332 -31.257 -1.665 1.00 91.69 365 SER A C 1
ATOM 2869 O O . SER A 1 365 ? -15.580 -30.056 -1.624 1.00 91.69 365 SER A O 1
ATOM 2871 N N . GLY A 1 366 ? -16.289 -32.153 -1.931 1.00 89.94 366 GLY A N 1
ATOM 2872 C CA . GLY A 1 366 ? -17.679 -31.776 -2.229 1.00 89.94 366 GLY A CA 1
ATOM 2873 C C . GLY A 1 366 ? -18.429 -31.103 -1.068 1.00 89.94 366 GLY A C 1
ATOM 2874 O O . GLY A 1 366 ? -19.521 -30.589 -1.273 1.00 89.94 366 GLY A O 1
ATOM 2875 N N . TYR A 1 367 ? -17.857 -31.093 0.141 1.00 93.25 367 TYR A N 1
ATOM 2876 C CA . TYR A 1 367 ? -18.422 -30.424 1.322 1.00 93.25 367 TYR A CA 1
ATOM 2877 C C . TYR A 1 367 ? -17.815 -29.042 1.586 1.00 93.25 367 TYR A C 1
ATOM 2879 O O . TYR A 1 367 ? -18.213 -28.365 2.535 1.00 93.25 367 TYR A O 1
ATOM 2887 N N . THR A 1 368 ? -16.832 -28.626 0.786 1.00 94.06 368 THR A N 1
ATOM 2888 C CA . THR A 1 368 ? -16.025 -27.445 1.088 1.00 94.06 368 THR A CA 1
ATOM 2889 C C . THR A 1 368 ? -16.826 -26.146 1.045 1.00 94.06 368 THR A C 1
ATOM 2891 O O . THR A 1 368 ? -16.676 -25.324 1.946 1.00 94.06 368 THR A O 1
ATOM 2894 N N . ALA A 1 369 ? -17.719 -25.982 0.066 1.00 94.06 369 ALA A N 1
ATOM 2895 C CA . ALA A 1 369 ? -18.575 -24.798 -0.020 1.00 94.06 369 ALA A CA 1
ATOM 2896 C C . ALA A 1 369 ? -19.491 -24.669 1.208 1.00 94.06 369 ALA A C 1
ATOM 2898 O O . ALA A 1 369 ? -19.588 -23.599 1.795 1.00 94.06 369 ALA A O 1
ATOM 2899 N N . THR A 1 370 ? -20.091 -25.775 1.661 1.00 95.69 370 THR A N 1
ATOM 2900 C CA . THR A 1 370 ? -20.931 -25.801 2.871 1.00 95.69 370 THR A CA 1
ATOM 2901 C C . THR A 1 370 ? -20.132 -25.494 4.137 1.00 95.69 370 THR A C 1
ATOM 2903 O O . THR A 1 370 ? -20.613 -24.772 5.005 1.00 95.69 370 THR A O 1
ATOM 2906 N N . TYR A 1 371 ? -18.910 -26.022 4.252 1.00 97.69 371 TYR A N 1
ATOM 2907 C CA . TYR A 1 371 ? -18.022 -25.709 5.372 1.00 97.69 371 TYR A CA 1
ATOM 2908 C C . TYR A 1 371 ? -17.695 -24.212 5.429 1.00 97.69 371 TYR A C 1
ATOM 2910 O O . TYR A 1 371 ? -17.861 -23.586 6.473 1.00 97.69 371 TYR A O 1
ATOM 2918 N N . LEU A 1 372 ? -17.272 -23.637 4.301 1.00 97.38 372 LEU A N 1
ATOM 2919 C CA . LEU A 1 372 ? -16.889 -22.231 4.234 1.00 97.38 372 LEU A CA 1
ATOM 2920 C C . LEU A 1 372 ? -18.093 -21.300 4.433 1.00 97.38 372 LEU A C 1
ATOM 2922 O O . LEU A 1 372 ? -17.977 -20.305 5.138 1.00 97.38 372 LEU A O 1
ATOM 2926 N N . GLN A 1 373 ? -19.263 -21.665 3.906 1.00 98.00 373 GLN A N 1
ATOM 2927 C CA . GLN A 1 373 ? -20.519 -20.978 4.198 1.00 98.00 373 GLN A CA 1
ATOM 2928 C C . GLN A 1 373 ? -20.811 -20.948 5.707 1.00 98.00 373 GLN A C 1
ATOM 2930 O O . GLN A 1 373 ? -21.167 -19.899 6.233 1.00 98.00 373 GLN A O 1
ATOM 2935 N N . GLY A 1 374 ? -20.624 -22.069 6.414 1.00 98.31 374 GLY A N 1
ATOM 2936 C CA . GLY A 1 374 ? -20.789 -22.121 7.871 1.00 98.31 374 GLY A CA 1
ATOM 2937 C C . GLY A 1 374 ? -19.776 -21.255 8.630 1.00 98.31 374 GLY A C 1
ATOM 2938 O O . GLY A 1 374 ? -20.121 -20.635 9.632 1.00 98.31 374 GLY A O 1
ATOM 2939 N N . GLU A 1 375 ? -18.538 -21.159 8.141 1.00 98.25 375 GLU A N 1
ATOM 2940 C CA . GLU A 1 375 ? -17.537 -20.245 8.705 1.00 98.25 375 GLU A CA 1
ATOM 2941 C C . GLU A 1 375 ? -17.896 -18.769 8.475 1.00 98.25 375 GLU A C 1
ATOM 2943 O O . GLU A 1 375 ? -17.689 -17.946 9.369 1.00 98.25 375 GLU A O 1
ATOM 2948 N N . TYR A 1 376 ? -18.474 -18.433 7.319 1.00 98.56 376 TYR A N 1
ATOM 2949 C CA . TYR A 1 376 ? -18.987 -17.091 7.043 1.00 98.56 376 TYR A CA 1
ATOM 2950 C C . TYR A 1 376 ? -20.203 -16.743 7.902 1.00 98.56 376 TYR A C 1
ATOM 2952 O O . TYR A 1 376 ? -20.240 -15.648 8.449 1.00 98.56 376 TYR A O 1
ATOM 2960 N N . ASP A 1 377 ? -21.136 -17.674 8.098 1.00 98.38 377 ASP A N 1
ATOM 2961 C CA . ASP A 1 377 ? -22.299 -17.505 8.983 1.00 98.38 377 ASP A CA 1
ATOM 2962 C C . ASP A 1 377 ? -21.879 -17.274 10.449 1.00 98.38 377 ASP A C 1
ATOM 2964 O O . ASP A 1 377 ? -22.329 -16.335 11.115 1.00 98.38 377 ASP A O 1
ATOM 2968 N N . ARG A 1 378 ? -20.910 -18.063 10.937 1.00 98.19 378 ARG A N 1
ATOM 2969 C CA . ARG A 1 378 ? -20.311 -17.884 12.270 1.00 98.19 378 ARG A CA 1
ATOM 2970 C C . ARG A 1 378 ? -19.668 -16.506 12.422 1.00 98.19 378 ARG A C 1
ATOM 2972 O O . ARG A 1 378 ? -19.810 -15.860 13.464 1.00 98.19 378 ARG A O 1
ATOM 2979 N N . LEU A 1 379 ? -18.921 -16.077 11.407 1.00 97.81 379 LEU A N 1
ATOM 2980 C CA . LEU A 1 379 ? -18.251 -14.785 11.417 1.00 97.81 379 LEU A CA 1
ATOM 2981 C C . LEU A 1 379 ? -19.263 -13.633 11.344 1.00 97.81 379 LEU A C 1
ATOM 2983 O O . LEU A 1 379 ? -19.129 -12.693 12.123 1.00 97.81 379 LEU A O 1
ATOM 2987 N N . GLN A 1 380 ? -20.285 -13.736 10.487 1.00 98.44 380 GLN A N 1
ATOM 2988 C CA . GLN A 1 380 ? -21.387 -12.776 10.400 1.00 98.44 380 GLN A CA 1
ATOM 2989 C C . GLN A 1 380 ? -22.041 -12.594 11.770 1.00 98.44 380 GLN A C 1
ATOM 2991 O O . GLN A 1 380 ? -22.137 -11.467 12.235 1.00 98.44 380 GLN A O 1
ATOM 2996 N N . SER A 1 381 ? -22.368 -13.684 12.471 1.00 98.19 381 SER A N 1
ATOM 2997 C CA . SER A 1 381 ? -22.970 -13.616 13.812 1.00 98.19 381 SER A CA 1
ATOM 2998 C C . SER A 1 381 ? -22.114 -12.813 14.807 1.00 98.19 381 SER A C 1
ATOM 3000 O O . SER A 1 381 ? -22.628 -12.027 15.598 1.00 98.19 381 SER A O 1
ATOM 3002 N N . THR A 1 382 ? -20.785 -12.977 14.757 1.00 97.88 382 THR A N 1
ATOM 3003 C CA . THR A 1 382 ? -19.857 -12.215 15.616 1.00 97.88 382 THR A CA 1
ATOM 3004 C C . THR A 1 382 ? -19.779 -10.742 15.196 1.00 97.88 382 THR A C 1
ATOM 3006 O O . THR A 1 382 ? -19.705 -9.854 16.042 1.00 97.88 382 THR A O 1
ATOM 3009 N N . ILE A 1 383 ? -19.799 -10.470 13.889 1.00 98.31 383 ILE A N 1
ATOM 3010 C CA . ILE A 1 383 ? -19.805 -9.113 13.331 1.00 98.31 383 ILE A CA 1
ATOM 3011 C C . ILE A 1 383 ? -21.095 -8.375 13.715 1.00 98.31 383 ILE A C 1
ATOM 3013 O O . ILE A 1 383 ? -21.032 -7.208 14.091 1.00 98.31 383 ILE A O 1
ATOM 3017 N N . GLU A 1 384 ? -22.252 -9.035 13.673 1.00 97.94 384 GLU A N 1
ATOM 3018 C CA . GLU A 1 384 ? -23.541 -8.466 14.085 1.00 97.94 384 GLU A CA 1
ATOM 3019 C C . GLU A 1 384 ? -23.548 -8.108 15.579 1.00 97.94 384 GLU A C 1
ATOM 3021 O O . GLU A 1 384 ? -23.970 -7.014 15.954 1.00 97.94 384 GLU A O 1
ATOM 3026 N N . GLU A 1 385 ? -23.011 -8.985 16.436 1.00 97.50 385 GLU A N 1
ATOM 3027 C CA . GLU A 1 385 ? -22.880 -8.724 17.876 1.00 97.50 385 GLU A CA 1
ATOM 3028 C C . GLU A 1 385 ? -21.991 -7.503 18.156 1.00 97.50 385 GLU A C 1
ATOM 3030 O O . GLU A 1 385 ? -22.336 -6.643 18.969 1.00 97.50 385 GLU A O 1
ATOM 3035 N N . ILE A 1 386 ? -20.852 -7.402 17.464 1.00 96.50 386 ILE A N 1
ATOM 3036 C CA . ILE A 1 386 ? -19.903 -6.305 17.662 1.00 96.50 386 ILE A CA 1
ATOM 3037 C C . ILE A 1 386 ? -20.436 -5.015 17.063 1.00 96.50 386 ILE A C 1
ATOM 3039 O O . ILE A 1 386 ? -20.355 -3.987 17.722 1.00 96.50 386 ILE A O 1
ATOM 3043 N N . SER A 1 387 ? -20.959 -5.023 15.840 1.00 95.38 387 SER A N 1
ATOM 3044 C CA . SER A 1 387 ? -21.501 -3.825 15.186 1.00 95.38 387 SER A CA 1
ATOM 3045 C C . SER A 1 387 ? -22.741 -3.293 15.905 1.00 95.38 387 SER A C 1
ATOM 3047 O O . SER A 1 387 ? -22.886 -2.080 16.044 1.00 95.38 387 SER A O 1
ATOM 3049 N N . GLY A 1 388 ? -23.581 -4.188 16.434 1.00 95.44 388 GLY A N 1
ATOM 3050 C CA . GLY A 1 388 ? -24.927 -3.873 16.906 1.00 95.44 388 GLY A CA 1
ATOM 3051 C C . GLY A 1 388 ? -25.969 -3.838 15.781 1.00 95.44 388 GLY A C 1
ATOM 3052 O O . GLY A 1 388 ? -27.119 -3.491 16.048 1.00 95.44 388 GLY A O 1
ATOM 3053 N N . ASN A 1 389 ? -25.587 -4.200 14.552 1.00 94.81 389 ASN A N 1
ATOM 3054 C CA . ASN A 1 389 ? -26.439 -4.192 13.367 1.00 94.81 389 ASN A CA 1
ATOM 3055 C C . ASN A 1 389 ? -26.638 -5.622 12.856 1.00 94.81 389 ASN A C 1
ATOM 3057 O O . ASN A 1 389 ? -25.668 -6.340 12.631 1.00 94.81 389 ASN A O 1
ATOM 3061 N N . SER A 1 390 ? -27.887 -6.037 12.646 1.00 94.75 390 SER A N 1
ATOM 3062 C CA . SER A 1 390 ? -28.186 -7.320 11.999 1.00 94.75 390 SER A CA 1
ATOM 3063 C C . SER A 1 390 ? -27.996 -7.215 10.488 1.00 94.75 390 SER A C 1
ATOM 3065 O O . SER A 1 390 ? -28.457 -6.247 9.895 1.00 94.75 390 SER A O 1
ATOM 3067 N N . VAL A 1 391 ? -27.383 -8.221 9.863 1.00 96.19 391 VAL A N 1
ATOM 3068 C CA . VAL A 1 391 ? -27.178 -8.287 8.415 1.00 96.19 391 VAL A CA 1
ATOM 3069 C C . VAL A 1 391 ? -28.342 -9.034 7.778 1.00 96.19 391 VAL A C 1
ATOM 3071 O O . VAL A 1 391 ? -28.450 -10.262 7.822 1.00 96.19 391 VAL A O 1
ATOM 3074 N N . THR A 1 392 ? -29.241 -8.286 7.152 1.00 95.94 392 THR A N 1
ATOM 3075 C CA . THR A 1 392 ? -30.329 -8.865 6.365 1.00 95.94 392 THR A CA 1
ATOM 3076 C C . THR A 1 392 ? -29.833 -9.377 5.011 1.00 95.94 392 THR A C 1
ATOM 3078 O O . THR A 1 392 ? -28.807 -8.948 4.477 1.00 95.94 392 THR A O 1
ATOM 3081 N N . GLN A 1 393 ? -30.612 -10.270 4.395 1.00 94.81 393 GLN A N 1
ATOM 3082 C CA . GLN A 1 393 ? -30.339 -10.745 3.035 1.00 94.81 393 GLN A CA 1
ATOM 3083 C C . GLN A 1 393 ? -30.291 -9.589 2.020 1.00 94.81 393 GLN A C 1
ATOM 3085 O O . GLN A 1 393 ? -29.495 -9.622 1.086 1.00 94.81 393 GLN A O 1
ATOM 3090 N N . GLU A 1 394 ? -31.118 -8.556 2.203 1.00 94.94 394 GLU A N 1
ATOM 3091 C CA . GLU A 1 394 ? -31.127 -7.382 1.329 1.00 94.94 394 GLU A CA 1
ATOM 3092 C C . GLU A 1 394 ? -29.853 -6.540 1.493 1.00 94.94 394 GLU A C 1
ATOM 3094 O O . GLU A 1 394 ? -29.233 -6.176 0.495 1.00 94.94 394 GLU A O 1
ATOM 3099 N N . GLU A 1 395 ? -29.399 -6.293 2.724 1.00 96.12 395 GLU A N 1
ATOM 3100 C CA . GLU A 1 395 ? -28.160 -5.546 2.983 1.00 96.12 395 GLU A CA 1
ATOM 3101 C C . GLU A 1 395 ? -26.923 -6.275 2.460 1.00 96.12 395 GLU A C 1
ATOM 3103 O O . GLU A 1 395 ? -26.057 -5.644 1.846 1.00 96.12 395 GLU A O 1
ATOM 3108 N N . LEU A 1 396 ? -26.852 -7.597 2.645 1.00 98.12 396 LEU A N 1
ATOM 3109 C CA . LEU A 1 396 ? -25.761 -8.404 2.105 1.00 98.12 396 LEU A CA 1
ATOM 3110 C C . LEU A 1 396 ? -25.797 -8.437 0.571 1.00 98.12 396 LEU A C 1
ATOM 3112 O O . LEU A 1 396 ? -24.755 -8.310 -0.065 1.00 98.12 396 LEU A O 1
ATOM 3116 N N . SER A 1 397 ? -26.982 -8.537 -0.039 1.00 98.31 397 SER A N 1
ATOM 3117 C CA . SER A 1 397 ? -27.140 -8.481 -1.500 1.00 98.31 397 SER A CA 1
ATOM 3118 C C . SER A 1 397 ? -26.659 -7.139 -2.066 1.00 98.31 397 SER A C 1
ATOM 3120 O O . SER A 1 397 ? -25.875 -7.109 -3.017 1.00 98.31 397 SER A O 1
ATOM 3122 N N . GLN A 1 398 ? -27.054 -6.026 -1.437 1.00 97.62 398 GLN A N 1
ATOM 3123 C CA . GLN A 1 398 ? -26.601 -4.681 -1.801 1.00 97.62 398 GLN A CA 1
ATOM 3124 C C . GLN A 1 398 ? -25.089 -4.518 -1.621 1.00 97.62 398 GLN A C 1
ATOM 3126 O O . GLN A 1 398 ? -24.428 -3.926 -2.475 1.00 97.62 398 GLN A O 1
ATOM 3131 N N . SER A 1 399 ? -24.528 -5.068 -0.541 1.00 98.44 399 SER A N 1
ATOM 3132 C CA . SER A 1 399 ? -23.084 -5.075 -0.318 1.00 98.44 399 SER A CA 1
ATOM 3133 C C . SER A 1 399 ? -22.354 -5.854 -1.412 1.00 98.44 399 SER A C 1
ATOM 3135 O O . SER A 1 399 ? -21.430 -5.322 -2.021 1.00 98.44 399 SER A O 1
ATOM 3137 N N . ILE A 1 400 ? -22.812 -7.059 -1.757 1.00 98.75 400 ILE A N 1
ATOM 3138 C CA . ILE A 1 400 ? -22.237 -7.849 -2.854 1.00 98.75 400 ILE A CA 1
ATOM 3139 C C . ILE A 1 400 ? -22.312 -7.083 -4.178 1.00 98.75 400 ILE A C 1
ATOM 3141 O O . ILE A 1 400 ? -21.327 -7.038 -4.913 1.00 98.75 400 ILE A O 1
ATOM 3145 N N . ALA A 1 401 ? -23.434 -6.423 -4.475 1.00 98.50 401 ALA A N 1
ATOM 3146 C CA . ALA A 1 401 ? -23.571 -5.601 -5.676 1.00 98.50 401 ALA A CA 1
ATOM 3147 C C . ALA A 1 401 ? -22.561 -4.436 -5.707 1.00 98.50 401 ALA A C 1
ATOM 3149 O O . ALA A 1 401 ? -21.919 -4.199 -6.734 1.00 98.50 401 ALA A O 1
ATOM 3150 N N . LEU A 1 402 ? -22.371 -3.744 -4.579 1.00 98.31 402 LEU A N 1
ATOM 3151 C CA . LEU A 1 402 ? -21.392 -2.662 -4.438 1.00 98.31 402 LEU A CA 1
ATOM 3152 C C . LEU A 1 402 ? -19.956 -3.157 -4.665 1.00 98.31 402 LEU A C 1
ATOM 3154 O O . LEU A 1 402 ? -19.171 -2.518 -5.373 1.00 98.31 402 LEU A O 1
ATOM 3158 N N . PHE A 1 403 ? -19.616 -4.313 -4.097 1.00 98.50 403 PHE A N 1
ATOM 3159 C CA . PHE A 1 403 ? -18.300 -4.925 -4.254 1.00 98.50 403 PHE A CA 1
ATOM 3160 C C . PHE A 1 403 ? -18.091 -5.498 -5.658 1.00 98.50 403 PHE A C 1
ATOM 3162 O O . PHE A 1 403 ? -16.990 -5.399 -6.186 1.00 98.50 403 PHE A O 1
ATOM 3169 N N . ASN A 1 404 ? -19.129 -6.002 -6.327 1.00 98.69 404 ASN A N 1
ATOM 3170 C CA . ASN A 1 404 ? -19.055 -6.364 -7.746 1.00 98.69 404 ASN A CA 1
ATOM 3171 C C . ASN A 1 404 ? -18.762 -5.148 -8.625 1.00 98.69 404 ASN A C 1
ATOM 3173 O O . ASN A 1 404 ? -17.912 -5.224 -9.512 1.00 98.69 404 ASN A O 1
ATOM 3177 N N . ARG A 1 405 ? -19.387 -3.995 -8.343 1.00 98.44 405 ARG A N 1
ATOM 3178 C CA . ARG A 1 405 ? -19.027 -2.749 -9.029 1.00 98.44 405 ARG A CA 1
ATOM 3179 C C . ARG A 1 405 ? -17.554 -2.409 -8.809 1.00 98.44 405 ARG A C 1
ATOM 3181 O O . ARG A 1 405 ? -16.870 -2.061 -9.771 1.00 98.44 405 ARG A O 1
ATOM 3188 N N . ASN A 1 406 ? -17.051 -2.587 -7.588 1.00 98.56 406 ASN A N 1
ATOM 3189 C CA . ASN A 1 406 ? -15.635 -2.391 -7.301 1.00 98.56 406 ASN A CA 1
ATOM 3190 C C . ASN A 1 406 ? -14.732 -3.351 -8.084 1.00 98.56 406 ASN A C 1
ATOM 3192 O O . ASN A 1 406 ? -13.772 -2.909 -8.709 1.00 98.56 406 ASN A O 1
ATOM 3196 N N . ARG A 1 407 ? -15.067 -4.646 -8.117 1.00 98.44 407 ARG A N 1
ATOM 3197 C CA . ARG A 1 407 ? -14.351 -5.662 -8.905 1.00 98.44 407 ARG A CA 1
ATOM 3198 C C . ARG A 1 407 ? -14.295 -5.281 -10.379 1.00 98.44 407 ARG A C 1
ATOM 3200 O O . ARG A 1 407 ? -13.234 -5.377 -10.983 1.00 98.44 407 ARG A O 1
ATOM 3207 N N . ALA A 1 408 ? -15.400 -4.801 -10.950 1.00 98.62 408 ALA A N 1
ATOM 3208 C CA . ALA A 1 408 ? -15.439 -4.333 -12.333 1.00 98.62 408 ALA A CA 1
ATOM 3209 C C . ALA A 1 408 ? -14.487 -3.154 -12.583 1.00 98.62 408 ALA A C 1
ATOM 3211 O O . ALA A 1 408 ? -13.738 -3.174 -13.555 1.00 98.62 408 ALA A O 1
ATOM 3212 N N . LEU A 1 409 ? -14.465 -2.168 -11.683 1.00 98.75 409 LEU A N 1
ATOM 3213 C CA . LEU A 1 409 ? -13.569 -1.012 -11.778 1.00 98.75 409 LEU A CA 1
ATOM 3214 C C . LEU A 1 409 ? -12.093 -1.406 -11.608 1.00 98.75 409 LEU A C 1
ATOM 3216 O O . LEU A 1 409 ? -11.228 -0.917 -12.330 1.00 98.75 409 LEU A O 1
ATOM 3220 N N . LEU A 1 410 ? -11.792 -2.332 -10.695 1.00 98.56 410 LEU A N 1
ATOM 3221 C CA . LEU A 1 410 ? -10.442 -2.873 -10.534 1.00 98.56 410 LEU A CA 1
ATOM 3222 C C . LEU A 1 410 ? -10.006 -3.688 -11.758 1.00 98.56 410 LEU A C 1
ATOM 3224 O O . LEU A 1 410 ? -8.856 -3.576 -12.174 1.00 98.56 410 LEU A O 1
ATOM 3228 N N . ARG A 1 411 ? -10.911 -4.452 -12.386 1.00 98.19 411 ARG A N 1
ATOM 3229 C CA . ARG A 1 411 ? -10.632 -5.097 -13.677 1.00 98.19 411 ARG A CA 1
ATOM 3230 C C . ARG A 1 411 ? -10.302 -4.059 -14.745 1.00 98.19 411 ARG A C 1
ATOM 3232 O O . ARG A 1 411 ? -9.285 -4.219 -15.405 1.00 98.19 411 ARG A O 1
ATOM 3239 N N . GLU A 1 412 ? -11.062 -2.967 -14.857 1.00 98.56 412 GLU A N 1
ATOM 3240 C CA . GLU A 1 412 ? -10.735 -1.870 -15.784 1.00 98.56 412 GLU A CA 1
ATOM 3241 C C . GLU A 1 412 ? -9.356 -1.245 -15.510 1.00 98.56 412 GLU A C 1
ATOM 3243 O O . GLU A 1 412 ? -8.621 -0.959 -16.456 1.00 98.56 412 GLU A O 1
ATOM 3248 N N . LEU A 1 413 ? -8.965 -1.059 -14.242 1.00 98.69 413 LEU A N 1
ATOM 3249 C CA . LEU A 1 413 ? -7.616 -0.594 -13.892 1.00 98.69 413 LEU A CA 1
ATOM 3250 C C . LEU A 1 413 ? -6.543 -1.564 -14.408 1.00 98.69 413 LEU A C 1
ATOM 3252 O O . LEU A 1 413 ? -5.565 -1.135 -15.020 1.00 98.69 413 LEU A O 1
ATOM 3256 N N . TYR A 1 414 ? -6.733 -2.869 -14.205 1.00 98.06 414 TYR A N 1
ATOM 3257 C CA . TYR A 1 414 ? -5.795 -3.894 -14.674 1.00 98.06 414 TYR A CA 1
ATOM 3258 C C . TYR A 1 414 ? -5.805 -4.057 -16.199 1.00 98.06 414 TYR A C 1
ATOM 3260 O O . TYR A 1 414 ? -4.765 -4.349 -16.781 1.00 98.06 414 TYR A O 1
ATOM 3268 N N . GLU A 1 415 ? -6.921 -3.788 -16.878 1.00 98.44 415 GLU A N 1
ATOM 3269 C CA . GLU A 1 415 ? -6.946 -3.661 -18.338 1.00 98.44 415 GLU A CA 1
ATOM 3270 C C . GLU A 1 415 ? -6.080 -2.490 -18.812 1.00 98.44 415 GLU A C 1
ATOM 3272 O O . GLU A 1 415 ? -5.343 -2.640 -19.781 1.00 98.44 415 GLU A O 1
ATOM 3277 N N . ILE A 1 416 ? -6.103 -1.340 -18.123 1.00 98.44 416 ILE A N 1
ATOM 3278 C CA . ILE A 1 416 ? -5.213 -0.211 -18.445 1.00 98.44 416 ILE A CA 1
ATOM 3279 C C . ILE A 1 416 ? -3.751 -0.604 -18.217 1.00 98.44 416 ILE A C 1
ATOM 3281 O O . ILE A 1 416 ? -2.932 -0.364 -19.106 1.00 98.44 416 ILE A O 1
ATOM 3285 N N . LYS A 1 417 ? -3.421 -1.221 -17.070 1.00 97.50 417 LYS A N 1
ATOM 3286 C CA . LYS A 1 417 ? -2.059 -1.713 -16.787 1.00 97.50 417 LYS A CA 1
ATOM 3287 C C . LYS A 1 417 ? -1.576 -2.668 -17.871 1.00 97.50 417 LYS A C 1
ATOM 3289 O O . LYS A 1 417 ? -0.442 -2.578 -18.322 1.00 97.50 417 LYS A O 1
ATOM 3294 N N . ARG A 1 418 ? -2.446 -3.567 -18.317 1.00 97.88 418 ARG A N 1
ATOM 3295 C CA . ARG A 1 418 ? -2.119 -4.539 -19.349 1.00 97.88 418 ARG A CA 1
ATOM 3296 C C . ARG A 1 418 ? -1.976 -3.873 -20.713 1.00 97.88 418 ARG A C 1
ATOM 3298 O O . ARG A 1 418 ? -0.914 -3.931 -21.324 1.00 97.88 418 ARG A O 1
ATOM 3305 N N . ASP A 1 419 ? -3.012 -3.217 -21.207 1.00 97.25 419 ASP A N 1
ATOM 3306 C CA . ASP A 1 419 ? -3.107 -2.850 -22.621 1.00 97.25 419 ASP A CA 1
ATOM 3307 C C . ASP A 1 419 ? -2.406 -1.513 -22.921 1.00 97.25 419 ASP A C 1
ATOM 3309 O O . ASP A 1 419 ? -1.858 -1.310 -24.008 1.00 97.25 419 ASP A O 1
ATOM 3313 N N . THR A 1 420 ? -2.369 -0.611 -21.937 1.00 97.31 420 THR A N 1
ATOM 3314 C CA . THR A 1 420 ? -1.808 0.742 -22.048 1.00 97.31 420 THR A CA 1
ATOM 3315 C C . THR A 1 420 ? -1.001 1.145 -20.798 1.00 97.31 420 THR A C 1
ATOM 3317 O O . THR A 1 420 ? -1.299 2.178 -20.191 1.00 97.31 420 THR A O 1
ATOM 3320 N N . PRO A 1 421 ? 0.033 0.375 -20.394 1.00 97.00 421 PRO A N 1
ATOM 3321 C CA . PRO A 1 421 ? 0.762 0.587 -19.135 1.00 97.00 421 PRO A CA 1
ATOM 3322 C C . PRO A 1 421 ? 1.445 1.953 -19.017 1.00 97.00 421 PRO A C 1
ATOM 3324 O O . PRO A 1 421 ? 1.775 2.382 -17.924 1.00 97.00 421 PRO A O 1
ATOM 3327 N N . TRP A 1 422 ? 1.671 2.663 -20.123 1.00 96.44 422 TRP A N 1
ATOM 3328 C CA . TRP A 1 422 ? 2.252 4.008 -20.094 1.00 96.44 422 TRP A CA 1
ATOM 3329 C C . TRP A 1 422 ? 1.281 5.087 -19.592 1.00 96.44 422 TRP A C 1
ATOM 3331 O O . TRP A 1 422 ? 1.708 6.217 -19.376 1.00 96.44 422 TRP A O 1
ATOM 3341 N N . LEU A 1 423 ? -0.014 4.781 -19.434 1.00 97.44 423 LEU A N 1
ATOM 3342 C CA . LEU A 1 423 ? -1.011 5.743 -18.948 1.00 97.44 423 LEU A CA 1
ATOM 3343 C C . LEU A 1 423 ? -1.065 5.838 -17.418 1.00 97.44 423 LEU A C 1
ATOM 3345 O O . LEU A 1 423 ? -1.488 6.871 -16.897 1.00 97.44 423 LEU A O 1
ATOM 3349 N N . VAL A 1 424 ? -0.636 4.797 -16.700 1.00 97.00 424 VAL A N 1
ATOM 3350 C CA . VAL A 1 424 ? -0.645 4.733 -15.232 1.00 97.00 424 VAL A CA 1
ATOM 3351 C C . VAL A 1 424 ? 0.622 4.039 -14.748 1.00 97.00 424 VAL A C 1
ATOM 3353 O O . VAL A 1 424 ? 0.938 2.941 -15.200 1.00 97.00 424 VAL A O 1
ATOM 3356 N N . SER A 1 425 ? 1.370 4.678 -13.851 1.00 96.50 425 SER A N 1
ATOM 3357 C CA . SER A 1 425 ? 2.579 4.070 -13.300 1.00 96.50 425 SER A CA 1
ATOM 3358 C C . SER A 1 425 ? 2.241 2.922 -12.341 1.00 96.50 425 SER A C 1
ATOM 3360 O O . SER A 1 425 ? 1.106 2.780 -11.874 1.00 96.50 425 SER A O 1
ATOM 3362 N N . ALA A 1 426 ? 3.229 2.072 -12.056 1.00 97.50 426 ALA A N 1
ATOM 3363 C CA . ALA A 1 426 ? 3.039 0.913 -11.188 1.00 97.50 426 ALA A CA 1
ATOM 3364 C C . ALA A 1 426 ? 2.643 1.330 -9.762 1.00 97.50 426 ALA A C 1
ATOM 3366 O O . ALA A 1 426 ? 1.737 0.733 -9.179 1.00 97.50 426 ALA A O 1
ATOM 3367 N N . GLU A 1 427 ? 3.282 2.374 -9.232 1.00 97.31 427 GLU A N 1
ATOM 3368 C CA . GLU A 1 427 ? 3.002 2.926 -7.910 1.00 97.31 427 GLU A CA 1
ATOM 3369 C C . GLU A 1 427 ? 1.619 3.582 -7.832 1.00 97.31 427 GLU A C 1
ATOM 3371 O O . GLU A 1 427 ? 0.915 3.386 -6.845 1.00 97.31 427 GLU A O 1
ATOM 3376 N N . ASP A 1 428 ? 1.175 4.269 -8.888 1.00 98.38 428 ASP A N 1
ATOM 3377 C CA . ASP A 1 428 ? -0.153 4.889 -8.921 1.00 98.38 428 ASP A CA 1
ATOM 3378 C C . ASP A 1 428 ? -1.255 3.838 -8.966 1.00 98.38 428 ASP A C 1
ATOM 3380 O O . ASP A 1 428 ? -2.227 3.914 -8.213 1.00 98.38 428 ASP A O 1
ATOM 3384 N N . ALA A 1 429 ? -1.084 2.806 -9.794 1.00 98.62 429 ALA A N 1
ATOM 3385 C CA . ALA A 1 429 ? -2.021 1.695 -9.826 1.00 98.62 429 ALA A CA 1
ATOM 3386 C C . ALA A 1 429 ? -2.053 0.935 -8.488 1.00 98.62 429 ALA A C 1
ATOM 3388 O O . ALA A 1 429 ? -3.130 0.558 -8.028 1.00 98.62 429 ALA A O 1
ATOM 3389 N N . TYR A 1 430 ? -0.898 0.741 -7.841 1.00 98.62 430 TYR A N 1
ATOM 3390 C CA . TYR A 1 430 ? -0.826 0.158 -6.501 1.00 98.62 430 TYR A CA 1
ATOM 3391 C C . TYR A 1 430 ? -1.585 1.005 -5.475 1.00 98.62 430 TYR A C 1
ATOM 3393 O O . TYR A 1 430 ? -2.397 0.466 -4.723 1.00 98.62 430 TYR A O 1
ATOM 3401 N N . CYS A 1 431 ? -1.371 2.324 -5.464 1.00 98.62 431 CYS A N 1
ATOM 3402 C CA . CYS A 1 431 ? -2.047 3.228 -4.540 1.00 98.62 431 CYS A CA 1
ATOM 3403 C C . CYS A 1 431 ? -3.563 3.219 -4.745 1.00 98.62 431 CYS A C 1
ATOM 3405 O O . CYS A 1 431 ? -4.294 3.087 -3.767 1.00 98.62 431 CYS A O 1
ATOM 3407 N N . LEU A 1 432 ? -4.040 3.250 -5.993 1.00 98.81 432 LEU A N 1
ATOM 3408 C CA . LEU A 1 432 ? -5.469 3.131 -6.290 1.00 98.81 432 LEU A CA 1
ATOM 3409 C C . LEU A 1 432 ? -6.066 1.836 -5.718 1.00 98.81 432 LEU A C 1
ATOM 3411 O O . LEU A 1 432 ? -7.128 1.882 -5.117 1.00 98.81 432 LEU A O 1
ATOM 3415 N N . VAL A 1 433 ? -5.378 0.693 -5.812 1.00 98.62 433 VAL A N 1
ATOM 3416 C CA . VAL A 1 433 ? -5.849 -0.558 -5.182 1.00 98.62 433 VAL A CA 1
ATOM 3417 C C . VAL A 1 433 ? -5.792 -0.476 -3.652 1.00 98.62 433 VAL A C 1
ATOM 3419 O O . VAL A 1 433 ? -6.723 -0.911 -2.974 1.00 98.62 433 VAL A O 1
ATOM 3422 N N . ALA A 1 434 ? -4.714 0.079 -3.097 1.00 98.06 434 ALA A N 1
ATOM 3423 C CA . ALA A 1 434 ? -4.474 0.178 -1.659 1.00 98.06 434 ALA A CA 1
ATOM 3424 C C . ALA A 1 434 ? -5.548 0.973 -0.916 1.00 98.06 434 ALA A C 1
ATOM 3426 O O . ALA A 1 434 ? -5.971 0.556 0.166 1.00 98.06 434 ALA A O 1
ATOM 3427 N N . ILE A 1 435 ? -6.016 2.076 -1.505 1.00 98.12 435 ILE A N 1
ATOM 3428 C CA . ILE A 1 435 ? -7.060 2.922 -0.917 1.00 98.12 435 ILE A CA 1
ATOM 3429 C C . ILE A 1 435 ? -8.346 2.129 -0.637 1.00 98.12 435 ILE A C 1
ATOM 3431 O O . ILE A 1 435 ? -8.990 2.371 0.380 1.00 98.12 435 ILE A O 1
ATOM 3435 N N . SER A 1 436 ? -8.669 1.110 -1.443 1.00 97.56 436 SER A N 1
ATOM 3436 C CA . SER A 1 436 ? -9.826 0.216 -1.245 1.00 97.56 436 SER A CA 1
ATOM 3437 C C . SER A 1 436 ? -9.894 -0.434 0.145 1.00 97.56 436 SER A C 1
ATOM 3439 O O . SER A 1 436 ? -10.979 -0.817 0.581 1.00 97.56 436 SER A O 1
ATOM 3441 N N . GLY A 1 437 ? -8.749 -0.593 0.819 1.00 97.12 437 GLY A N 1
ATOM 3442 C CA . GLY A 1 437 ? -8.652 -1.151 2.170 1.00 97.12 437 GLY A CA 1
ATOM 3443 C C . GLY A 1 437 ? -8.612 -0.111 3.296 1.00 97.12 437 GLY A C 1
ATOM 3444 O O . GLY A 1 437 ? -8.461 -0.507 4.450 1.00 97.12 437 GLY A O 1
ATOM 3445 N N . LEU A 1 438 ? -8.690 1.187 2.975 1.00 97.06 438 LEU A N 1
ATOM 3446 C CA . LEU A 1 438 ? -8.574 2.317 3.912 1.00 97.06 438 LEU A CA 1
ATOM 3447 C C . LEU A 1 438 ? -9.843 3.181 3.992 1.00 97.06 438 LEU A C 1
ATOM 3449 O O . LEU A 1 438 ? -9.963 3.987 4.918 1.00 97.06 438 LEU A O 1
ATOM 3453 N N . ILE A 1 439 ? -10.761 3.050 3.029 1.00 97.50 439 ILE A N 1
ATOM 3454 C CA . ILE A 1 439 ? -11.984 3.858 2.913 1.00 97.50 439 ILE A CA 1
ATOM 3455 C C . ILE A 1 439 ? -13.208 2.983 2.581 1.00 97.50 439 ILE A C 1
ATOM 3457 O O . ILE A 1 439 ? -13.041 1.857 2.103 1.00 97.50 439 ILE A O 1
ATOM 3461 N N . PRO A 1 440 ? -14.442 3.482 2.789 1.00 96.75 440 PRO A N 1
ATOM 3462 C CA . PRO A 1 440 ? -15.668 2.796 2.387 1.00 96.75 440 PRO A CA 1
ATOM 3463 C C . PRO A 1 440 ? -15.703 2.498 0.890 1.00 96.75 440 PRO A C 1
ATOM 3465 O O . PRO A 1 440 ? -15.193 3.264 0.063 1.00 96.75 440 PRO A O 1
ATOM 3468 N N . LYS A 1 441 ? -16.338 1.383 0.518 1.00 96.94 441 LYS A N 1
ATOM 3469 C CA . LYS A 1 441 ? -16.294 0.905 -0.867 1.00 96.94 441 LYS A CA 1
ATOM 3470 C C . LYS A 1 441 ? -17.073 1.807 -1.824 1.00 96.94 441 LYS A C 1
ATOM 3472 O O . LYS A 1 441 ? -16.700 1.911 -2.988 1.00 96.94 441 LYS A O 1
ATOM 3477 N N . GLU A 1 442 ? -18.093 2.506 -1.339 1.00 96.88 442 GLU A N 1
ATOM 3478 C CA . GLU A 1 442 ? -18.821 3.542 -2.071 1.00 96.88 442 GLU A CA 1
ATOM 3479 C C . GLU A 1 442 ? -17.893 4.675 -2.510 1.00 96.88 442 GLU A C 1
ATOM 3481 O O . GLU A 1 442 ? -17.892 5.070 -3.676 1.00 96.88 442 GLU A O 1
ATOM 3486 N N . GLU A 1 443 ? -17.066 5.169 -1.588 1.00 97.19 443 GLU A N 1
ATOM 3487 C CA . GLU A 1 443 ? -16.136 6.262 -1.860 1.00 97.19 443 GLU A CA 1
ATOM 3488 C C . GLU A 1 443 ? -15.011 5.810 -2.798 1.00 97.19 443 GLU A C 1
ATOM 3490 O O . GLU A 1 443 ? -14.661 6.525 -3.737 1.00 97.19 443 GLU A O 1
ATOM 3495 N N . HIS A 1 444 ? -14.506 4.589 -2.613 1.00 98.56 444 HIS A N 1
ATOM 3496 C CA . HIS A 1 444 ? -13.508 4.011 -3.506 1.00 98.56 444 HIS A CA 1
ATOM 3497 C C . HIS A 1 444 ? -14.047 3.766 -4.927 1.00 98.56 444 HIS A C 1
ATOM 3499 O O . HIS A 1 444 ? -13.347 4.025 -5.907 1.00 98.56 444 HIS A O 1
ATOM 3505 N N . ASN A 1 445 ? -15.301 3.322 -5.065 1.00 98.44 445 ASN A N 1
ATOM 3506 C CA . ASN A 1 445 ? -15.951 3.211 -6.370 1.00 98.44 445 ASN A CA 1
ATOM 3507 C C . ASN A 1 445 ? -16.050 4.574 -7.055 1.00 98.44 445 ASN A C 1
ATOM 3509 O O . ASN A 1 445 ? -15.679 4.677 -8.220 1.00 98.44 445 ASN A O 1
ATOM 3513 N N . LEU A 1 446 ? -16.471 5.619 -6.333 1.00 97.69 446 LEU A N 1
ATOM 3514 C CA . LEU A 1 446 ? -16.539 6.971 -6.888 1.00 97.69 446 LEU A CA 1
ATOM 3515 C C . LEU A 1 446 ? -15.154 7.480 -7.330 1.00 97.69 446 LEU A C 1
ATOM 3517 O O . LEU A 1 446 ? -15.032 8.087 -8.398 1.00 97.69 446 LEU A O 1
ATOM 3521 N N . LEU A 1 447 ? -14.112 7.223 -6.533 1.00 98.25 447 LEU A N 1
ATOM 3522 C CA . LEU A 1 447 ? -12.730 7.552 -6.886 1.00 98.25 447 LEU A CA 1
ATOM 3523 C C . LEU A 1 447 ? -12.339 6.880 -8.209 1.00 98.25 447 LEU A C 1
ATOM 3525 O O . LEU A 1 447 ? -11.944 7.572 -9.146 1.00 98.25 447 LEU A O 1
ATOM 3529 N N . LEU A 1 448 ? -12.505 5.557 -8.321 1.00 98.75 448 LEU A N 1
ATOM 3530 C CA . LEU A 1 448 ? -12.167 4.808 -9.537 1.00 98.75 448 LEU A CA 1
ATOM 3531 C C . LEU A 1 448 ? -12.998 5.246 -10.753 1.00 98.75 448 LEU A C 1
ATOM 3533 O O . LEU A 1 448 ? -12.447 5.437 -11.835 1.00 98.75 448 LEU A O 1
ATOM 3537 N N . GLU A 1 449 ? -14.301 5.473 -10.582 1.00 98.44 449 GLU A N 1
ATOM 3538 C CA . GLU A 1 449 ? -15.185 5.993 -11.635 1.00 98.44 449 GLU A CA 1
ATOM 3539 C C . GLU A 1 449 ? -14.750 7.368 -12.146 1.00 98.44 449 GLU A C 1
ATOM 3541 O O . GLU A 1 449 ? -14.947 7.679 -13.321 1.00 98.44 449 GLU A O 1
ATOM 3546 N N . THR A 1 450 ? -14.126 8.172 -11.283 1.00 97.88 450 THR A N 1
ATOM 3547 C CA . THR A 1 450 ? -13.587 9.483 -11.648 1.00 97.88 450 THR A CA 1
ATOM 3548 C C . THR A 1 450 ? -12.252 9.349 -12.379 1.00 97.88 450 THR A C 1
ATOM 3550 O O . THR A 1 450 ? -12.080 9.918 -13.458 1.00 97.88 450 THR A O 1
ATOM 3553 N N . VAL A 1 451 ? -11.302 8.588 -11.827 1.00 98.44 451 VAL A N 1
ATOM 3554 C CA . VAL A 1 451 ? -9.917 8.579 -12.329 1.00 98.44 451 VAL A CA 1
ATOM 3555 C C . VAL A 1 451 ? -9.715 7.702 -13.559 1.00 98.44 451 VAL A C 1
ATOM 3557 O O . VAL A 1 451 ? -8.908 8.059 -14.413 1.00 98.44 451 VAL A O 1
ATOM 3560 N N . LEU A 1 452 ? -10.434 6.583 -13.711 1.00 98.69 452 LEU A N 1
ATOM 3561 C CA . LEU A 1 452 ? -10.212 5.661 -14.834 1.00 98.69 452 LEU A CA 1
ATOM 3562 C C . LEU A 1 452 ? -10.464 6.325 -16.204 1.00 98.69 452 LEU A C 1
ATOM 3564 O O . LEU A 1 452 ? -9.604 6.200 -17.085 1.00 98.69 452 LEU A O 1
ATOM 3568 N N . PRO A 1 453 ? -11.553 7.098 -16.413 1.00 98.06 453 PRO A N 1
ATOM 3569 C CA . PRO A 1 453 ? -11.725 7.880 -17.636 1.00 98.06 453 PRO A CA 1
ATOM 3570 C C . PRO A 1 453 ? -10.622 8.925 -17.839 1.00 98.06 453 PRO A C 1
ATOM 3572 O O . PRO A 1 453 ? -10.142 9.092 -18.962 1.00 98.06 453 PRO A O 1
ATOM 3575 N N . MET A 1 454 ? -10.188 9.601 -16.767 1.00 98.06 454 MET A N 1
ATOM 3576 C CA . MET A 1 454 ? -9.121 10.606 -16.836 1.00 98.06 454 MET A CA 1
ATOM 3577 C C . MET A 1 454 ? -7.802 9.972 -17.292 1.00 98.06 454 MET A C 1
ATOM 3579 O O . MET A 1 454 ? -7.177 10.487 -18.220 1.00 98.06 454 MET A O 1
ATOM 3583 N N . ILE A 1 455 ? -7.431 8.819 -16.722 1.00 98.25 455 ILE A N 1
ATOM 3584 C CA . ILE A 1 455 ? -6.235 8.045 -17.088 1.00 98.25 455 ILE A CA 1
ATOM 3585 C C . ILE A 1 455 ? -6.280 7.669 -18.571 1.00 98.25 455 ILE A C 1
ATOM 3587 O O . ILE A 1 455 ? -5.322 7.919 -19.301 1.00 98.25 455 ILE A O 1
ATOM 3591 N N . ARG A 1 456 ? -7.412 7.133 -19.051 1.00 97.19 456 ARG A N 1
ATOM 3592 C CA . ARG A 1 456 ? -7.590 6.766 -20.469 1.00 97.19 456 ARG A CA 1
ATOM 3593 C C . ARG A 1 456 ? -7.496 7.967 -21.414 1.00 97.19 456 ARG A C 1
ATOM 3595 O O . ARG A 1 456 ? -7.136 7.798 -22.576 1.00 97.19 456 ARG A O 1
ATOM 3602 N N . SER A 1 457 ? -7.832 9.160 -20.930 1.00 95.69 457 SER A N 1
ATOM 3603 C CA . SER A 1 457 ? -7.816 10.400 -21.710 1.00 95.69 457 SER A CA 1
ATOM 3604 C C . SER A 1 457 ? -6.486 11.163 -21.679 1.00 95.69 457 SER A C 1
ATOM 3606 O O . SER A 1 457 ? -6.385 12.195 -22.343 1.00 95.69 457 SER A O 1
ATOM 3608 N N . ARG A 1 458 ? -5.468 10.684 -20.943 1.00 93.31 458 ARG A N 1
ATOM 3609 C CA . ARG A 1 458 ? -4.147 11.333 -20.888 1.00 93.31 458 ARG A CA 1
ATOM 3610 C C . ARG A 1 458 ? -3.548 11.478 -22.289 1.00 93.31 458 ARG A C 1
ATOM 3612 O O . ARG A 1 458 ? -3.418 10.508 -23.033 1.00 93.31 458 ARG A O 1
ATOM 3619 N N . THR A 1 459 ? -3.152 12.701 -22.637 1.00 86.38 459 THR A N 1
ATOM 3620 C CA . THR A 1 459 ? -2.536 13.033 -23.938 1.00 86.38 459 THR A CA 1
ATOM 3621 C C . THR A 1 459 ? -1.034 13.292 -23.852 1.00 86.38 459 THR A C 1
ATOM 3623 O O . THR A 1 459 ? -0.348 13.343 -24.869 1.00 86.38 459 THR A O 1
ATOM 3626 N N . ASP A 1 460 ? -0.536 13.521 -22.646 1.00 86.12 460 ASP A N 1
ATOM 3627 C CA . ASP A 1 460 ? 0.848 13.846 -22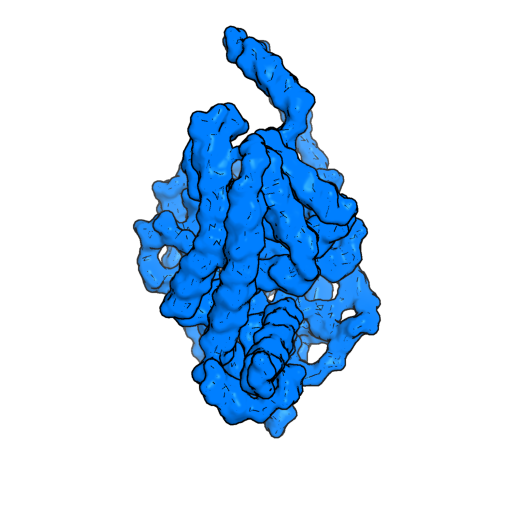.311 1.00 86.12 460 ASP A CA 1
ATOM 3628 C C . ASP A 1 460 ? 1.700 12.601 -22.012 1.00 86.12 460 ASP A C 1
ATOM 3630 O O . ASP A 1 460 ? 2.922 12.639 -22.179 1.00 86.12 460 ASP A O 1
ATOM 3634 N N . ALA A 1 461 ? 1.060 11.484 -21.656 1.00 87.31 461 ALA A N 1
ATOM 3635 C CA . ALA A 1 461 ? 1.703 10.190 -21.464 1.00 87.31 461 ALA A CA 1
ATOM 3636 C C . ALA A 1 461 ? 2.323 9.663 -22.770 1.00 87.31 461 ALA A C 1
ATOM 3638 O O . ALA A 1 461 ? 1.653 9.521 -23.798 1.00 87.31 461 ALA A O 1
ATOM 3639 N N . LYS A 1 462 ? 3.617 9.330 -22.727 1.00 87.69 462 LYS A N 1
ATOM 3640 C CA . LYS A 1 462 ? 4.351 8.772 -23.867 1.00 87.69 462 LYS A CA 1
ATOM 3641 C C . LYS A 1 462 ? 4.631 7.296 -23.645 1.00 87.69 462 LYS A C 1
ATOM 3643 O O . LYS A 1 462 ? 5.173 6.908 -22.617 1.00 87.69 462 LYS A O 1
ATOM 3648 N N . LYS A 1 463 ? 4.308 6.487 -24.654 1.00 92.69 463 LYS A N 1
ATOM 3649 C CA . LYS A 1 463 ? 4.776 5.105 -24.722 1.00 92.69 463 LYS A CA 1
ATOM 3650 C C . LYS A 1 463 ? 6.285 5.106 -24.959 1.00 92.69 463 LYS A C 1
ATOM 3652 O O . LYS A 1 463 ? 6.755 5.662 -25.952 1.00 92.69 463 LYS A O 1
ATOM 3657 N N . GLU A 1 464 ? 7.007 4.478 -24.049 1.00 90.00 464 GLU A N 1
ATOM 3658 C CA . GLU A 1 464 ? 8.441 4.233 -24.114 1.00 90.00 464 GLU A CA 1
ATOM 3659 C C . GLU A 1 464 ? 8.702 2.771 -24.487 1.00 90.00 464 GLU A C 1
ATOM 3661 O O . GLU A 1 464 ? 7.798 1.931 -24.449 1.00 90.00 464 GLU A O 1
ATOM 3666 N N . ASP A 1 465 ? 9.940 2.480 -24.871 1.00 88.31 465 ASP A N 1
ATOM 3667 C CA . ASP A 1 465 ? 10.392 1.125 -25.169 1.00 88.31 465 ASP A CA 1
ATOM 3668 C C . ASP A 1 465 ? 10.906 0.478 -23.877 1.00 88.31 465 ASP A C 1
ATOM 3670 O O . ASP A 1 465 ? 12.097 0.515 -23.573 1.00 88.31 465 ASP A O 1
ATOM 3674 N N . ARG A 1 466 ? 9.970 0.004 -23.048 1.00 91.69 466 ARG A N 1
ATOM 3675 C CA . ARG A 1 466 ? 10.255 -0.684 -21.782 1.00 91.69 466 ARG A CA 1
ATOM 3676 C C . ARG A 1 466 ? 9.697 -2.096 -21.822 1.00 91.69 466 ARG A C 1
ATOM 3678 O O . ARG A 1 466 ? 8.577 -2.305 -22.295 1.00 91.69 466 ARG A O 1
ATOM 3685 N N . ILE A 1 467 ? 10.452 -3.021 -21.240 1.00 95.12 467 ILE A N 1
ATOM 3686 C CA . ILE A 1 467 ? 10.051 -4.417 -21.076 1.00 95.12 467 ILE A CA 1
ATOM 3687 C C . ILE A 1 467 ? 8.785 -4.502 -20.221 1.00 95.12 467 ILE A C 1
ATOM 3689 O O . ILE A 1 467 ? 8.644 -3.824 -19.195 1.00 95.12 467 ILE A O 1
ATOM 3693 N N . ARG A 1 468 ? 7.856 -5.352 -20.649 1.00 97.62 468 ARG A N 1
ATOM 3694 C CA . ARG A 1 468 ? 6.610 -5.651 -19.938 1.00 97.62 468 ARG A CA 1
ATOM 3695 C C . ARG A 1 468 ? 6.838 -6.805 -18.974 1.00 97.62 468 ARG A C 1
ATOM 3697 O O . ARG A 1 468 ? 7.301 -7.862 -19.393 1.00 97.62 468 ARG A O 1
ATOM 3704 N N . ILE A 1 469 ? 6.495 -6.630 -17.701 1.00 98.06 469 ILE A N 1
ATOM 3705 C CA . ILE A 1 469 ? 6.736 -7.643 -16.670 1.00 98.06 469 ILE A CA 1
ATOM 3706 C C . ILE A 1 469 ? 5.492 -7.978 -15.853 1.00 98.06 469 ILE A C 1
ATOM 3708 O O . ILE A 1 469 ? 4.633 -7.121 -15.629 1.00 98.06 469 ILE A O 1
ATOM 3712 N N . VAL A 1 470 ? 5.439 -9.220 -15.369 1.00 98.19 470 VAL A N 1
ATOM 3713 C CA . VAL A 1 470 ? 4.576 -9.619 -14.247 1.00 98.19 470 VAL A CA 1
ATOM 3714 C C . VAL A 1 470 ? 5.380 -9.526 -12.953 1.00 98.19 470 VAL A C 1
ATOM 3716 O O . VAL A 1 470 ? 6.484 -10.067 -12.882 1.00 98.19 470 VAL A O 1
ATOM 3719 N N . PHE A 1 471 ? 4.843 -8.849 -11.936 1.00 97.69 471 PHE A N 1
ATOM 3720 C CA . PHE A 1 471 ? 5.431 -8.820 -10.593 1.00 97.69 471 PHE A CA 1
ATOM 3721 C C . PHE A 1 471 ? 4.743 -9.854 -9.694 1.00 97.69 471 PHE A C 1
ATOM 3723 O O . PHE A 1 471 ? 3.547 -9.760 -9.444 1.00 97.69 471 PHE A O 1
ATOM 3730 N N . GLU A 1 472 ? 5.487 -10.828 -9.186 1.00 96.50 472 GLU A N 1
ATOM 3731 C CA . GLU A 1 472 ? 4.949 -11.918 -8.369 1.00 96.50 472 GLU A CA 1
ATOM 3732 C C . GLU A 1 472 ? 5.651 -11.959 -7.007 1.00 96.50 472 GLU A C 1
ATOM 3734 O O . GLU A 1 472 ? 6.854 -11.714 -6.929 1.00 96.50 472 GLU A O 1
ATOM 3739 N N . GLY A 1 473 ? 4.937 -12.299 -5.932 1.00 93.62 473 GLY A N 1
ATOM 3740 C CA . GLY A 1 473 ? 5.494 -12.502 -4.592 1.00 93.62 473 GLY A CA 1
ATOM 3741 C C . GLY A 1 473 ? 5.085 -11.474 -3.536 1.00 93.62 473 GLY A C 1
ATOM 3742 O O . GLY A 1 473 ? 5.488 -11.611 -2.379 1.00 93.62 473 GLY A O 1
ATOM 3743 N N . GLY A 1 474 ? 4.268 -10.477 -3.890 1.00 94.25 474 GLY A N 1
ATOM 3744 C CA . GLY A 1 474 ? 3.748 -9.453 -2.978 1.00 94.25 474 GLY A CA 1
ATOM 3745 C C . GLY A 1 474 ? 2.303 -9.687 -2.521 1.00 94.25 474 GLY A C 1
ATOM 3746 O O . GLY A 1 474 ? 1.617 -8.752 -2.107 1.00 94.25 474 GLY A O 1
ATOM 3747 N N . PHE A 1 475 ? 1.814 -10.928 -2.575 1.00 94.12 475 PHE A N 1
ATOM 3748 C CA . PHE A 1 475 ? 0.437 -11.295 -2.215 1.00 94.12 475 PHE A CA 1
ATOM 3749 C C . PHE A 1 475 ? 0.010 -10.994 -0.767 1.00 94.12 475 PHE A C 1
ATOM 3751 O O . PHE A 1 475 ? -1.189 -10.885 -0.497 1.00 94.12 475 PHE A O 1
ATOM 3758 N N . CYS A 1 476 ? 0.951 -10.920 0.181 1.00 94.50 476 CYS A N 1
ATOM 3759 C CA . CYS A 1 476 ? 0.668 -10.753 1.610 1.00 94.50 476 CYS A CA 1
ATOM 3760 C C . CYS A 1 476 ? 1.392 -9.529 2.176 1.00 94.50 476 CYS A C 1
ATOM 3762 O O . CYS A 1 476 ? 0.773 -8.478 2.337 1.00 94.50 476 CYS A O 1
ATOM 3764 N N . GLU A 1 477 ? 2.691 -9.641 2.457 1.00 95.31 477 GLU A N 1
ATOM 3765 C CA . GLU A 1 477 ? 3.512 -8.467 2.769 1.00 95.31 477 GLU A CA 1
ATOM 3766 C C . GLU A 1 477 ? 3.710 -7.638 1.501 1.00 95.31 477 GLU A C 1
ATOM 3768 O O . GLU A 1 477 ? 3.902 -8.196 0.421 1.00 95.31 477 GLU A O 1
ATOM 3773 N N . GLN A 1 478 ? 3.596 -6.317 1.626 1.00 95.19 478 GLN A N 1
ATOM 3774 C CA . GLN A 1 478 ? 3.707 -5.413 0.488 1.00 95.19 478 GLN A CA 1
ATOM 3775 C C . GLN A 1 478 ? 5.127 -4.847 0.406 1.00 95.19 478 GLN A C 1
ATOM 3777 O O . GLN A 1 478 ? 5.684 -4.470 1.440 1.00 95.19 478 GLN A O 1
ATOM 3782 N N . PRO A 1 479 ? 5.728 -4.766 -0.793 1.00 94.75 479 PRO A N 1
ATOM 3783 C CA . PRO A 1 479 ? 7.007 -4.101 -0.948 1.00 94.75 479 PRO A CA 1
ATOM 3784 C C . PRO A 1 479 ? 6.880 -2.600 -0.640 1.00 94.75 479 PRO A C 1
ATOM 3786 O O . PRO A 1 479 ? 5.806 -2.020 -0.837 1.00 94.75 479 PRO A O 1
ATOM 3789 N N . PRO A 1 480 ? 7.974 -1.947 -0.207 1.00 93.12 480 PRO A N 1
ATOM 3790 C CA . PRO A 1 480 ? 8.000 -0.497 -0.050 1.00 93.12 480 PRO A CA 1
ATOM 3791 C C . PRO A 1 480 ? 7.567 0.207 -1.341 1.00 93.12 480 PRO A C 1
ATOM 3793 O O . PRO A 1 480 ? 7.923 -0.230 -2.439 1.00 93.12 480 PRO A O 1
ATOM 3796 N N . LEU A 1 481 ? 6.855 1.332 -1.226 1.00 92.50 481 LEU A N 1
ATOM 3797 C CA . LEU A 1 481 ? 6.365 2.068 -2.397 1.00 92.50 481 LEU A CA 1
ATOM 3798 C C . LEU A 1 481 ? 7.510 2.509 -3.323 1.00 92.50 481 LEU A C 1
ATOM 3800 O O . LEU A 1 481 ? 7.376 2.457 -4.544 1.00 92.50 481 LEU A O 1
ATOM 3804 N N . ASP A 1 482 ? 8.663 2.856 -2.751 1.00 91.81 482 ASP A N 1
ATOM 3805 C CA . ASP A 1 482 ? 9.874 3.189 -3.504 1.00 91.81 482 ASP A CA 1
ATOM 3806 C C . ASP A 1 482 ? 10.427 2.008 -4.319 1.00 91.81 482 ASP A C 1
ATOM 3808 O O . ASP A 1 482 ? 10.965 2.225 -5.404 1.00 91.81 482 ASP A O 1
ATOM 3812 N N . LEU A 1 483 ? 10.247 0.760 -3.864 1.00 93.62 483 LEU A N 1
ATOM 3813 C CA . LEU A 1 483 ? 10.603 -0.424 -4.653 1.00 93.62 483 LEU A CA 1
ATOM 3814 C C . LEU A 1 483 ? 9.672 -0.561 -5.859 1.00 93.62 483 LEU A C 1
ATOM 3816 O O . LEU A 1 483 ? 10.145 -0.772 -6.973 1.00 93.62 483 LEU A O 1
ATOM 3820 N N . ILE A 1 484 ? 8.360 -0.400 -5.653 1.00 95.75 484 ILE A N 1
ATOM 3821 C CA . ILE A 1 484 ? 7.366 -0.447 -6.738 1.00 95.75 484 ILE A CA 1
ATOM 3822 C C . ILE A 1 484 ? 7.660 0.653 -7.764 1.00 95.75 484 ILE A C 1
ATOM 3824 O O . ILE A 1 484 ? 7.668 0.389 -8.966 1.00 95.75 484 ILE A O 1
ATOM 3828 N N . ARG A 1 485 ? 7.959 1.868 -7.290 1.00 94.38 485 ARG A N 1
ATOM 3829 C CA . ARG A 1 485 ? 8.336 3.010 -8.129 1.00 94.38 485 ARG A CA 1
ATOM 3830 C C . ARG A 1 485 ? 9.613 2.728 -8.919 1.00 94.38 485 ARG A C 1
ATOM 3832 O O . ARG A 1 485 ? 9.639 2.982 -10.117 1.00 94.38 485 ARG A O 1
ATOM 3839 N N . MET A 1 486 ? 10.648 2.180 -8.280 1.00 93.62 486 MET A N 1
ATOM 3840 C CA . MET A 1 486 ? 11.897 1.802 -8.951 1.00 93.62 486 MET A CA 1
ATOM 3841 C C . MET A 1 486 ? 11.635 0.784 -10.069 1.00 93.62 486 MET A C 1
ATOM 3843 O O . MET A 1 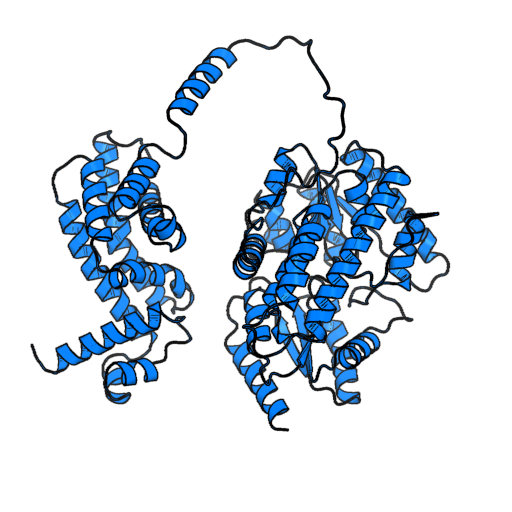486 ? 12.049 1.001 -11.205 1.00 93.62 486 MET A O 1
ATOM 3847 N N . VAL A 1 487 ? 10.857 -0.268 -9.794 1.00 94.62 487 VAL A N 1
ATOM 3848 C CA . VAL A 1 487 ? 10.475 -1.259 -10.813 1.00 94.62 487 VAL A CA 1
ATOM 3849 C C . VAL A 1 487 ? 9.679 -0.608 -11.952 1.00 94.62 487 VAL A C 1
ATOM 3851 O O . VAL A 1 487 ? 9.957 -0.874 -13.119 1.00 94.62 487 VAL A O 1
ATOM 3854 N N . GLY A 1 488 ? 8.718 0.267 -11.639 1.00 93.69 488 GLY A N 1
ATOM 3855 C CA . GLY A 1 488 ? 7.889 0.968 -12.627 1.00 93.69 488 GLY A CA 1
ATOM 3856 C C . GLY A 1 488 ? 8.639 2.008 -13.471 1.00 93.69 488 GLY A C 1
ATOM 3857 O O . GLY A 1 488 ? 8.203 2.346 -14.574 1.00 93.69 488 GLY A O 1
ATOM 3858 N N . GLN A 1 489 ? 9.776 2.516 -12.991 1.00 90.38 489 GLN A N 1
ATOM 3859 C CA . GLN A 1 489 ? 10.656 3.401 -13.758 1.00 90.38 489 GLN A CA 1
ATOM 3860 C C . GLN A 1 489 ? 11.463 2.637 -14.812 1.00 90.38 489 GLN A C 1
ATOM 3862 O O . GLN A 1 489 ? 11.701 3.179 -15.890 1.00 90.38 489 GLN A O 1
ATOM 3867 N N . THR A 1 490 ? 11.814 1.382 -14.538 1.00 89.38 490 THR A N 1
ATOM 3868 C CA . THR A 1 490 ? 12.589 0.537 -15.458 1.00 89.38 490 THR A CA 1
ATOM 3869 C C . THR A 1 490 ? 11.691 -0.277 -16.396 1.00 89.38 490 THR A C 1
ATOM 3871 O O . THR A 1 490 ? 12.025 -0.467 -17.565 1.00 89.38 490 THR A O 1
ATOM 3874 N N . CYS A 1 491 ? 10.523 -0.718 -15.922 1.00 94.38 491 CYS A N 1
ATOM 3875 C CA . CYS A 1 491 ? 9.655 -1.673 -16.616 1.00 94.38 491 CYS A CA 1
ATOM 3876 C C . CYS A 1 491 ? 8.194 -1.209 -16.658 1.00 94.38 491 CYS A C 1
ATOM 3878 O O . CYS A 1 491 ? 7.742 -0.421 -15.830 1.00 94.38 491 CYS A O 1
ATOM 3880 N N . TYR A 1 492 ? 7.410 -1.783 -17.569 1.00 97.56 492 TYR A N 1
ATOM 3881 C CA . TYR A 1 492 ? 5.953 -1.747 -17.468 1.00 97.56 492 TYR A CA 1
ATOM 3882 C C . TYR A 1 492 ? 5.454 -2.929 -16.635 1.00 97.56 492 TYR A C 1
ATOM 3884 O O . TYR A 1 492 ? 5.511 -4.068 -17.090 1.00 97.56 492 TYR A O 1
ATOM 3892 N N . VAL A 1 493 ? 4.928 -2.669 -15.435 1.00 98.06 493 VAL A N 1
ATOM 3893 C CA . VAL A 1 493 ? 4.267 -3.695 -14.607 1.00 98.06 493 VAL A CA 1
ATOM 3894 C C . VAL A 1 493 ? 2.851 -3.920 -15.135 1.00 98.06 493 VAL A C 1
ATOM 3896 O O . VAL A 1 493 ? 1.937 -3.151 -14.829 1.00 98.06 493 VAL A O 1
ATOM 3899 N N . VAL A 1 494 ? 2.676 -4.948 -15.964 1.00 98.38 494 VAL A N 1
ATOM 3900 C CA . VAL A 1 494 ? 1.429 -5.188 -16.715 1.00 98.38 494 VAL A CA 1
ATOM 3901 C C . VAL A 1 494 ? 0.439 -6.086 -15.979 1.00 98.38 494 VAL A C 1
ATOM 3903 O O . VAL A 1 494 ? -0.754 -6.041 -16.265 1.00 98.38 494 VAL A O 1
ATOM 3906 N N . ASP A 1 495 ? 0.922 -6.856 -15.008 1.00 97.62 495 ASP A N 1
ATOM 3907 C CA . ASP A 1 495 ? 0.135 -7.629 -14.049 1.00 97.62 495 ASP A CA 1
ATOM 3908 C C . ASP A 1 495 ? 0.974 -7.812 -12.768 1.00 97.62 495 ASP A C 1
ATOM 3910 O O . ASP A 1 495 ? 2.205 -7.719 -12.801 1.00 97.62 495 ASP A O 1
ATOM 3914 N N . ASP A 1 496 ? 0.326 -8.041 -11.630 1.00 97.19 496 ASP A N 1
ATOM 3915 C CA . ASP A 1 496 ? 0.986 -8.292 -10.351 1.00 97.19 496 ASP A CA 1
ATOM 3916 C C . ASP A 1 496 ? 0.107 -9.091 -9.375 1.00 97.19 496 ASP A C 1
ATOM 3918 O O . ASP A 1 496 ? -1.082 -9.287 -9.637 1.00 97.19 496 ASP A O 1
ATOM 3922 N N . ASP A 1 497 ? 0.667 -9.568 -8.262 1.00 95.94 497 ASP A N 1
ATOM 3923 C CA . ASP A 1 497 ? -0.064 -10.152 -7.122 1.00 95.94 497 ASP A CA 1
ATOM 3924 C C . ASP A 1 497 ? -0.132 -9.215 -5.891 1.00 95.94 497 ASP A C 1
ATOM 3926 O O . ASP A 1 497 ? -0.594 -9.618 -4.823 1.00 95.94 497 ASP A O 1
ATOM 3930 N N . LEU A 1 498 ? 0.246 -7.939 -6.032 1.00 95.88 498 LEU A N 1
ATOM 3931 C CA . LEU A 1 498 ? 0.184 -6.936 -4.966 1.00 95.88 498 LEU A CA 1
ATOM 3932 C C . LEU A 1 498 ? -1.254 -6.726 -4.503 1.00 95.88 498 LEU A C 1
ATOM 3934 O O . LEU A 1 498 ? -2.182 -6.584 -5.313 1.00 95.88 498 LEU A O 1
ATOM 3938 N N . LEU A 1 499 ? -1.441 -6.689 -3.182 1.00 95.19 499 LEU A N 1
ATOM 3939 C CA . LEU A 1 499 ? -2.750 -6.535 -2.547 1.00 95.19 499 LEU A CA 1
ATOM 3940 C C . LEU A 1 499 ? -3.821 -7.466 -3.142 1.00 95.19 499 LEU A C 1
ATOM 3942 O O . LEU A 1 499 ? -4.997 -7.095 -3.200 1.00 95.19 499 LEU A O 1
ATOM 3946 N N . ILE A 1 500 ? -3.444 -8.679 -3.582 1.00 94.88 500 ILE A N 1
ATOM 3947 C CA . ILE A 1 500 ? -4.376 -9.619 -4.225 1.00 94.88 500 ILE A CA 1
ATOM 3948 C C . ILE A 1 500 ? -5.623 -9.832 -3.363 1.00 94.88 500 ILE A C 1
ATOM 3950 O O . ILE A 1 500 ? -6.725 -9.912 -3.885 1.00 94.88 500 ILE A O 1
ATOM 3954 N N . GLY A 1 501 ? -5.490 -9.776 -2.036 1.00 94.06 501 GLY A N 1
ATOM 3955 C CA . GLY A 1 501 ? -6.593 -9.861 -1.084 1.00 94.06 501 GLY A CA 1
ATOM 3956 C C . GLY A 1 501 ? -7.690 -8.789 -1.187 1.00 94.06 501 GLY A C 1
ATOM 3957 O O . GLY A 1 501 ? -8.672 -8.896 -0.459 1.00 94.06 501 GLY A O 1
ATOM 3958 N N . LEU A 1 502 ? -7.551 -7.774 -2.045 1.00 96.44 502 LEU A N 1
ATOM 3959 C CA . LEU A 1 502 ? -8.592 -6.787 -2.379 1.00 96.44 502 LEU A CA 1
ATOM 3960 C C . LEU A 1 502 ? -9.210 -7.006 -3.775 1.00 96.44 502 LEU A C 1
ATOM 3962 O O . LEU A 1 502 ? -10.184 -6.352 -4.130 1.00 96.44 502 LEU A O 1
ATOM 3966 N N . ARG A 1 503 ? -8.659 -7.928 -4.572 1.00 95.06 503 ARG A N 1
ATOM 3967 C CA . ARG A 1 503 ? -9.034 -8.183 -5.979 1.00 95.06 503 ARG A CA 1
ATOM 3968 C C . ARG A 1 503 ? -8.982 -9.667 -6.368 1.00 95.06 503 ARG A C 1
ATOM 3970 O O . ARG A 1 503 ? -8.908 -10.017 -7.539 1.00 95.06 503 ARG A O 1
ATOM 3977 N N . TRP A 1 504 ? -8.979 -10.542 -5.370 1.00 92.81 504 TRP A N 1
ATOM 3978 C CA . TRP A 1 504 ? -8.740 -11.974 -5.514 1.00 92.81 504 TRP A CA 1
ATOM 3979 C C . TRP A 1 504 ? -9.911 -12.703 -6.175 1.00 92.81 504 TRP A C 1
ATOM 3981 O O . TRP A 1 504 ? -9.698 -13.766 -6.736 1.00 92.81 504 TRP A O 1
ATOM 3991 N N . ILE A 1 505 ? -11.128 -12.159 -6.134 1.00 95.38 505 ILE A N 1
ATOM 3992 C CA . ILE A 1 505 ? -12.272 -12.684 -6.888 1.00 95.38 505 ILE A CA 1
ATOM 3993 C C . ILE A 1 505 ? -12.276 -12.034 -8.269 1.00 95.38 505 ILE A C 1
ATOM 3995 O O . ILE A 1 505 ? -12.406 -10.815 -8.388 1.00 95.38 505 ILE A O 1
ATOM 3999 N N . LEU A 1 506 ? -12.167 -12.861 -9.305 1.00 93.19 506 LEU A N 1
ATOM 4000 C CA . LEU A 1 506 ? -11.981 -12.403 -10.682 1.00 93.19 506 LEU A CA 1
ATOM 4001 C C . LEU A 1 506 ? -13.302 -12.051 -11.384 1.00 93.19 506 LEU A C 1
ATOM 4003 O O . LEU A 1 506 ? -13.312 -11.300 -12.357 1.00 93.19 506 LEU A O 1
ATOM 4007 N N . GLU A 1 507 ? -14.430 -12.533 -10.871 1.00 94.88 507 GLU A N 1
ATOM 4008 C CA . GLU A 1 507 ? -15.752 -12.411 -11.491 1.00 94.88 507 GLU A CA 1
ATOM 4009 C C . GLU A 1 507 ? -16.796 -11.842 -10.527 1.00 94.88 507 GLU A C 1
ATOM 4011 O O . GLU A 1 507 ? -16.604 -11.806 -9.316 1.00 94.88 507 GLU A O 1
ATOM 4016 N N . ASP A 1 508 ? -17.938 -11.418 -11.057 1.00 97.06 508 ASP A N 1
ATOM 4017 C CA . ASP A 1 508 ? -19.025 -10.935 -10.212 1.00 97.06 508 ASP A CA 1
ATOM 4018 C C . ASP A 1 508 ? -19.720 -12.096 -9.479 1.00 97.06 508 ASP A C 1
ATOM 4020 O O . ASP A 1 508 ? -19.906 -13.209 -9.996 1.00 97.06 508 ASP A O 1
ATOM 4024 N N . ILE A 1 509 ? -20.108 -11.820 -8.237 1.00 98.12 509 ILE A N 1
ATOM 4025 C CA . ILE A 1 509 ? -20.812 -12.759 -7.366 1.00 98.12 509 ILE A CA 1
ATOM 4026 C C . ILE A 1 509 ? -22.324 -12.580 -7.547 1.00 98.12 509 ILE A C 1
ATOM 4028 O O . ILE A 1 509 ? -22.798 -11.443 -7.523 1.00 98.12 509 ILE A O 1
ATOM 4032 N N . PRO A 1 510 ? -23.114 -13.657 -7.698 1.00 98.12 510 PRO A N 1
ATOM 4033 C CA . PRO A 1 510 ? -24.565 -13.532 -7.774 1.00 98.12 510 PRO A CA 1
ATOM 4034 C C . PRO A 1 510 ? -25.158 -12.849 -6.530 1.00 98.12 510 PRO A C 1
ATOM 4036 O O . PRO A 1 510 ? -24.843 -13.208 -5.395 1.00 98.12 510 PRO A O 1
ATOM 4039 N N . THR A 1 511 ? -26.047 -11.880 -6.752 1.00 97.75 511 THR A N 1
ATOM 4040 C CA . THR A 1 511 ? -26.702 -11.069 -5.706 1.00 97.75 511 THR A CA 1
ATOM 4041 C C . THR A 1 511 ? -28.050 -11.641 -5.257 1.00 97.75 511 THR A C 1
ATOM 4043 O O . THR A 1 511 ? -28.771 -11.011 -4.488 1.00 97.75 511 THR A O 1
ATOM 4046 N N . GLU A 1 512 ? -28.412 -12.826 -5.745 1.00 96.50 512 GLU A N 1
ATOM 4047 C CA . GLU A 1 512 ? -29.661 -13.522 -5.442 1.00 96.50 512 GLU A CA 1
ATOM 4048 C C . GLU A 1 512 ? -29.376 -14.928 -4.896 1.00 96.50 512 GLU A C 1
ATOM 4050 O O . GLU A 1 512 ? -28.294 -15.487 -5.094 1.00 96.50 512 GLU A O 1
ATOM 4055 N N . GLY A 1 513 ? -30.371 -15.524 -4.236 1.00 96.62 513 GLY A N 1
ATOM 4056 C CA . GLY A 1 513 ? -30.257 -16.860 -3.655 1.00 96.62 513 GLY A CA 1
ATOM 4057 C C . GLY A 1 513 ? -29.521 -16.864 -2.313 1.00 96.62 513 GLY A C 1
ATOM 4058 O O . GLY A 1 513 ? -29.732 -15.981 -1.479 1.00 96.62 513 GLY A O 1
ATOM 4059 N N . ASP A 1 514 ? -28.705 -17.894 -2.093 1.00 97.62 514 ASP A N 1
ATOM 4060 C CA . ASP A 1 514 ? -27.921 -18.073 -0.870 1.00 97.62 514 ASP A CA 1
ATOM 4061 C C . ASP A 1 514 ? -26.602 -17.294 -0.968 1.00 97.62 514 ASP A C 1
ATOM 4063 O O . ASP A 1 514 ? -25.633 -17.729 -1.587 1.00 97.62 514 ASP A O 1
ATOM 4067 N N . LEU A 1 515 ? -26.583 -16.100 -0.381 1.00 98.38 515 LEU A N 1
ATOM 4068 C CA . LEU A 1 515 ? -25.498 -15.134 -0.555 1.00 98.38 515 LEU A CA 1
ATOM 4069 C C . LEU A 1 515 ? -24.189 -15.563 0.119 1.00 98.38 515 LEU A C 1
ATOM 4071 O O . LEU A 1 515 ? -23.116 -15.349 -0.444 1.00 98.38 515 LEU A O 1
ATOM 4075 N N . LEU A 1 516 ? -24.262 -16.202 1.291 1.00 98.31 516 LEU A N 1
ATOM 4076 C CA . LEU A 1 516 ? -23.075 -16.736 1.965 1.00 98.31 516 LEU A CA 1
ATOM 4077 C C . LEU A 1 516 ? -22.494 -17.914 1.182 1.00 98.31 516 LEU A C 1
ATOM 4079 O O . LEU A 1 516 ? -21.274 -18.028 1.053 1.00 98.31 516 LEU A O 1
ATOM 4083 N N . HIS A 1 517 ? -23.358 -18.752 0.604 1.00 98.06 517 HIS A N 1
ATOM 4084 C CA . HIS A 1 517 ? -22.920 -19.785 -0.324 1.00 98.06 517 HIS A CA 1
ATOM 4085 C C . HIS A 1 517 ? -22.267 -19.190 -1.576 1.00 98.06 517 HIS A C 1
ATOM 4087 O O . HIS A 1 517 ? -21.212 -19.661 -1.982 1.00 98.06 517 HIS A O 1
ATOM 4093 N N . ASN A 1 518 ? -22.835 -18.130 -2.159 1.00 98.25 518 ASN A N 1
ATOM 4094 C CA . ASN A 1 518 ? -22.266 -17.472 -3.338 1.00 98.25 518 ASN A CA 1
ATOM 4095 C C . ASN A 1 518 ? -20.871 -16.883 -3.059 1.00 98.25 518 ASN A C 1
ATOM 4097 O O . ASN A 1 518 ? -19.990 -16.980 -3.912 1.00 98.25 518 ASN A O 1
ATOM 4101 N N . LEU A 1 519 ? -20.650 -16.302 -1.873 1.00 98.12 519 LEU A N 1
ATOM 4102 C CA . LEU A 1 519 ? -19.322 -15.853 -1.432 1.00 98.12 519 LEU A CA 1
ATOM 4103 C C . LEU A 1 519 ? -18.346 -17.034 -1.309 1.00 98.12 519 LEU A C 1
ATOM 4105 O O . LEU A 1 519 ? -17.201 -16.942 -1.754 1.00 98.12 519 LEU A O 1
ATOM 4109 N N . ALA A 1 520 ? -18.795 -18.154 -0.734 1.00 97.31 520 ALA A N 1
ATOM 4110 C CA . ALA A 1 520 ? -17.973 -19.352 -0.567 1.00 97.31 520 ALA A CA 1
ATOM 4111 C C . ALA A 1 520 ? -17.628 -20.011 -1.914 1.00 97.31 520 ALA A C 1
ATOM 4113 O O . ALA A 1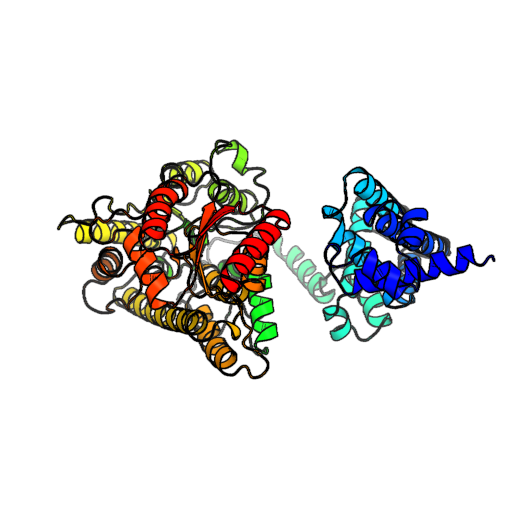 520 ? -16.484 -20.402 -2.137 1.00 97.31 520 ALA A O 1
ATOM 4114 N N . ASP A 1 521 ? -18.590 -20.096 -2.831 1.00 96.06 521 ASP A N 1
ATOM 4115 C CA . ASP A 1 521 ? -18.396 -20.587 -4.197 1.00 96.06 521 ASP A CA 1
ATOM 4116 C C . ASP A 1 521 ? -17.434 -19.686 -4.977 1.00 96.06 521 ASP A C 1
ATOM 4118 O O . ASP A 1 521 ? -16.479 -20.172 -5.584 1.00 96.06 521 ASP A O 1
ATOM 4122 N N . ALA A 1 522 ? -17.595 -18.362 -4.874 1.00 96.19 522 ALA A N 1
ATOM 4123 C CA . ALA A 1 522 ? -16.662 -17.417 -5.473 1.00 96.19 522 ALA A CA 1
ATOM 4124 C C . ALA A 1 522 ? -15.233 -17.618 -4.948 1.00 96.19 522 ALA A C 1
ATOM 4126 O O . ALA A 1 522 ? -14.286 -17.518 -5.731 1.00 96.19 522 ALA A O 1
ATOM 4127 N N . TYR A 1 523 ? -15.071 -17.972 -3.664 1.00 95.00 523 TYR A N 1
ATOM 4128 C CA . TYR A 1 523 ? -13.755 -18.290 -3.123 1.00 95.00 523 TYR A CA 1
ATOM 4129 C C . TYR A 1 523 ? -13.114 -19.523 -3.758 1.00 95.00 523 TYR A C 1
ATOM 4131 O O . TYR A 1 523 ? -11.911 -19.544 -4.010 1.00 95.00 523 TYR A O 1
ATOM 4139 N N . LEU A 1 524 ? -13.906 -20.561 -3.997 1.00 93.31 524 LEU A N 1
ATOM 4140 C CA . LEU A 1 524 ? -13.408 -21.846 -4.478 1.00 93.31 524 LEU A CA 1
ATOM 4141 C C . LEU A 1 524 ? -13.192 -21.832 -5.986 1.00 93.31 524 LEU A C 1
ATOM 4143 O O . LEU A 1 524 ? -12.146 -22.257 -6.479 1.00 93.31 524 LEU A O 1
ATOM 4147 N N . GLU A 1 525 ? -14.159 -21.304 -6.724 1.00 92.81 525 GLU A N 1
ATOM 4148 C CA . GLU A 1 525 ? -14.220 -21.447 -8.172 1.00 92.81 525 GLU A CA 1
ATOM 4149 C C . GLU A 1 525 ? -13.695 -20.199 -8.882 1.00 92.81 525 GLU A C 1
ATOM 4151 O O . GLU A 1 525 ? -12.921 -20.319 -9.830 1.00 92.81 525 GLU A O 1
ATOM 4156 N N . LYS A 1 526 ? -13.980 -19.002 -8.358 1.00 93.19 526 LYS A N 1
ATOM 4157 C CA . LYS A 1 526 ? -13.730 -17.720 -9.048 1.00 93.19 526 LYS A CA 1
ATOM 4158 C C . LYS A 1 526 ? -12.525 -16.935 -8.522 1.00 93.19 526 LYS A C 1
ATOM 4160 O O . LYS A 1 526 ? -12.262 -15.825 -8.990 1.00 93.19 526 LYS A O 1
ATOM 4165 N N . SER A 1 527 ? -11.796 -17.482 -7.549 1.00 91.19 527 SER A N 1
ATOM 4166 C CA . SER A 1 527 ? -10.588 -16.848 -7.024 1.00 91.19 527 SER A CA 1
ATOM 4167 C C . SER A 1 527 ? -9.399 -16.964 -7.978 1.00 91.19 527 SER A C 1
ATOM 4169 O O . SER A 1 527 ? -9.178 -18.013 -8.595 1.00 91.19 527 SER A O 1
ATOM 4171 N N . SER A 1 528 ? -8.585 -15.912 -8.010 1.00 88.56 528 SER A N 1
ATOM 4172 C CA . SER A 1 528 ? -7.170 -15.986 -8.350 1.00 88.56 528 SER A CA 1
ATOM 4173 C C . SER A 1 528 ? -6.447 -16.903 -7.367 1.00 88.56 528 SER A C 1
ATOM 4175 O O . SER A 1 528 ? -6.903 -17.116 -6.242 1.00 88.56 528 SER A O 1
ATOM 4177 N N . TYR A 1 529 ? -5.294 -17.412 -7.781 1.00 81.88 529 TYR A N 1
ATOM 4178 C CA . TYR A 1 529 ? -4.392 -18.114 -6.882 1.00 81.88 529 TYR A CA 1
ATOM 4179 C C . TYR A 1 529 ? -3.618 -17.138 -5.992 1.00 81.88 529 TYR A C 1
ATOM 4181 O O . TYR A 1 529 ? -3.441 -15.962 -6.319 1.00 81.88 529 TYR A O 1
ATOM 4189 N N . SER A 1 530 ? -3.092 -17.670 -4.893 1.00 85.50 530 SER A N 1
ATOM 4190 C CA . SER A 1 530 ? -1.875 -17.167 -4.262 1.00 85.50 530 SER A CA 1
ATOM 4191 C C . SER A 1 530 ? -1.160 -18.320 -3.548 1.00 85.50 530 SER A C 1
ATOM 4193 O O . SER A 1 530 ? -1.773 -19.379 -3.351 1.00 85.50 530 SER A O 1
ATOM 4195 N N . PRO A 1 531 ? 0.105 -18.143 -3.124 1.00 88.00 531 PRO A N 1
ATOM 4196 C CA . PRO A 1 531 ? 0.889 -19.168 -2.429 1.00 88.00 531 PRO A CA 1
ATOM 4197 C C . PRO A 1 531 ? 0.182 -19.834 -1.241 1.00 88.00 531 PRO A C 1
ATOM 4199 O O . PRO A 1 531 ? 0.434 -20.997 -0.934 1.00 88.00 531 PRO A O 1
ATOM 4202 N N . VAL A 1 532 ? -0.772 -19.139 -0.621 1.00 91.38 532 VAL A N 1
ATOM 4203 C CA . VAL A 1 532 ? -1.479 -19.591 0.583 1.00 91.38 532 VAL A CA 1
ATOM 4204 C C . VAL A 1 532 ? -2.876 -20.178 0.328 1.00 91.38 532 VAL A C 1
ATOM 4206 O O . VAL A 1 532 ? -3.663 -20.333 1.261 1.00 91.38 532 VAL A O 1
ATOM 4209 N N . GLN A 1 533 ? -3.208 -20.506 -0.924 1.00 89.69 533 GLN A N 1
ATOM 4210 C CA . GLN A 1 533 ? -4.399 -21.288 -1.277 1.00 89.69 533 GLN A CA 1
ATOM 4211 C C . GLN A 1 533 ? -3.974 -22.643 -1.860 1.00 89.69 533 GLN A C 1
ATOM 4213 O O . GLN A 1 533 ? -3.250 -22.701 -2.854 1.00 89.69 533 GLN A O 1
ATOM 4218 N N . HIS A 1 534 ? -4.423 -23.742 -1.247 1.00 87.12 534 HIS A N 1
ATOM 4219 C CA . HIS A 1 534 ? -4.159 -25.091 -1.746 1.00 87.12 534 HIS A CA 1
ATOM 4220 C C . HIS A 1 534 ? -5.358 -25.619 -2.545 1.00 87.12 534 HIS A C 1
ATOM 4222 O O . HIS A 1 534 ? -6.375 -26.018 -1.978 1.00 87.12 534 HIS A O 1
ATOM 4228 N N . ASP A 1 535 ? -5.228 -25.634 -3.872 1.00 90.19 535 ASP A N 1
ATOM 4229 C CA . ASP A 1 535 ? -6.201 -26.243 -4.779 1.00 90.19 535 ASP A CA 1
ATOM 4230 C C . ASP A 1 535 ? -5.483 -26.935 -5.943 1.00 90.19 535 ASP A C 1
ATOM 4232 O O . ASP A 1 535 ? -4.856 -26.298 -6.787 1.00 90.19 535 ASP A O 1
ATOM 4236 N N . LEU A 1 536 ? -5.618 -28.260 -6.027 1.00 87.88 536 LEU A N 1
ATOM 4237 C CA . LEU A 1 536 ? -4.980 -29.065 -7.073 1.00 87.88 536 LEU A CA 1
ATOM 4238 C C . LEU A 1 536 ? -5.540 -28.797 -8.483 1.00 87.88 536 LEU A C 1
ATOM 4240 O O . LEU A 1 536 ? -4.923 -29.187 -9.474 1.00 87.88 536 LEU A O 1
ATOM 4244 N N . ARG A 1 537 ? -6.703 -28.140 -8.595 1.00 88.62 537 ARG A N 1
ATOM 4245 C CA . ARG A 1 537 ? -7.294 -27.703 -9.874 1.00 88.62 537 ARG A CA 1
ATOM 4246 C C . ARG A 1 537 ? -6.668 -26.411 -10.386 1.00 88.62 537 ARG A C 1
ATOM 4248 O O . ARG A 1 537 ? -6.741 -26.154 -11.586 1.00 88.62 537 ARG A O 1
ATOM 4255 N N . LYS A 1 538 ? -6.046 -25.633 -9.494 1.00 89.38 538 LYS A N 1
ATOM 4256 C CA . LYS A 1 538 ? -5.445 -24.322 -9.757 1.00 89.38 538 LYS A CA 1
ATOM 4257 C C . LYS A 1 538 ? -3.937 -24.331 -9.436 1.00 89.38 538 LYS A C 1
ATOM 4259 O O . LYS A 1 538 ? -3.517 -23.639 -8.510 1.00 89.38 538 LYS A O 1
ATOM 4264 N N . PRO A 1 539 ? -3.100 -25.118 -10.151 1.00 90.88 539 PRO A N 1
ATOM 4265 C CA . PRO A 1 539 ? -1.656 -25.093 -9.928 1.00 90.88 539 PRO A CA 1
ATOM 4266 C C . PRO A 1 539 ? -1.111 -23.685 -10.169 1.00 90.88 539 PRO A C 1
ATOM 4268 O O . PRO A 1 539 ? -1.345 -23.097 -11.230 1.00 90.88 539 PRO A O 1
ATOM 4271 N N . LYS A 1 540 ? -0.417 -23.142 -9.173 1.00 91.75 540 LYS A N 1
ATOM 4272 C CA . LYS A 1 540 ? -0.035 -21.727 -9.108 1.00 91.75 540 LYS A CA 1
ATOM 4273 C C . LYS A 1 540 ? 0.917 -21.365 -10.240 1.00 91.75 540 LYS A C 1
ATOM 4275 O O . LYS A 1 540 ? 0.739 -20.347 -10.896 1.00 91.75 540 LYS A O 1
ATOM 4280 N N . GLU A 1 541 ? 1.853 -22.255 -10.554 1.00 92.50 541 GLU A N 1
ATOM 4281 C CA . GLU A 1 541 ? 2.805 -22.099 -11.648 1.00 92.50 541 GLU A CA 1
ATOM 4282 C C . GLU A 1 541 ? 2.111 -22.008 -13.013 1.00 92.50 541 GLU A C 1
ATOM 4284 O O . GLU A 1 541 ? 2.504 -21.205 -13.856 1.00 92.50 541 GLU A O 1
ATOM 4289 N N . LYS A 1 542 ? 1.012 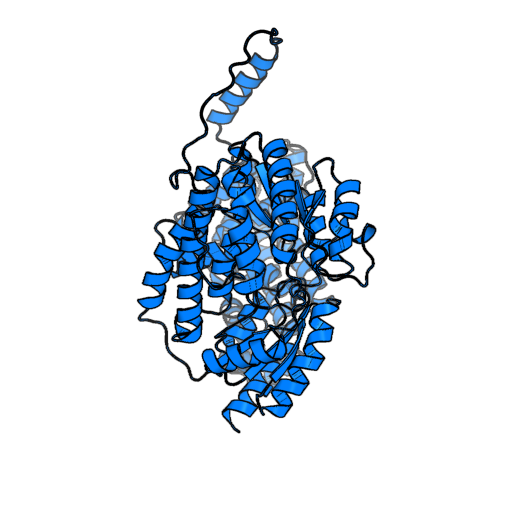-22.750 -13.208 1.00 92.50 542 LYS A N 1
ATOM 4290 C CA . LYS A 1 542 ? 0.208 -22.658 -14.436 1.00 92.50 542 LYS A CA 1
ATOM 4291 C C . LYS A 1 542 ? -0.594 -21.373 -14.509 1.00 92.50 542 LYS A C 1
ATOM 4293 O O . LYS A 1 542 ? -0.807 -20.842 -15.594 1.00 92.50 542 LYS A O 1
ATOM 4298 N N . MET A 1 543 ? -1.076 -20.883 -13.374 1.00 91.69 543 MET A N 1
ATOM 4299 C CA . MET A 1 543 ? -1.798 -19.617 -13.345 1.00 91.69 543 MET A CA 1
ATOM 4300 C C . MET A 1 543 ? -0.854 -18.426 -13.549 1.00 91.69 543 MET A C 1
ATOM 4302 O O . MET A 1 543 ? -1.231 -17.484 -14.244 1.00 91.69 543 MET A O 1
ATOM 4306 N N . LEU A 1 544 ? 0.386 -18.495 -13.054 1.00 94.62 544 LEU A N 1
ATOM 4307 C CA . LEU A 1 544 ? 1.434 -17.529 -13.390 1.00 94.62 544 LEU A CA 1
ATOM 4308 C C . LEU A 1 544 ? 1.726 -17.534 -14.899 1.00 94.62 544 LEU A C 1
ATOM 4310 O O . LEU A 1 544 ? 1.698 -16.471 -15.513 1.00 94.62 544 LEU A O 1
ATOM 4314 N N . GLN A 1 545 ? 1.921 -18.709 -15.516 1.00 94.62 545 GLN A N 1
ATOM 4315 C CA . GLN A 1 545 ? 2.080 -18.831 -16.978 1.00 94.62 545 GLN A CA 1
ATOM 4316 C C . GLN A 1 545 ? 0.922 -18.158 -17.730 1.00 94.62 545 GLN A C 1
ATOM 4318 O O . GLN A 1 545 ? 1.148 -17.341 -18.619 1.00 94.62 545 GLN A O 1
ATOM 4323 N N . GLN A 1 546 ? -0.326 -18.442 -17.337 1.00 93.88 546 GLN A N 1
ATOM 4324 C CA . GLN A 1 546 ? -1.507 -17.834 -17.956 1.00 93.88 546 GLN A CA 1
ATOM 4325 C C . GLN A 1 546 ? -1.499 -16.308 -17.844 1.00 93.88 546 GLN A C 1
ATOM 4327 O O . GLN A 1 546 ? -1.843 -15.632 -18.810 1.00 93.88 546 GLN A O 1
ATOM 4332 N N . ARG A 1 547 ? -1.094 -15.753 -16.699 1.00 94.38 547 ARG A N 1
ATOM 4333 C CA . ARG A 1 547 ? -0.986 -14.299 -16.510 1.00 94.38 547 ARG A CA 1
ATOM 4334 C C . ARG A 1 547 ? 0.113 -13.688 -17.370 1.00 94.38 547 ARG A C 1
ATOM 4336 O O . ARG A 1 547 ? -0.117 -12.647 -17.983 1.00 94.38 547 ARG A O 1
ATOM 4343 N N . VAL A 1 548 ? 1.268 -14.342 -17.485 1.00 96.69 548 VAL A N 1
ATOM 4344 C CA . VAL A 1 548 ? 2.355 -13.918 -18.386 1.00 96.69 548 VAL A CA 1
ATOM 4345 C C . VAL A 1 548 ? 1.867 -13.877 -19.836 1.00 96.69 548 VAL A C 1
ATOM 4347 O O . VAL A 1 548 ? 2.000 -12.849 -20.501 1.00 96.69 548 VAL A O 1
ATOM 4350 N N . GLU A 1 549 ? 1.226 -14.951 -20.302 1.00 95.88 549 GLU A N 1
ATOM 4351 C CA . GLU A 1 549 ? 0.692 -15.051 -21.664 1.00 95.88 549 GLU A CA 1
ATOM 4352 C C . GLU A 1 549 ? -0.399 -14.006 -21.938 1.00 95.88 549 GLU A C 1
ATOM 4354 O O . GLU A 1 549 ? -0.336 -13.277 -22.929 1.00 95.88 549 GLU A O 1
ATOM 4359 N N . GLN A 1 550 ? -1.397 -13.902 -21.056 1.00 95.31 550 GLN A N 1
ATOM 4360 C CA . GLN A 1 550 ? -2.542 -13.004 -21.233 1.00 95.31 550 GLN A CA 1
ATOM 4361 C C . GLN A 1 550 ? -2.151 -11.533 -21.142 1.00 95.31 550 GLN A C 1
ATOM 4363 O O . GLN A 1 550 ? -2.758 -10.698 -21.813 1.00 95.31 550 GLN A O 1
ATOM 4368 N N . SER A 1 551 ? -1.154 -11.204 -20.319 1.00 96.25 551 SER A N 1
ATOM 4369 C CA . SER A 1 551 ? -0.662 -9.835 -20.193 1.00 96.25 551 SER A CA 1
ATOM 4370 C C . SER A 1 551 ? 0.343 -9.451 -21.275 1.00 96.25 551 SER A C 1
ATOM 4372 O O . SER A 1 551 ? 0.675 -8.272 -21.393 1.00 96.25 551 SER A O 1
ATOM 4374 N N . GLY A 1 552 ? 0.817 -10.401 -22.089 1.00 95.75 552 GLY A N 1
ATOM 4375 C CA . GLY A 1 552 ? 1.900 -10.159 -23.039 1.00 95.75 552 GLY A CA 1
ATOM 4376 C C . GLY A 1 552 ? 3.153 -9.643 -22.332 1.00 95.75 552 GLY A C 1
ATOM 4377 O O . GLY A 1 552 ? 3.761 -8.678 -22.801 1.00 95.75 552 GLY A O 1
ATOM 4378 N N . ALA A 1 553 ? 3.454 -10.200 -21.159 1.00 97.56 553 ALA A N 1
ATOM 4379 C CA . ALA A 1 553 ? 4.686 -9.924 -20.444 1.00 97.56 553 ALA A CA 1
ATOM 4380 C C . ALA A 1 553 ? 5.851 -10.683 -21.089 1.00 97.56 553 ALA A C 1
ATOM 4382 O O . ALA A 1 553 ? 5.706 -11.802 -21.576 1.00 97.56 553 ALA A O 1
ATOM 4383 N N . GLU A 1 554 ? 7.014 -10.053 -21.077 1.00 96.44 554 GLU A N 1
ATOM 4384 C CA . GLU A 1 554 ? 8.260 -10.559 -21.652 1.00 96.44 554 GLU A CA 1
ATOM 4385 C C . GLU A 1 554 ? 9.163 -11.167 -20.572 1.00 96.44 554 GLU A C 1
ATOM 4387 O O . GLU A 1 554 ? 10.004 -12.017 -20.864 1.00 96.44 554 GLU A O 1
ATOM 4392 N N . ALA A 1 555 ? 8.969 -10.761 -19.313 1.00 97.38 555 ALA A N 1
ATOM 4393 C CA . ALA A 1 555 ? 9.673 -11.319 -18.170 1.00 97.38 555 ALA A CA 1
ATOM 4394 C C . ALA A 1 555 ? 8.819 -11.333 -16.895 1.00 97.38 555 ALA A C 1
ATOM 4396 O O . ALA A 1 555 ? 7.774 -10.684 -16.800 1.00 97.38 555 ALA A O 1
ATOM 4397 N N . VAL A 1 556 ? 9.293 -12.060 -15.885 1.00 98.00 556 VAL A N 1
ATOM 4398 C CA . VAL A 1 556 ? 8.686 -12.108 -14.550 1.00 98.00 556 VAL A CA 1
ATOM 4399 C C . VAL A 1 556 ? 9.682 -11.623 -13.504 1.00 98.00 556 VAL A C 1
ATOM 4401 O O . VAL A 1 556 ? 10.824 -12.074 -13.460 1.00 98.00 556 VAL A O 1
ATOM 4404 N N . ILE A 1 557 ? 9.253 -10.727 -12.622 1.00 97.12 557 ILE A N 1
ATOM 4405 C CA . ILE A 1 557 ? 9.989 -10.418 -11.397 1.00 97.12 557 ILE A CA 1
ATOM 4406 C C . ILE A 1 557 ? 9.401 -11.299 -10.298 1.00 97.12 557 ILE A C 1
ATOM 4408 O O . ILE A 1 557 ? 8.293 -11.054 -9.827 1.00 97.12 557 ILE A O 1
ATOM 4412 N N . LEU A 1 558 ? 10.139 -12.340 -9.920 1.00 96.50 558 LEU A N 1
ATOM 4413 C CA . LEU A 1 558 ? 9.797 -13.232 -8.822 1.00 96.50 558 LEU A CA 1
ATOM 4414 C C . LEU A 1 558 ? 10.383 -12.677 -7.530 1.00 96.50 558 LEU A C 1
ATOM 4416 O O . LEU A 1 558 ? 11.594 -12.665 -7.328 1.00 96.50 558 LEU A O 1
ATOM 4420 N N . THR A 1 559 ? 9.520 -12.232 -6.637 1.00 94.12 559 THR A N 1
ATOM 4421 C CA . THR A 1 559 ? 9.901 -11.750 -5.317 1.00 94.12 559 THR A CA 1
ATOM 4422 C C . THR A 1 559 ? 9.401 -12.679 -4.222 1.00 94.12 559 THR A C 1
ATOM 4424 O O . THR A 1 559 ? 8.612 -13.592 -4.461 1.00 94.12 559 THR A O 1
ATOM 4427 N N . ALA A 1 560 ? 9.909 -12.500 -3.013 1.00 93.25 560 ALA A N 1
ATOM 4428 C CA . ALA A 1 560 ? 9.286 -13.005 -1.803 1.00 93.25 560 ALA A CA 1
ATOM 4429 C C . ALA A 1 560 ? 9.606 -12.036 -0.671 1.00 93.25 560 ALA A C 1
ATOM 4431 O O . ALA A 1 560 ? 10.728 -11.534 -0.563 1.00 93.25 560 ALA A O 1
ATOM 4432 N N . ALA A 1 561 ? 8.630 -11.787 0.192 1.00 94.12 561 ALA A N 1
ATOM 4433 C CA . ALA A 1 561 ? 8.921 -11.115 1.444 1.00 94.12 561 ALA A CA 1
ATOM 4434 C C . ALA A 1 561 ? 9.836 -11.998 2.305 1.00 94.12 561 ALA A C 1
ATOM 4436 O O . ALA A 1 561 ? 9.658 -13.222 2.371 1.00 94.12 561 ALA A O 1
ATOM 4437 N N . LYS A 1 562 ? 10.806 -11.391 2.991 1.00 92.25 562 LYS A N 1
ATOM 4438 C CA . LYS A 1 562 ? 11.691 -12.125 3.898 1.00 92.25 562 LYS A CA 1
ATOM 4439 C C . LYS A 1 562 ? 10.883 -12.895 4.934 1.00 92.25 562 LYS A C 1
ATOM 4441 O O . LYS A 1 562 ? 9.931 -12.386 5.524 1.00 92.25 562 LYS A O 1
ATOM 4446 N N . MET A 1 563 ? 11.309 -14.129 5.189 1.00 93.69 563 MET A N 1
ATOM 4447 C CA . MET A 1 563 ? 10.649 -15.045 6.126 1.00 93.69 563 MET A CA 1
ATOM 4448 C C . MET A 1 563 ? 9.188 -15.379 5.755 1.00 93.69 563 MET A C 1
ATOM 4450 O O . MET A 1 563 ? 8.430 -15.862 6.598 1.00 93.69 563 MET A O 1
ATOM 4454 N N . CYS A 1 564 ? 8.777 -15.155 4.502 1.00 94.94 564 CYS A N 1
ATOM 4455 C CA . CYS A 1 564 ? 7.512 -15.647 3.968 1.00 94.94 564 CYS A CA 1
ATOM 4456 C C . CYS A 1 564 ? 7.698 -17.070 3.429 1.00 94.94 564 CYS A C 1
ATOM 4458 O O . CYS A 1 564 ? 7.972 -17.262 2.249 1.00 94.94 564 CYS A O 1
ATOM 4460 N N . GLU A 1 565 ? 7.553 -18.073 4.296 1.00 93.31 565 GLU A N 1
ATOM 4461 C CA . GLU A 1 565 ? 7.720 -19.487 3.924 1.00 93.31 565 GLU A CA 1
ATOM 4462 C C . GLU A 1 565 ? 6.867 -19.900 2.705 1.00 93.31 565 GLU A C 1
ATOM 4464 O O . GLU A 1 565 ? 7.465 -20.384 1.745 1.00 93.31 565 GLU A O 1
ATOM 4469 N N . PRO A 1 566 ? 5.547 -19.610 2.631 1.00 93.31 566 PRO A N 1
ATOM 4470 C CA . PRO A 1 566 ? 4.764 -19.950 1.441 1.00 93.31 566 PRO A CA 1
ATOM 4471 C C . PRO A 1 566 ? 5.266 -19.269 0.162 1.00 93.31 566 PRO A C 1
ATOM 4473 O O . PRO A 1 566 ? 5.293 -19.886 -0.894 1.00 93.31 566 PRO A O 1
ATOM 4476 N N . GLY A 1 567 ? 5.672 -17.996 0.236 1.00 93.50 567 GLY A N 1
ATOM 4477 C CA . GLY A 1 567 ? 6.187 -17.273 -0.930 1.00 93.50 567 GLY A CA 1
ATOM 4478 C C . GLY A 1 567 ? 7.522 -17.835 -1.422 1.00 93.50 567 GLY A C 1
ATOM 4479 O O . GLY A 1 567 ? 7.707 -18.022 -2.621 1.00 93.50 567 GLY A O 1
ATOM 4480 N N . LEU A 1 568 ? 8.429 -18.150 -0.492 1.00 93.25 568 LEU A N 1
ATOM 4481 C CA . LEU A 1 568 ? 9.742 -18.728 -0.788 1.00 93.25 568 LEU A CA 1
ATOM 4482 C C . LEU A 1 568 ? 9.639 -20.150 -1.359 1.00 93.25 568 LEU A C 1
ATOM 4484 O O . LEU A 1 568 ? 10.415 -20.506 -2.242 1.00 93.25 568 LEU A O 1
ATOM 4488 N N . GLU A 1 569 ? 8.687 -20.961 -0.888 1.00 91.88 569 GLU A N 1
ATOM 4489 C CA . GLU A 1 569 ? 8.462 -22.308 -1.427 1.00 91.88 569 GLU A CA 1
ATOM 4490 C C . GLU A 1 569 ? 7.988 -22.257 -2.889 1.00 91.88 569 GLU A C 1
ATOM 4492 O O . GLU A 1 569 ? 8.523 -22.970 -3.743 1.00 91.88 569 GLU A O 1
ATOM 4497 N N . GLU A 1 570 ? 7.051 -21.360 -3.211 1.00 91.31 570 GLU A N 1
ATOM 4498 C CA . GLU A 1 570 ? 6.513 -21.231 -4.572 1.00 91.31 570 GLU A CA 1
ATOM 4499 C C . GLU A 1 570 ? 7.541 -20.744 -5.596 1.00 91.31 570 GLU A C 1
ATOM 4501 O O . GLU A 1 570 ? 7.472 -21.138 -6.763 1.00 91.31 570 GLU A O 1
ATOM 4506 N N . GLN A 1 571 ? 8.549 -19.963 -5.185 1.00 93.69 571 GLN A N 1
ATOM 4507 C CA . GLN A 1 571 ? 9.630 -19.556 -6.091 1.00 93.69 571 GLN A CA 1
ATOM 4508 C C . GLN A 1 571 ? 10.305 -20.759 -6.767 1.00 93.69 571 GLN A C 1
ATOM 4510 O O . GLN A 1 571 ? 10.686 -20.673 -7.934 1.00 93.69 571 GLN A O 1
ATOM 4515 N N . VAL A 1 572 ? 10.411 -21.906 -6.088 1.00 92.50 572 VAL A N 1
ATOM 4516 C CA . VAL A 1 572 ? 10.995 -23.127 -6.668 1.00 92.50 572 VAL A CA 1
ATOM 4517 C C . VAL A 1 572 ? 10.133 -23.666 -7.814 1.00 92.50 572 VAL A C 1
ATOM 4519 O O . VAL A 1 572 ? 10.652 -24.015 -8.876 1.00 92.50 572 VAL A O 1
ATOM 4522 N N . ALA A 1 573 ? 8.812 -23.717 -7.626 1.00 92.88 573 ALA A N 1
ATOM 4523 C CA . ALA A 1 573 ? 7.881 -24.184 -8.651 1.00 92.88 573 ALA A CA 1
ATOM 4524 C C . ALA A 1 573 ? 7.799 -23.206 -9.834 1.00 92.88 573 ALA A C 1
ATOM 4526 O O . ALA A 1 573 ? 7.787 -23.634 -10.994 1.00 92.88 573 ALA A O 1
ATOM 4527 N N . TYR A 1 574 ? 7.794 -21.900 -9.553 1.00 95.69 574 TYR A N 1
ATOM 4528 C CA . TYR A 1 574 ? 7.759 -20.854 -10.573 1.00 95.69 574 TYR A CA 1
ATOM 4529 C C . TYR A 1 574 ? 9.018 -20.855 -11.435 1.00 95.69 574 TYR A C 1
ATOM 4531 O O . TYR A 1 574 ? 8.906 -20.949 -12.652 1.00 95.69 574 TYR A O 1
ATOM 4539 N N . THR A 1 575 ? 10.208 -20.833 -10.832 1.00 96.75 575 THR A N 1
ATOM 4540 C CA . THR A 1 575 ? 11.483 -20.813 -11.575 1.00 96.75 575 THR A CA 1
ATOM 4541 C C . THR A 1 575 ? 11.635 -22.020 -12.496 1.00 96.75 575 THR A C 1
ATOM 4543 O O . THR A 1 575 ? 11.890 -21.845 -13.684 1.00 96.75 575 THR A O 1
ATOM 4546 N N . HIS A 1 576 ? 11.359 -23.235 -12.010 1.00 96.44 576 HIS A N 1
ATOM 4547 C CA . HIS A 1 576 ? 11.409 -24.444 -12.839 1.00 96.44 576 HIS A CA 1
ATOM 4548 C C . HIS A 1 576 ? 10.435 -24.388 -14.030 1.00 96.44 576 HIS A C 1
ATOM 4550 O O . HIS A 1 576 ? 10.713 -24.909 -15.113 1.00 96.44 576 HIS A O 1
ATOM 4556 N N . THR A 1 577 ? 9.268 -23.781 -13.828 1.00 95.19 577 THR A N 1
ATOM 4557 C CA . THR A 1 577 ? 8.241 -23.642 -14.862 1.00 95.19 577 THR A CA 1
ATOM 4558 C C . THR A 1 577 ? 8.634 -22.595 -15.904 1.00 95.19 577 THR A C 1
ATOM 4560 O O . THR A 1 577 ? 8.560 -22.875 -17.098 1.00 95.19 577 THR A O 1
ATOM 4563 N N . LEU A 1 578 ? 9.137 -21.439 -15.469 1.00 96.62 578 LEU A N 1
ATOM 4564 C CA . LEU A 1 578 ? 9.615 -20.375 -16.354 1.00 96.62 578 LEU A CA 1
ATOM 4565 C C . LEU A 1 578 ? 10.858 -20.808 -17.149 1.00 96.62 578 LEU A C 1
ATOM 4567 O O . LEU A 1 578 ? 10.919 -20.560 -18.352 1.00 96.62 578 LEU A O 1
ATOM 4571 N N . ASP A 1 579 ? 11.793 -21.544 -16.531 1.00 96.88 579 ASP A N 1
ATOM 4572 C CA . ASP A 1 579 ? 12.947 -22.151 -17.216 1.00 96.88 579 ASP A CA 1
ATOM 4573 C C . ASP A 1 579 ? 12.502 -23.087 -18.349 1.00 96.88 579 ASP A C 1
ATOM 4575 O O . ASP A 1 579 ? 13.072 -23.087 -19.442 1.00 96.88 579 ASP A O 1
ATOM 4579 N N . LYS A 1 580 ? 11.475 -23.905 -18.090 1.00 95.94 580 LYS A N 1
ATOM 4580 C CA . LYS A 1 580 ? 10.948 -24.868 -19.061 1.00 95.94 580 LYS A CA 1
ATOM 4581 C C . LYS A 1 580 ? 10.307 -24.180 -20.267 1.00 95.94 580 LYS A C 1
ATOM 4583 O O . LYS A 1 580 ? 10.426 -24.695 -21.381 1.00 95.94 580 LYS A O 1
ATOM 4588 N N . ASP A 1 581 ? 9.647 -23.052 -20.045 1.00 92.44 581 ASP A N 1
ATOM 4589 C CA . ASP A 1 581 ? 8.974 -22.285 -21.094 1.00 92.44 581 ASP A CA 1
ATOM 4590 C C . ASP A 1 581 ? 9.904 -21.286 -21.795 1.00 92.44 581 ASP A C 1
ATOM 4592 O O . ASP A 1 581 ? 9.550 -20.730 -22.835 1.00 92.44 581 ASP A O 1
ATOM 4596 N N . GLY A 1 582 ? 11.106 -21.073 -21.251 1.00 94.69 582 GLY A N 1
ATOM 4597 C CA . GLY A 1 582 ? 12.049 -20.075 -21.744 1.00 94.69 582 GLY A CA 1
ATOM 4598 C C . GLY A 1 582 ? 11.628 -18.637 -21.433 1.00 94.69 582 GLY A C 1
ATOM 4599 O O . GLY A 1 582 ? 12.103 -17.714 -22.092 1.00 94.69 582 GLY A O 1
ATOM 4600 N N . THR A 1 583 ? 10.742 -18.431 -20.454 1.00 96.06 583 THR A N 1
ATOM 4601 C CA . THR A 1 583 ? 10.357 -17.097 -19.984 1.00 96.06 583 THR A CA 1
ATOM 4602 C C . THR A 1 583 ? 11.458 -16.537 -19.095 1.00 96.06 583 THR A C 1
ATOM 4604 O O . THR A 1 583 ? 11.848 -17.160 -18.108 1.00 96.06 583 THR A O 1
ATOM 4607 N N . ALA A 1 584 ? 11.956 -15.345 -19.418 1.00 97.19 584 ALA A N 1
ATOM 4608 C CA . ALA A 1 584 ? 12.973 -14.696 -18.607 1.00 97.19 584 ALA A CA 1
ATOM 4609 C C . ALA A 1 584 ? 12.417 -14.302 -17.233 1.00 97.19 584 ALA A C 1
ATOM 4611 O O . ALA A 1 584 ? 11.285 -13.829 -17.118 1.00 97.19 584 ALA A O 1
ATOM 4612 N N . TYR A 1 585 ? 13.222 -14.439 -16.181 1.00 97.25 585 TYR A N 1
ATOM 4613 C CA . TYR A 1 585 ? 12.831 -13.978 -14.855 1.00 97.25 585 TYR A CA 1
ATOM 4614 C C . TYR A 1 585 ? 14.000 -13.449 -14.033 1.00 97.25 585 TYR A C 1
ATOM 4616 O O . TYR A 1 585 ? 15.162 -13.787 -14.260 1.00 97.25 585 TYR A O 1
ATOM 4624 N N . PHE A 1 586 ? 13.656 -12.629 -13.046 1.00 96.19 586 PHE A N 1
ATOM 4625 C CA . PHE A 1 586 ? 14.568 -12.076 -12.057 1.00 96.19 586 PHE A CA 1
ATOM 4626 C C . PHE A 1 586 ? 14.060 -12.410 -10.660 1.00 96.19 586 PHE A C 1
ATOM 4628 O O . PHE A 1 586 ? 12.903 -12.133 -10.352 1.00 96.19 586 PHE A O 1
ATOM 4635 N N . VAL A 1 587 ? 14.914 -13.010 -9.829 1.00 95.38 587 VAL A N 1
ATOM 4636 C CA . VAL A 1 587 ? 14.561 -13.389 -8.455 1.00 95.38 587 VAL A CA 1
ATOM 4637 C C . VAL A 1 587 ? 15.090 -12.351 -7.476 1.00 95.38 587 VAL A C 1
ATOM 4639 O O . VAL A 1 587 ? 16.257 -11.966 -7.545 1.00 95.38 587 VAL A O 1
ATOM 4642 N N . SER A 1 588 ? 14.244 -11.929 -6.544 1.00 92.31 588 SER A N 1
ATOM 4643 C CA . SER A 1 588 ? 14.613 -11.016 -5.468 1.00 92.31 588 SER A CA 1
ATOM 4644 C C . SER A 1 588 ? 13.860 -11.317 -4.173 1.00 92.31 588 SER A C 1
ATOM 4646 O O . SER A 1 588 ? 12.906 -12.092 -4.138 1.00 92.31 588 SER A O 1
ATOM 4648 N N . GLU A 1 589 ? 14.279 -10.664 -3.100 1.00 91.75 589 GLU A N 1
ATOM 4649 C CA . GLU A 1 589 ? 13.579 -10.632 -1.824 1.00 91.75 589 GLU A CA 1
ATOM 4650 C C . GLU A 1 589 ? 13.362 -9.178 -1.413 1.00 91.75 589 GLU A C 1
ATOM 4652 O O . GLU A 1 589 ? 14.174 -8.303 -1.725 1.00 91.75 589 GLU A O 1
ATOM 4657 N N . PHE A 1 590 ? 12.291 -8.919 -0.671 1.00 93.00 590 PHE A N 1
ATOM 4658 C CA . PHE A 1 590 ? 12.050 -7.609 -0.075 1.00 93.00 590 PHE A CA 1
ATOM 4659 C C . PHE A 1 590 ? 11.632 -7.736 1.387 1.00 93.00 590 PHE A C 1
ATOM 4661 O O . PHE A 1 590 ? 11.324 -8.812 1.895 1.00 93.00 590 PHE A O 1
ATOM 4668 N N . GLU A 1 591 ? 11.645 -6.605 2.070 1.00 91.12 591 GLU A N 1
ATOM 4669 C CA . GLU A 1 591 ? 11.119 -6.437 3.417 1.00 91.12 591 GLU A CA 1
ATOM 4670 C C . GLU A 1 591 ? 10.431 -5.073 3.446 1.00 91.12 591 GLU A C 1
ATOM 4672 O O . GLU A 1 591 ? 10.946 -4.122 2.853 1.00 91.12 591 GLU A O 1
ATOM 4677 N N . GLU A 1 592 ? 9.276 -4.962 4.094 1.00 87.06 592 GLU A N 1
ATOM 4678 C CA . GLU A 1 592 ? 8.460 -3.735 4.063 1.00 87.06 592 GLU A CA 1
ATOM 4679 C C . GLU A 1 592 ? 9.192 -2.479 4.586 1.00 87.06 592 GLU A C 1
ATOM 4681 O O . GLU A 1 592 ? 8.910 -1.370 4.145 1.00 87.06 592 GLU A O 1
ATOM 4686 N N . ASN A 1 593 ? 10.174 -2.652 5.480 1.00 84.06 593 ASN A N 1
ATOM 4687 C CA . ASN A 1 593 ? 10.992 -1.570 6.046 1.00 84.06 593 ASN A CA 1
ATOM 4688 C C . ASN A 1 593 ? 12.340 -1.380 5.317 1.00 84.06 593 ASN A C 1
ATOM 4690 O O . ASN A 1 593 ? 13.238 -0.687 5.802 1.00 84.06 593 ASN A O 1
ATOM 4694 N N . MET A 1 594 ? 12.528 -2.010 4.154 1.00 84.69 594 MET A N 1
ATOM 4695 C CA . MET A 1 594 ? 13.724 -1.821 3.333 1.00 84.69 594 MET A CA 1
ATOM 4696 C C . MET A 1 594 ? 13.781 -0.385 2.788 1.00 84.69 594 MET A C 1
ATOM 4698 O O . MET A 1 594 ? 12.789 0.140 2.302 1.00 84.69 594 MET A O 1
ATOM 4702 N N . THR A 1 595 ? 14.955 0.252 2.856 1.00 79.62 595 THR A N 1
ATOM 4703 C CA . THR A 1 595 ? 15.140 1.678 2.496 1.00 79.62 595 THR A CA 1
ATOM 4704 C C . THR A 1 595 ? 16.221 1.931 1.444 1.00 79.62 595 THR A C 1
ATOM 4706 O O . THR A 1 595 ? 16.435 3.071 1.039 1.00 79.62 595 THR A O 1
ATOM 4709 N N . SER A 1 596 ? 16.933 0.893 0.998 1.00 78.81 596 SER A N 1
ATOM 4710 C CA . SER A 1 596 ? 17.991 1.009 -0.010 1.00 78.81 596 SER A CA 1
ATOM 4711 C C . SER A 1 596 ? 17.720 0.050 -1.156 1.00 78.81 596 SER A C 1
ATOM 4713 O O . SER A 1 596 ? 17.686 -1.160 -0.947 1.00 78.81 596 SER A O 1
ATOM 4715 N N . PHE A 1 597 ? 17.558 0.601 -2.359 1.00 84.06 597 PHE A N 1
ATOM 4716 C CA . PHE A 1 597 ? 17.222 -0.157 -3.565 1.00 84.06 597 PHE A CA 1
ATOM 4717 C C . PHE A 1 597 ? 18.283 -0.041 -4.664 1.00 84.06 597 PHE A C 1
ATOM 4719 O O . PHE A 1 597 ? 18.141 -0.704 -5.679 1.00 84.06 597 PHE A O 1
ATOM 4726 N N . ASP A 1 598 ? 19.366 0.723 -4.470 1.00 75.75 598 ASP A N 1
ATOM 4727 C CA . ASP A 1 598 ? 20.373 0.997 -5.513 1.00 75.75 598 ASP A CA 1
ATOM 4728 C C . ASP A 1 598 ? 20.967 -0.282 -6.116 1.00 75.75 598 ASP A C 1
ATOM 4730 O O . ASP A 1 598 ? 21.101 -0.416 -7.329 1.00 75.75 598 ASP A O 1
ATOM 4734 N N . HIS A 1 599 ? 21.314 -1.251 -5.264 1.00 78.56 599 HIS A N 1
ATOM 4735 C CA . HIS A 1 599 ? 21.875 -2.516 -5.733 1.00 78.56 599 HIS A CA 1
ATOM 4736 C C . HIS A 1 599 ? 20.850 -3.332 -6.526 1.00 78.56 599 HIS A C 1
ATOM 4738 O O . HIS A 1 599 ? 21.179 -3.865 -7.583 1.00 78.56 599 HIS A O 1
ATOM 4744 N N . LEU A 1 600 ? 19.611 -3.381 -6.030 1.00 85.19 600 LEU A N 1
ATOM 4745 C CA . LEU A 1 600 ? 18.502 -4.068 -6.682 1.00 85.19 600 LEU A CA 1
ATOM 4746 C C . LEU A 1 600 ? 18.155 -3.410 -8.025 1.00 85.19 600 LEU A C 1
ATOM 4748 O O . LEU A 1 600 ? 17.944 -4.112 -9.007 1.00 85.19 600 LEU A O 1
ATOM 4752 N N . GLY A 1 601 ? 18.159 -2.077 -8.075 1.00 87.00 601 GLY A N 1
ATOM 4753 C CA . GLY A 1 601 ? 17.939 -1.288 -9.282 1.00 87.00 601 GLY A CA 1
ATOM 4754 C C . GLY A 1 601 ? 18.993 -1.577 -10.342 1.00 87.00 601 GLY A C 1
ATOM 4755 O O . GLY A 1 601 ? 18.636 -1.955 -11.450 1.00 87.00 601 GLY A O 1
ATOM 4756 N N . LEU A 1 602 ? 20.282 -1.541 -9.986 1.00 87.81 602 LEU A N 1
ATOM 4757 C CA . LEU A 1 602 ? 21.370 -1.880 -10.916 1.00 87.81 602 LEU A CA 1
ATOM 4758 C C . LEU A 1 602 ? 21.259 -3.314 -11.460 1.00 87.81 602 LEU A C 1
ATOM 4760 O O . LEU A 1 602 ? 21.539 -3.563 -12.634 1.00 87.81 602 LEU A O 1
ATOM 4764 N N . GLN A 1 603 ? 20.869 -4.272 -10.614 1.00 90.31 603 GLN A N 1
ATOM 4765 C CA . GLN A 1 603 ? 20.649 -5.658 -11.036 1.00 90.31 603 GLN A CA 1
ATOM 4766 C C . GLN A 1 603 ? 19.462 -5.776 -11.996 1.00 90.31 603 GLN A C 1
ATOM 4768 O O . GLN A 1 603 ? 19.570 -6.470 -13.008 1.00 90.31 603 GLN A O 1
ATOM 4773 N N . LEU A 1 604 ? 18.359 -5.084 -11.699 1.00 91.00 604 LEU A N 1
ATOM 4774 C CA . LEU A 1 604 ? 17.170 -5.068 -12.541 1.00 91.00 604 LEU A CA 1
ATOM 4775 C C . LEU A 1 604 ? 17.447 -4.388 -13.887 1.00 91.00 604 LEU A C 1
ATOM 4777 O O . LEU A 1 604 ? 17.098 -4.949 -14.919 1.00 91.00 604 LEU A O 1
ATOM 4781 N N . GLU A 1 605 ? 18.127 -3.241 -13.897 1.00 88.44 605 GLU A N 1
ATOM 4782 C CA . GLU A 1 605 ? 18.571 -2.552 -15.117 1.00 88.44 605 GLU A CA 1
ATOM 4783 C C . GLU A 1 605 ? 19.432 -3.475 -15.982 1.00 88.44 605 GLU A C 1
ATOM 4785 O O . GLU A 1 605 ? 19.138 -3.667 -17.158 1.00 88.44 605 GLU A O 1
ATOM 4790 N N . THR A 1 606 ? 20.431 -4.136 -15.386 1.00 90.31 606 THR A N 1
ATOM 4791 C CA . THR A 1 606 ? 21.289 -5.100 -16.098 1.00 90.31 606 THR A CA 1
ATOM 4792 C C . THR A 1 606 ? 20.472 -6.253 -16.690 1.00 90.31 606 THR A C 1
ATOM 4794 O O . THR A 1 606 ? 20.733 -6.708 -17.804 1.00 90.31 606 THR A O 1
ATOM 4797 N N . PHE A 1 607 ? 19.485 -6.761 -15.948 1.00 93.00 607 PHE A N 1
ATOM 4798 C CA . PHE A 1 607 ? 18.599 -7.818 -16.428 1.00 93.00 607 PHE A CA 1
ATOM 4799 C C . PHE A 1 607 ? 17.736 -7.336 -17.605 1.00 93.00 607 PHE A C 1
ATOM 4801 O O . PHE A 1 607 ? 17.649 -8.036 -18.610 1.00 93.00 607 PHE A O 1
ATOM 4808 N N . MET A 1 608 ? 17.176 -6.127 -17.529 1.00 90.25 608 MET A N 1
ATOM 4809 C CA . MET A 1 608 ? 16.369 -5.531 -18.600 1.00 90.25 608 MET A CA 1
ATOM 4810 C C . MET A 1 608 ? 17.185 -5.216 -19.855 1.00 90.25 608 MET A C 1
ATOM 4812 O O . MET A 1 608 ? 16.737 -5.514 -20.959 1.00 90.25 608 MET A O 1
ATOM 4816 N N . GLU A 1 609 ? 18.398 -4.677 -19.707 1.00 87.44 609 GLU A N 1
ATOM 4817 C CA . GLU A 1 609 ? 19.310 -4.444 -20.830 1.00 87.44 609 GLU A CA 1
ATOM 4818 C C . GLU A 1 609 ? 19.613 -5.747 -21.574 1.00 87.44 609 GLU A C 1
ATOM 4820 O O . GLU A 1 609 ? 19.545 -5.789 -22.801 1.00 87.44 609 GLU A O 1
ATOM 4825 N N . ASN A 1 610 ? 19.880 -6.838 -20.848 1.00 89.88 610 ASN A N 1
ATOM 4826 C CA . ASN A 1 610 ? 20.124 -8.133 -21.480 1.00 89.88 610 ASN A CA 1
ATOM 4827 C C . ASN A 1 610 ? 18.933 -8.617 -22.317 1.00 89.88 610 ASN A C 1
ATOM 4829 O O . ASN A 1 610 ? 19.173 -9.215 -23.359 1.00 89.88 610 ASN A O 1
ATOM 4833 N N . LEU A 1 611 ? 17.690 -8.347 -21.900 1.00 89.00 611 LEU A N 1
ATOM 4834 C CA . LEU A 1 611 ? 16.486 -8.727 -22.651 1.00 89.00 611 LEU A CA 1
ATOM 4835 C C . LEU A 1 611 ? 16.232 -7.834 -23.867 1.00 89.00 611 LEU A C 1
ATOM 4837 O O . LEU A 1 611 ? 15.805 -8.323 -24.907 1.00 89.00 611 LEU A O 1
ATOM 4841 N N . LEU A 1 612 ? 16.515 -6.534 -23.761 1.00 83.38 612 LEU A N 1
ATOM 4842 C CA . LEU A 1 612 ? 16.362 -5.592 -24.875 1.00 83.38 612 LEU A CA 1
ATOM 4843 C C . LEU A 1 612 ? 17.372 -5.845 -26.009 1.00 83.38 612 LEU A C 1
ATOM 4845 O O . LEU A 1 612 ? 17.111 -5.482 -27.156 1.00 83.38 612 LEU A O 1
ATOM 4849 N N . PHE A 1 613 ? 18.531 -6.437 -25.698 1.00 79.81 613 PHE A N 1
ATOM 4850 C CA . PHE A 1 613 ? 19.617 -6.679 -26.657 1.00 79.81 613 PHE A CA 1
ATOM 4851 C C . PHE A 1 613 ? 19.834 -8.158 -27.034 1.00 79.81 613 PHE A C 1
ATOM 4853 O O . PHE A 1 613 ? 20.740 -8.438 -27.828 1.00 79.81 613 PHE A O 1
ATOM 4860 N N . SER A 1 614 ? 19.041 -9.086 -26.488 1.00 69.56 614 SER A N 1
ATOM 4861 C CA . SER A 1 614 ? 19.005 -10.513 -26.862 1.00 69.56 614 SER A CA 1
ATOM 4862 C C . SER A 1 614 ? 18.014 -10.780 -27.983 1.00 69.56 614 SER A C 1
ATOM 4864 O O . SER A 1 614 ? 18.367 -11.558 -28.901 1.00 69.56 614 SER A O 1
#

Foldseek 3Di:
DDPLVLLLVLLLVLLLVDVLVDPLVPDDLVSSCVSSVHDSVVSCVVAVDSLRSLLVSLLVLLVVLQVQLVVLLPDDDALLSSLLSNLLSLQPDDLSSNSSLVSLVRCLVVHDPVSSVSSVVSNCSSFLVSNLVSQVVCVVVVVDPDDDSSVLSVVLVVLSNVCSDPVVCVVQPGSVSSSCSSSCCSNPNPDDPVVVVVVVVVVVVVPDDDDDDDPDDDDDDDDPDPPQWLQCQLPPDAQVSNLVSLLCCLQDLLLSSQVSLVVVVFFEEEEADDADPQLLLVLLRYQHAYQFFHQDDLPPQPVLDDPLAARSLSRSVSSVVVVSHDHQEYEFEPLDPVRVCSLVSVVVVDVHHRYYQYQDQELPDPCRLVVNLVSSVVVSVSSCVSRVGHRDLLSSLVSLVLLQLVLVLLVLLLVCLQPPLLLAFQLSNLSLLNVCNSTDSVNSSVSSVVNSVSSVPDPPRDDDPAAEEEEEAQQGHHFASVVSRLCRVRHRHSHYNHNCNSNQFNHRFDSDDSSSSSSSCSVSPRGDDDLSHDDPVCDNLVSVVVCCVVSVGQAYEQEHERSPVSSVVVVVVNVVSCVVVVRHYHYYYHGRNDDDCVVVSVVVNVSRVVSVVD

Sequence (614 aa):
MGKKETTVNKVMETAQQLFLDGSYADVTMDQIAAGADVTKGALYHHYSSKEDLYLAMMISDLKEKKALFSTAVGLKGSCQERLRNLTEAFLMLPPKKRLLIKLVRRNINTLGIPTRNQLINAYQEALPNQVQSIIEDGIASKELKPGDPRLLAWSFVALVETVLSLHADRILNGKESKLEFVLNLFLNGACDQKATEAVTDLLQDLATTPTEDDIIIPSAAPTRSVDDPVFPEWRGKDLDDILLECRDLVEDDTYPTLSRWRESGRKILGHFQVYFPEEIAHAADMLPFKVRGGTVEPTHADSRFGSYLCSILKTSMELVLSDRVKLDMFVTHPICDAARNLAAVWGRNFDYPCQILYLPQNANSGYTATYLQGEYDRLQSTIEEISGNSVTQEELSQSIALFNRNRALLRELYEIKRDTPWLVSAEDAYCLVAISGLIPKEEHNLLLETVLPMIRSRTDAKKEDRIRIVFEGGFCEQPPLDLIRMVGQTCYVVDDDLLIGLRWILEDIPTEGDLLHNLADAYLEKSSYSPVQHDLRKPKEKMLQQRVEQSGAEAVILTAAKMCEPGLEEQVAYTHTLDKDGTAYFVSEFEENMTSFDHLGLQLETFMENLLFS

pLDDT: mean 89.62, std 13.29, range [27.28, 98.81]

Radius of gyration: 28.36 Å; chains: 1; bounding box: 76×76×65 Å

Secondary structure (DSSP, 8-state):
--HHHHHHHHHHHHHHHHHHHS-TTT--HHHHHHHTT--HHHHHHH-SSHHHHHHHHHHHHHHHHHHHHHHHHTS-S-HHHHHHHHHHHHHTS-HHHHHHHHHHHHHGGGS-HHHHHHHHHHHHHHTHHHHHHHHHHHHHTTSS-SS-HHHHHHHHHHHHHHTTSHHHHHHS-SHHHHHHHHHHHHHH-SS-HHHHHHHHHHHHHTTSPPPS--------PPP--TTS-S-GGGTT--HHHHHHHHHHHHH-TT-HHHHHHHHTT-EEEEEESS---HHHHHHTTEEEEEE---S---TTGGGTS-TTS-HHHHHHHHHHHTTSS--SEEEE--SSTTGGGHHHHHTTT-SS-EEE----S-TTSTTHHHHHHHHHHHHHHHHHHHHS----HHHHHHHHHHHHHHHHHHHHHHHHHHH-GGGS-HHHHHHHHHHTTTS-HHHHHHHHHHHHHHHHT-SS-------EEEEES-SSSPPPHHHHHHHHHHSEEEEE-TTGGGT-B-SPPPSSS-HHHHHHHHHHHSBPP-TT---TTS-HHHHHHHHHHHHT-SEEEE--BTT-HHHHHHHHHHHHHHHHHT-EEEE--B-TT----HHHHHHHHHHHHHHH--